Protein 3SZT (pdb70)

Solvent-accessible surface area: 21683 Å² total; per-residue (Å²): 128,169,38,36,115,47,85,13,99,180,24,82,81,90,75,34,0,60,52,13,1,73,106,2,1,45,108,51,42,16,86,26,0,21,1,13,4,14,1,2,16,57,13,35,61,33,127,55,64,72,23,4,42,28,42,54,110,4,84,61,99,24,116,77,95,85,11,13,56,70,14,26,9,16,68,48,4,7,85,67,42,28,25,48,56,19,34,0,92,94,62,148,130,58,68,120,6,4,96,33,2,19,150,33,13,7,55,14,0,1,1,2,5,18,32,3,96,57,21,3,26,3,34,1,5,2,0,25,35,63,134,70,15,58,86,95,29,40,107,120,25,18,32,11,0,10,27,1,0,34,43,1,15,51,19,4,9,119,37,32,6,94,230,9,1,89,7,9,128,19,148,32,70,85,92,7,24,47,0,0,44,56,7,1,25,30,68,72,49,30,80,0,4,151,75,37,101,36,91,102,191,42,0,108,122,34,0,66,24,0,35,149,79,0,123,12,106,41,60,33,32,0,3,6,25,0,24,11,11,32,42,1,43,135,39,62,104,50,80,26,95,174,28,106,80,108,67,33,3,73,49,24,0,70,117,15,0,41,114,76,49,31,111,18,0,19,0,16,3,5,3,1,36,59,4,48,61,28,131,58,60,81,32,11,46,30,42,54,103,13,91,58,139,23,104,64,108,84,39,23,81,128,14,56,16,25,51,36,3,28,113,55,66,87,56,58,73,48,116,188,28,80,41,44,4,86,160,57,16,7,34,50,7,7,0,6,7,17,37,1,41,42,22,2,20,3,20,1,8,1,0,36,66,111,81,124,35,69,93,70,26,138,77,25,61,24,38,20,27,10,6,0,16,31,18,9,36,24,6,4,96,43,15,4,83,200,26,1,88,18,19,142,26,200,35,65,84,81,7,20,52,0,0,54,60,8,2,23,21,63,75,50,36,80,0,7,161,77,37,104,38,89,97,183,39,0,111,118,32,0,71,52,0,41,180,67,0,117,16,94,45,63,29,32,0,2,4,18,0,34,8,8,11,39,12,40

Radius of gyration: 23.08 Å; Cα contacts (8 Å, |Δi|>4): 688; chains: 2; bounding box: 66×60×49 Å

Nearest PDB structures (foldseek):
  6cbq-assembly1_A  TM=9.972E-01  e=1.526E-43  Pseudomonas aeruginosa
  4y13-assembly1_A  TM=8.119E-01  e=4.671E-17  Escherichia coli O157:H7
  5l10-assembly1_B  TM=8.716E-01  e=7.405E-14  Burkholderia cenocepacia J2315
  5l10-assembly2_D  TM=8.459E-01  e=1.313E-12  Burkholderia cenocepacia J2315
  2avx-assembly1_A  TM=7.688E-01  e=2.558E-10  Escherichia coli

Secondary structure (DSSP, 8-state):
--SHHHHHHH--SHHHHHHHHHHHHHHTT-SEEEEEEE---STTS--EEEEE---HHHHHHHHHTTGGGT-HHHHHHHHS-S-EEEETTT-SS-HHHHHHHHHTT--EEEEEEEE-GGG-EEEEEEEESSS---HHHHHHHHHHHHHHHHHHHHHHHHHHHHHHSGGGG----HHHHHHHHHHHTT--HHHHHHHHTS-HHHHHHHHHHHHHHTT-SSHHHHHHHHHHTT---/--SHHHHTT--SHHHHHHHHHHHHHTTT-SB--EEEE---STTSPPEEEE--S-HHHHHHHHHTTGGGT-HHHHHHHH--S-EE--HHHHHHHTTT-SEEEEEEEE-GGG-EEEEEEEE-----HHHHHHHHHHHHHHHHHHHHHHHHHHHHHH-GGGG----HHHHHHHHHHHTT--HHHHHHHHT--HHHHHHHHHHHHHHTT-SSHHHHHHHHHHHTTT-

B-factor: mea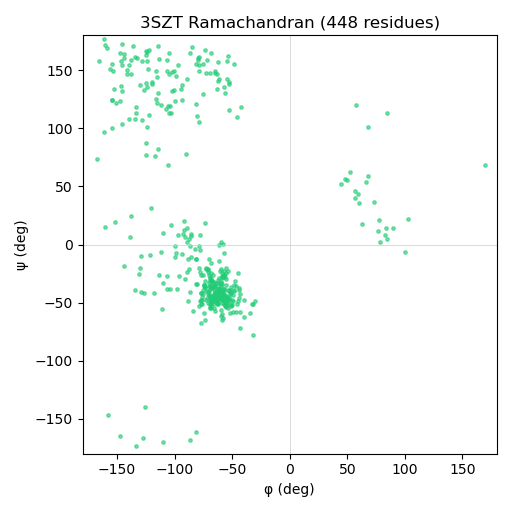n 78.55, std 34.71, range [2.0, 168.83]

CATH classification: 3.30.450.80 (+1 more: 1.10.10.10)

InterPro domains:
  IPR000792 Transcription regulator LuxR, C-terminal [PF00196] (176-230)
  IPR000792 Transcription regulator LuxR, C-terminal [PR00038] (176-190)
  IPR000792 Transcription regulator LuxR, C-terminal [PR00038] (190-206)
  IPR000792 Transcription regulator LuxR, C-terminal [PR00038] (206-218)
  IPR000792 Transcription regulator LuxR, C-terminal [PS00622] (190-217)
  IPR000792 Transcription regulator LuxR, C-terminal [PS50043] (169-234)
  IPR000792 Transcription regulator LuxR, C-terminal [SM00421] (173-230)
  IPR000792 Transcription regulator LuxR, C-terminal [cd06170] (176-230)
  IPR005143 Transcription factor LuxR-like, autoinducer-binding domain [PF03472] (17-157)
  IPR016032 Signal transduction response regulator, C-terminal effector [SSF46894] (163-236)
  IPR036388 Winged helix-like DNA-binding domain superfamily [G3DSA:1.10.10.10] (168-237)
  IPR036693 Transcription factor LuxR-like, autoinducer-binding domain superfamily [G3DSA:3.30.450.80] (1-167)
  IPR036693 Transcription factor LuxR-like, autoinducer-binding domain superfamily [SSF75516] (4-166)

Sequence (456 aa):
REGYLEILSRITTEEEFFSLVLEICGNYGFEFFSFGARAPFPLTAPKYHFLSNYPGEWKSRYISEDYTSIDPIVRHGLLEYTPLIWNGEDFQENRFFWEEALHHGIRHGWSIPVRGKYGLISMLSLVRSSESIAATEILEKESFLLWITSMLQATFGDLLAPRIVPESNVRLTARETEMLKWTAVGKTYGEIGLILSIDQRTVKFHIVNAMRKLNSSNKAEATMKAYAIGLLNEGYLEILSRITTEEEFFSLVLEICGNYGFEFFSFGARAPFPLTAPKYHFLSNYPGEWKSRYISEDYTSIDPIVRHGLLEYTPLIWRFFWEEALHHGIRHGWSIPVRRGKYGLISMLSLVRSSSIAATEILEKESFLLWITSMLQATFGDLLAPRIVPESNVRRLTARETEMLKWTAVGKTYGEIGLILSIDQRTVKFHIVNAMRKLNSSNKAEATMKAYAIGLLN

Structure (mmCIF, N/CA/C/O backbone):
data_3SZT
#
_entry.id   3SZT
#
_cell.length_a   94.862
_cell.length_b   94.862
_cell.length_c   104.953
_cell.angle_alpha   90.00
_cell.angle_beta   90.00
_cell.angle_gamma   120.00
#
_symmetry.space_group_name_H-M   'P 31 2 1'
#
loop_
_entity.id
_entity.type
_entity.pdbx_description
1 polymer 'Quorum-sensing control repressor'
2 non-polymer 'N-3-OXO-DODECANOYL-L-HOMOSERINE LACTONE'
3 non-polymer 'SODIUM ION'
4 water water
#
loop_
_atom_site.group_PDB
_atom_site.id
_atom_site.type_symbol
_atom_site.label_atom_id
_atom_site.label_alt_id
_atom_site.label_comp_id
_atom_site.label_asym_id
_atom_site.label_entity_id
_atom_site.label_seq_id
_atom_site.pdbx_PDB_ins_code
_atom_site.Cartn_x
_atom_site.Cartn_y
_atom_site.Cartn_z
_atom_site.occupancy
_atom_site.B_iso_or_equiv
_atom_site.auth_seq_id
_atom_site.auth_comp_id
_atom_site.auth_asym_id
_atom_site.auth_atom_id
_atom_site.pdbx_PDB_model_num
ATOM 1 N N . ARG A 1 5 ? 14.547 8.244 -2.694 1.00 140.82 5 ARG A N 1
ATOM 2 C CA . ARG A 1 5 ? 15.888 8.306 -3.346 1.00 137.56 5 ARG A CA 1
ATOM 3 C C . ARG A 1 5 ? 15.755 8.492 -4.851 1.00 137.97 5 ARG A C 1
ATOM 4 O O . ARG A 1 5 ? 16.588 9.145 -5.480 1.00 138.61 5 ARG A O 1
ATOM 12 N N . GLU A 1 6 ? 14.696 7.920 -5.417 1.00 138.22 6 GLU A N 1
ATOM 13 C CA . GLU A 1 6 ? 14.464 7.946 -6.861 1.00 138.56 6 GLU A CA 1
ATOM 14 C C . GLU A 1 6 ? 15.527 7.135 -7.601 1.00 133.69 6 GLU A C 1
ATOM 15 O O . GLU A 1 6 ? 16.200 7.639 -8.506 1.00 134.44 6 GLU A O 1
ATOM 21 N N . GLY A 1 7 ? 15.678 5.881 -7.184 1.00 128.59 7 GLY A N 1
ATOM 22 C CA . GLY A 1 7 ? 16.572 4.935 -7.836 1.00 123.50 7 GLY A CA 1
ATOM 23 C C . GLY A 1 7 ? 18.036 5.312 -7.962 1.00 122.40 7 GLY A C 1
ATOM 24 O O . GLY A 1 7 ? 18.651 5.051 -8.997 1.00 122.10 7 GLY A O 1
ATOM 25 N N . TYR A 1 8 ? 18.609 5.926 -6.930 1.00 121.38 8 TYR A N 1
ATOM 26 C CA . TYR A 1 8 ? 20.050 6.150 -6.939 1.00 119.46 8 TYR A CA 1
ATOM 27 C C . TYR A 1 8 ? 20.730 4.785 -6.895 1.00 116.60 8 TYR A C 1
ATOM 28 O O . TYR A 1 8 ? 21.695 4.544 -7.624 1.00 116.70 8 TYR A O 1
ATOM 37 N N . LEU A 1 9 ? 20.200 3.896 -6.051 1.00 115.75 9 LEU A N 1
ATOM 38 C CA . LEU A 1 9 ? 20.706 2.522 -5.890 1.00 113.45 9 LEU A CA 1
ATOM 39 C C . LEU A 1 9 ? 20.857 1.841 -7.245 1.00 113.39 9 LEU A C 1
ATOM 40 O O . LEU A 1 9 ? 21.890 1.230 -7.536 1.00 112.85 9 LEU A O 1
ATOM 45 N N . GLU A 1 10 ? 19.817 1.955 -8.070 1.00 115.01 10 GLU A N 1
ATOM 46 C CA . GLU A 1 10 ? 19.826 1.384 -9.413 1.00 114.55 10 GLU A CA 1
ATOM 47 C C . GLU A 1 10 ? 20.908 2.051 -10.256 1.00 115.18 10 GLU A C 1
ATOM 48 O O . GLU A 1 10 ? 21.745 1.373 -10.858 1.00 114.05 10 GLU A O 1
ATOM 50 N N . ILE A 1 11 ? 20.896 3.382 -10.276 1.00 116.84 11 ILE A N 1
ATOM 51 C CA . ILE A 1 11 ? 21.872 4.148 -11.039 1.00 118.93 11 ILE A CA 1
ATOM 52 C C . ILE A 1 11 ? 23.285 3.796 -10.602 1.00 117.84 11 ILE A C 1
ATOM 53 O O . ILE A 1 11 ? 24.236 3.914 -11.380 1.00 119.44 11 ILE A O 1
ATOM 58 N N . LEU A 1 12 ? 23.410 3.341 -9.358 1.00 115.51 12 LEU A N 1
ATOM 59 C CA . LEU A 1 12 ? 24.718 3.073 -8.774 1.00 115.39 12 LEU A CA 1
ATOM 60 C C . LEU A 1 12 ? 25.204 1.636 -8.986 1.00 114.27 12 LEU A C 1
ATOM 61 O O . LEU A 1 12 ? 26.413 1.392 -9.070 1.00 114.57 12 LEU A O 1
ATOM 66 N N . SER A 1 13 ? 24.271 0.689 -9.076 1.00 113.06 13 SER A N 1
ATOM 67 C CA . SER A 1 13 ? 24.642 -0.697 -9.373 1.00 113.04 13 SER A CA 1
ATOM 68 C C . SER A 1 13 ? 25.112 -0.828 -10.829 1.00 115.33 13 SER A C 1
ATOM 69 O O . SER A 1 13 ? 25.836 -1.762 -11.175 1.00 115.91 13 SER A O 1
ATOM 72 N N . ARG A 1 14 ? 24.699 0.124 -11.665 1.00 117.04 14 ARG A N 1
ATOM 73 C CA . ARG A 1 14 ? 25.114 0.192 -13.064 1.00 119.58 14 ARG A CA 1
ATOM 74 C C . ARG A 1 14 ? 26.565 0.632 -13.188 1.00 121.11 14 ARG A C 1
ATOM 75 O O . ARG A 1 14 ? 27.343 0.033 -13.927 1.00 122.93 14 ARG A O 1
ATOM 83 N N . ILE A 1 15 ? 26.917 1.689 -12.465 1.00 120.56 15 ILE A N 1
ATOM 84 C CA . ILE A 1 15 ? 28.239 2.298 -12.571 1.00 122.92 15 ILE A CA 1
ATOM 85 C C . ILE A 1 15 ? 29.374 1.277 -12.651 1.00 123.61 15 ILE A C 1
ATOM 86 O O . ILE A 1 15 ? 29.574 0.483 -11.733 1.00 120.83 15 ILE A O 1
ATOM 91 N N . THR A 1 16 ? 30.106 1.307 -13.762 1.00 127.94 16 THR A N 1
ATOM 92 C CA . THR A 1 16 ? 31.199 0.372 -13.982 1.00 130.55 16 THR A CA 1
ATOM 93 C C . THR A 1 16 ? 32.468 1.097 -14.389 1.00 135.83 16 THR A C 1
ATOM 94 O O . THR A 1 16 ? 33.539 0.494 -14.444 1.00 137.83 16 THR A O 1
ATOM 96 N N . THR A 1 17 ? 32.344 2.390 -14.680 1.00 139.45 17 THR A N 1
ATOM 97 C CA . THR A 1 17 ? 33.496 3.202 -15.083 1.00 145.97 17 THR A CA 1
ATOM 98 C C . THR A 1 17 ? 33.680 4.449 -14.200 1.00 147.43 17 THR A C 1
ATOM 99 O O . THR A 1 17 ? 32.766 4.852 -13.480 1.00 143.14 17 THR A O 1
ATOM 103 N N . GLU A 1 18 ? 34.875 5.038 -14.259 1.00 79.95 18 GLU A N 1
ATOM 104 C CA . GLU A 1 18 ? 35.211 6.252 -13.516 1.00 79.85 18 GLU A CA 1
ATOM 105 C C . GLU A 1 18 ? 34.420 7.458 -13.975 1.00 78.21 18 GLU A C 1
ATOM 106 O O . GLU A 1 18 ? 33.957 8.248 -13.151 1.00 74.48 18 GLU A O 1
ATOM 112 N N . GLU A 1 19 ? 34.292 7.611 -15.291 1.00 81.81 19 GLU A N 1
ATOM 113 C CA . GLU A 1 19 ? 33.547 8.729 -15.866 1.00 81.31 19 GLU A CA 1
ATOM 114 C C . GLU A 1 19 ? 32.077 8.595 -15.483 1.00 79.67 19 GLU A C 1
ATOM 115 O O . GLU A 1 19 ? 31.384 9.583 -15.264 1.00 75.71 19 GLU A O 1
ATOM 117 N N . GLU A 1 20 ? 31.609 7.353 -15.402 1.00 84.22 20 GLU A N 1
ATOM 118 C CA . GLU A 1 20 ? 30.248 7.082 -14.954 1.00 85.14 20 GLU A CA 1
ATOM 119 C C . GLU A 1 20 ? 30.147 7.579 -13.534 1.00 82.27 20 GLU A C 1
ATOM 120 O O . GLU A 1 20 ? 29.249 8.358 -13.203 1.00 83.31 20 GLU A O 1
ATOM 122 N N . PHE A 1 21 ? 31.095 7.144 -12.702 1.00 81.98 21 PHE A N 1
ATOM 123 C CA . PHE A 1 21 ? 31.185 7.598 -11.316 1.00 78.59 21 PHE A CA 1
ATOM 124 C C . PHE A 1 21 ? 31.265 9.132 -11.272 1.00 75.02 21 PHE A C 1
ATOM 125 O O . PHE A 1 21 ? 30.557 9.775 -10.504 1.00 73.49 21 PHE A O 1
ATOM 133 N N . PHE A 1 22 ? 32.123 9.703 -12.112 1.00 74.05 22 PHE A N 1
ATOM 134 C CA . PHE A 1 22 ? 32.240 11.151 -12.239 1.00 71.99 22 PHE A CA 1
ATOM 135 C C . PHE A 1 22 ? 30.879 11.827 -12.457 1.00 70.80 22 PHE A C 1
ATOM 136 O O . PHE A 1 22 ? 30.513 12.740 -11.717 1.00 69.54 22 PHE A O 1
ATOM 144 N N . SER A 1 23 ? 30.112 11.375 -13.444 1.00 72.17 23 SER A N 1
ATOM 145 C CA . SER A 1 23 ? 28.846 12.051 -13.732 1.00 72.99 23 SER A CA 1
ATOM 146 C C . SER A 1 23 ? 27.779 11.911 -12.623 1.00 71.78 23 SER A C 1
ATOM 147 O O . SER A 1 23 ? 27.056 12.880 -12.349 1.00 72.22 23 SER A O 1
ATOM 150 N N . LEU A 1 24 ? 27.684 10.744 -11.973 1.00 67.94 24 LEU A N 1
ATOM 151 C CA . LEU A 1 24 ? 26.774 10.628 -10.821 1.00 67.02 24 LEU A CA 1
ATOM 152 C C . LEU A 1 24 ? 27.121 11.704 -9.749 1.00 66.95 24 LEU A C 1
ATOM 153 O O . LEU A 1 24 ? 26.244 12.465 -9.309 1.00 66.08 24 LEU A O 1
ATOM 155 N N . VAL A 1 25 ? 28.389 11.764 -9.328 1.00 64.28 25 VAL A N 1
ATOM 156 C CA . VAL A 1 25 ? 28.800 12.763 -8.331 1.00 64.63 25 VAL A CA 1
ATOM 157 C C . VAL A 1 25 ? 28.459 14.173 -8.831 1.00 65.28 25 VAL A C 1
ATOM 158 O O . VAL A 1 25 ? 27.864 14.960 -8.101 1.00 65.53 25 VAL A O 1
ATOM 162 N N . LEU A 1 26 ? 28.804 14.471 -10.085 1.00 67.02 26 LEU A N 1
ATOM 163 C CA . LEU A 1 26 ? 28.528 15.789 -10.660 1.00 68.65 26 LEU A CA 1
ATOM 164 C C . LEU A 1 26 ? 27.036 16.154 -10.684 1.00 70.21 26 LEU A C 1
ATOM 165 O O . LEU A 1 26 ? 26.683 17.291 -10.385 1.00 73.66 26 LEU A O 1
ATOM 170 N N . GLU A 1 27 ? 26.172 15.202 -11.037 1.00 68.92 27 GLU A N 1
ATOM 171 C CA . GLU A 1 27 ? 24.725 15.428 -10.995 1.00 73.31 27 GLU A CA 1
ATOM 172 C C . GLU A 1 27 ? 24.255 15.693 -9.569 1.00 72.16 27 GLU A C 1
ATOM 173 O O . GLU A 1 27 ? 23.411 16.557 -9.335 1.00 74.53 27 GLU A O 1
ATOM 179 N N . ILE A 1 28 ? 24.796 14.938 -8.617 1.00 71.16 28 ILE A N 1
ATOM 180 C CA . ILE A 1 28 ? 24.459 15.117 -7.206 1.00 70.86 28 ILE A CA 1
ATOM 181 C C . ILE A 1 28 ? 24.913 16.506 -6.757 1.00 68.72 28 ILE A C 1
ATOM 182 O O . ILE A 1 28 ? 24.162 17.255 -6.117 1.00 71.19 28 ILE A O 1
ATOM 187 N N . CYS A 1 29 ? 26.134 16.861 -7.130 1.00 64.89 29 CYS A N 1
ATOM 188 C CA . CYS A 1 29 ? 26.661 18.171 -6.793 1.00 64.54 29 CYS A CA 1
ATOM 189 C C . CYS A 1 29 ? 25.711 19.257 -7.283 1.00 67.23 29 CYS A C 1
ATOM 190 O O . CYS A 1 29 ? 25.344 20.156 -6.524 1.00 68.62 29 CYS A O 1
ATOM 193 N N . GLY A 1 30 ? 25.310 19.157 -8.551 1.00 68.63 30 GLY A N 1
ATOM 194 C CA . GLY A 1 30 ? 24.374 20.101 -9.144 1.00 71.38 30 GLY A CA 1
ATOM 195 C C . GLY A 1 30 ? 22.990 20.020 -8.521 1.00 74.57 30 GLY A C 1
ATOM 196 O O . GLY A 1 30 ? 22.454 21.027 -8.056 1.00 79.86 30 GLY A O 1
ATOM 197 N N . ASN A 1 31 ? 22.406 18.824 -8.507 1.00 73.95 31 ASN A N 1
ATOM 198 C CA . ASN A 1 31 ? 21.094 18.614 -7.898 1.00 75.05 31 ASN A CA 1
ATOM 199 C C . ASN A 1 31 ? 21.000 19.131 -6.485 1.00 74.30 31 ASN A C 1
ATOM 200 O O . ASN A 1 31 ? 19.978 19.703 -6.102 1.00 77.43 31 ASN A O 1
ATOM 205 N N . TYR A 1 32 ? 22.062 18.924 -5.704 1.00 69.58 32 TYR A N 1
ATOM 206 C CA . TYR A 1 32 ? 22.043 19.330 -4.298 1.00 69.62 32 TYR A CA 1
ATOM 207 C C . TYR A 1 32 ? 22.512 20.751 -3.967 1.00 69.53 32 TYR A C 1
ATOM 208 O O . TYR A 1 32 ? 22.738 21.094 -2.809 1.00 67.78 32 TYR A O 1
ATOM 217 N N . GLY A 1 33 ? 22.614 21.594 -4.993 1.00 50.62 33 GLY A N 1
ATOM 218 C CA . GLY A 1 33 ? 22.784 23.038 -4.790 1.00 48.57 33 GLY A CA 1
ATOM 219 C C . GLY A 1 33 ? 24.193 23.570 -4.674 1.00 46.09 33 GLY A C 1
ATOM 220 O O . GLY A 1 33 ? 24.389 24.699 -4.266 1.00 47.09 33 GLY A O 1
ATOM 221 N N . PHE A 1 34 ? 25.173 22.769 -5.051 1.00 45.06 34 PHE A N 1
ATOM 222 C CA . PHE A 1 34 ? 26.548 23.214 -5.013 1.00 45.50 34 PHE A CA 1
ATOM 223 C C . PHE A 1 34 ? 27.111 23.397 -6.397 1.00 45.50 34 PHE A C 1
ATOM 224 O O . PHE A 1 34 ? 26.406 23.320 -7.362 1.00 48.59 34 PHE A O 1
ATOM 232 N N . GLU A 1 35 ? 28.410 23.595 -6.477 1.00 46.54 35 GLU A N 1
ATOM 233 C CA . GLU A 1 35 ? 29.005 24.075 -7.687 1.00 47.06 35 GLU A CA 1
ATOM 234 C C . GLU A 1 35 ? 30.236 23.252 -7.997 1.00 47.50 35 GLU A C 1
ATOM 235 O O . GLU A 1 35 ? 30.485 22.926 -9.156 1.00 49.91 35 GLU A O 1
ATOM 241 N N . PHE A 1 36 ? 31.000 22.905 -6.961 1.00 43.90 36 PHE A N 1
ATOM 242 C CA . PHE A 1 36 ? 32.169 22.054 -7.133 1.00 40.99 36 PHE A CA 1
ATOM 243 C C . PHE A 1 36 ? 32.016 20.856 -6.238 1.00 42.80 36 PHE A C 1
ATOM 244 O O . PHE A 1 36 ? 31.290 20.894 -5.244 1.00 41.29 36 PHE A O 1
ATOM 252 N N . PHE A 1 37 ? 32.725 19.789 -6.582 1.00 44.93 37 PHE A N 1
ATOM 253 C CA . PHE A 1 37 ? 32.754 18.603 -5.748 1.00 43.22 37 PHE A CA 1
ATOM 254 C C . PHE A 1 37 ? 34.119 17.936 -5.849 1.00 43.95 37 PHE A C 1
ATOM 255 O O . PHE A 1 37 ? 34.847 18.142 -6.815 1.00 43.12 37 PHE A O 1
ATOM 263 N N . SER A 1 38 ? 34.476 17.132 -4.850 1.00 43.32 38 SER A N 1
ATOM 264 C CA . SER A 1 38 ? 35.591 16.216 -5.038 1.00 42.15 38 SER A CA 1
ATOM 265 C C . SER A 1 38 ? 35.248 14.900 -4.398 1.00 43.70 38 SER A C 1
ATOM 266 O O . SER A 1 38 ? 34.423 14.827 -3.505 1.00 45.21 38 SER A O 1
ATOM 269 N N . PHE A 1 39 ? 35.861 13.849 -4.903 1.00 45.30 39 PHE A N 1
ATOM 270 C CA . PHE A 1 39 ? 35.714 12.560 -4.312 1.00 46.25 39 PHE A CA 1
ATOM 271 C C . PHE A 1 39 ? 37.029 11.874 -4.527 1.00 49.15 39 PHE A C 1
ATOM 272 O O . PHE A 1 39 ? 37.609 11.935 -5.620 1.00 53.03 39 PHE A O 1
ATOM 280 N N . GLY A 1 40 ? 37.494 11.214 -3.481 1.00 48.05 40 GLY A N 1
ATOM 281 C CA . GLY A 1 40 ? 38.749 10.496 -3.537 1.00 47.17 40 GLY A CA 1
ATOM 282 C C . GLY A 1 40 ? 38.806 9.479 -2.425 1.00 46.35 40 GLY A C 1
ATOM 283 O O . GLY A 1 40 ? 37.965 9.444 -1.518 1.00 44.41 40 GLY A O 1
ATOM 284 N N . ALA A 1 41 ? 39.822 8.648 -2.488 1.00 46.64 41 ALA A N 1
ATOM 285 C CA . ALA A 1 41 ? 39.955 7.596 -1.536 1.00 44.70 41 ALA A CA 1
ATOM 286 C C . ALA A 1 41 ? 41.412 7.515 -1.237 1.00 43.58 41 ALA A C 1
ATOM 287 O O . ALA A 1 41 ? 42.232 7.767 -2.099 1.00 45.94 41 ALA A O 1
ATOM 289 N N . ARG A 1 42 ? 41.749 7.161 -0.013 1.00 44.26 42 ARG A N 1
ATOM 290 C CA . ARG A 1 42 ? 43.135 6.933 0.313 1.00 45.92 42 ARG A CA 1
ATOM 291 C C . ARG A 1 42 ? 43.420 5.420 0.454 1.00 49.95 42 ARG A C 1
ATOM 292 O O . ARG A 1 42 ? 42.820 4.750 1.287 1.00 46.24 42 ARG A O 1
ATOM 300 N N . ALA A 1 43 ? 44.310 4.882 -0.377 1.00 52.47 43 ALA A N 1
ATOM 301 C CA . ALA A 1 43 ? 44.702 3.478 -0.227 1.00 57.75 43 ALA A CA 1
ATOM 302 C C . ALA A 1 43 ? 45.679 3.455 0.909 1.00 56.56 43 ALA A C 1
ATOM 303 O O . ALA A 1 43 ? 46.387 4.441 1.119 1.00 55.94 43 ALA A O 1
ATOM 305 N N . PRO A 1 44 ? 45.709 2.345 1.660 1.00 57.64 44 PRO A N 1
ATOM 306 C CA . PRO A 1 44 ? 46.636 2.213 2.784 1.00 57.80 44 PRO A CA 1
ATOM 307 C C . PRO A 1 44 ? 48.079 1.864 2.397 1.00 60.66 44 PRO A C 1
ATOM 308 O O . PRO A 1 44 ? 48.974 2.097 3.185 1.00 63.27 44 PRO A O 1
ATOM 312 N N . PHE A 1 45 ? 48.326 1.320 1.214 1.00 65.11 45 PHE A N 1
ATOM 313 C CA . PHE A 1 45 ? 49.703 0.964 0.861 1.00 71.25 45 PHE A CA 1
ATOM 314 C C . PHE A 1 45 ? 50.342 1.915 -0.133 1.00 72.50 45 PHE A C 1
ATOM 315 O O . PHE A 1 45 ? 49.650 2.502 -0.964 1.00 71.96 45 PHE A O 1
ATOM 323 N N . PRO A 1 46 ? 51.665 2.111 -0.008 1.00 75.31 46 PRO A N 1
ATOM 324 C CA . PRO A 1 46 ? 52.425 1.515 1.084 1.00 77.53 46 PRO A CA 1
ATOM 325 C C . PRO A 1 46 ? 52.271 2.352 2.341 1.00 76.93 46 PRO A C 1
ATOM 326 O O . PRO A 1 46 ? 51.995 3.562 2.264 1.00 73.34 46 PRO A O 1
ATOM 330 N N . LEU A 1 47 ? 52.454 1.717 3.491 1.00 79.31 47 LEU A N 1
ATOM 331 C CA . LEU A 1 47 ? 52.260 2.401 4.764 1.00 78.81 47 LEU A CA 1
ATOM 332 C C . LEU A 1 47 ? 53.173 3.610 4.900 1.00 78.10 47 LEU A C 1
ATOM 333 O O . LEU A 1 47 ? 52.858 4.553 5.628 1.00 76.51 47 LEU A O 1
ATOM 338 N N . THR A 1 48 ? 54.285 3.593 4.171 1.00 80.52 48 THR A N 1
ATOM 339 C CA . THR A 1 48 ? 55.262 4.681 4.230 1.00 82.03 48 THR A CA 1
ATOM 340 C C . THR A 1 48 ? 54.737 6.002 3.662 1.00 79.34 48 THR A C 1
ATOM 341 O O . THR A 1 48 ? 55.111 7.074 4.131 1.00 78.66 48 THR A O 1
ATOM 345 N N . ALA A 1 49 ? 53.895 5.913 2.639 1.00 77.23 49 ALA A N 1
ATOM 346 C CA . ALA A 1 49 ? 53.211 7.073 2.089 1.00 74.02 49 ALA A CA 1
ATOM 347 C C . ALA A 1 49 ? 52.027 6.551 1.283 1.00 72.89 49 ALA A C 1
ATOM 348 O O . ALA A 1 49 ? 52.181 6.131 0.135 1.00 77.60 49 ALA A O 1
ATOM 350 N N . PRO A 1 50 ? 50.840 6.541 1.895 1.00 69.03 50 PRO A N 1
ATOM 351 C CA . PRO A 1 50 ? 49.666 6.037 1.191 1.00 67.54 50 PRO A CA 1
ATOM 352 C C . PRO A 1 50 ? 49.340 6.934 -0.002 1.00 65.50 50 PRO A C 1
ATOM 353 O O . PRO A 1 50 ? 49.584 8.133 0.039 1.00 64.42 50 PRO A O 1
ATOM 357 N N . LYS A 1 51 ? 48.803 6.341 -1.057 1.00 64.99 51 LYS A N 1
ATOM 358 C CA . LYS A 1 51 ? 48.495 7.064 -2.266 1.00 61.84 51 LYS A CA 1
ATOM 359 C C . LYS A 1 51 ? 47.028 7.422 -2.278 1.00 57.37 51 LYS A C 1
ATOM 360 O O . LYS A 1 51 ? 46.186 6.661 -1.779 1.00 53.82 51 LYS A O 1
ATOM 366 N N . TYR A 1 52 ? 46.733 8.591 -2.844 1.00 53.97 52 TYR A N 1
ATOM 367 C CA . TYR A 1 52 ? 45.367 9.072 -2.936 1.00 50.93 52 TYR A CA 1
ATOM 368 C C . TYR A 1 52 ? 44.884 8.950 -4.374 1.00 53.41 52 TYR A C 1
ATOM 369 O O . TYR A 1 52 ? 45.669 9.021 -5.315 1.00 52.22 52 TYR A O 1
ATOM 378 N N . HIS A 1 53 ? 43.584 8.736 -4.525 1.00 54.79 53 HIS A N 1
ATOM 379 C CA . HIS A 1 53 ? 42.951 8.636 -5.823 1.00 57.14 53 HIS A CA 1
ATOM 380 C C . HIS A 1 53 ? 41.692 9.494 -5.789 1.00 53.29 53 HIS A C 1
ATOM 381 O O . HIS A 1 53 ? 40.737 9.186 -5.077 1.00 51.73 53 HIS A O 1
ATOM 388 N N . PHE A 1 54 ? 41.695 10.573 -6.565 1.00 49.68 54 PHE A N 1
ATOM 389 C CA . PHE A 1 54 ? 40.612 11.529 -6.486 1.00 47.94 54 PHE A CA 1
ATOM 390 C C . PHE A 1 54 ? 40.390 12.329 -7.755 1.00 51.28 54 PHE A C 1
ATOM 391 O O . PHE A 1 54 ? 41.304 12.544 -8.570 1.00 53.06 54 PHE A O 1
ATOM 399 N N . LEU A 1 55 ? 39.153 12.793 -7.880 1.00 52.45 55 LEU A N 1
ATOM 400 C CA . LEU A 1 55 ? 38.742 13.660 -8.956 1.00 54.68 55 LEU A CA 1
ATOM 401 C C . LEU A 1 55 ? 37.905 14.814 -8.390 1.00 52.67 55 LEU A C 1
ATOM 402 O O . LEU A 1 55 ? 37.403 14.747 -7.257 1.00 52.60 55 LEU A O 1
ATOM 407 N N . SER A 1 56 ? 37.780 15.872 -9.179 1.00 49.30 56 SER A N 1
ATOM 408 C CA . SER A 1 56 ? 36.973 17.019 -8.816 1.00 47.98 56 SER A CA 1
ATOM 409 C C . SER A 1 56 ? 36.671 17.814 -10.083 1.00 47.86 56 SER A C 1
ATOM 410 O O . SER A 1 56 ? 37.162 17.486 -11.151 1.00 48.75 56 SER A O 1
ATOM 413 N N . ASN A 1 57 ? 35.881 18.866 -9.956 1.00 44.91 57 ASN A N 1
ATOM 414 C CA . ASN A 1 57 ? 35.666 19.776 -11.070 1.00 49.00 57 ASN A CA 1
ATOM 415 C C . ASN A 1 57 ? 36.122 21.151 -10.619 1.00 48.02 57 ASN A C 1
ATOM 416 O O . ASN A 1 57 ? 35.565 22.158 -11.024 1.00 52.19 57 ASN A O 1
ATOM 421 N N . TYR A 1 58 ? 37.111 21.185 -9.744 1.00 46.07 58 TYR A N 1
ATOM 422 C CA . TYR A 1 58 ? 37.655 22.445 -9.266 1.00 45.59 58 TYR A CA 1
ATOM 423 C C . TYR A 1 58 ? 38.256 23.190 -10.447 1.00 45.76 58 TYR A C 1
ATOM 424 O O . TYR A 1 58 ? 38.588 22.570 -11.448 1.00 49.73 58 TYR A O 1
ATOM 433 N N . PRO A 1 59 ? 38.391 24.523 -10.347 1.00 44.65 59 PRO A N 1
ATOM 434 C CA . PRO A 1 59 ? 39.043 25.196 -11.472 1.00 44.95 59 PRO A CA 1
ATOM 435 C C . PRO A 1 59 ? 40.393 24.536 -11.765 1.00 46.34 59 PRO A C 1
ATOM 436 O O . PRO A 1 59 ? 41.127 24.143 -10.832 1.00 46.20 59 PRO A O 1
ATOM 440 N N . GLY A 1 60 ? 40.692 24.389 -13.049 1.00 45.26 60 GLY A N 1
ATOM 441 C CA . GLY A 1 60 ? 41.877 23.698 -13.514 1.00 49.58 60 GLY A CA 1
ATOM 442 C C . GLY A 1 60 ? 43.152 24.177 -12.860 1.00 53.25 60 GLY A C 1
ATOM 443 O O . GLY A 1 60 ? 44.055 23.381 -12.569 1.00 56.49 60 GLY A O 1
ATOM 444 N N . GLU A 1 61 ? 43.237 25.471 -12.600 1.00 52.97 61 GLU A N 1
ATOM 445 C CA . GLU A 1 61 ? 44.441 26.002 -11.986 1.00 54.53 61 GLU A CA 1
ATOM 446 C C . GLU A 1 61 ? 44.602 25.573 -10.508 1.00 52.27 61 GLU A C 1
ATOM 447 O O . GLU A 1 61 ? 45.682 25.711 -9.930 1.00 53.85 61 GLU A O 1
ATOM 453 N N . TRP A 1 62 ? 43.555 25.016 -9.909 1.00 46.51 62 TRP A N 1
ATOM 454 C CA . TRP A 1 62 ? 43.645 24.602 -8.515 1.00 43.28 62 TRP A CA 1
ATOM 455 C C . TRP A 1 62 ? 43.930 23.123 -8.498 1.00 45.31 62 TRP A C 1
ATOM 456 O O . TRP A 1 62 ? 44.712 22.648 -7.669 1.00 43.23 62 TRP A O 1
ATOM 467 N N . LYS A 1 63 ? 43.301 22.399 -9.425 1.00 47.06 63 LYS A N 1
ATOM 468 C CA . LYS A 1 63 ? 43.595 20.990 -9.610 1.00 47.88 63 LYS A CA 1
ATOM 469 C C . LYS A 1 63 ? 45.080 20.838 -9.742 1.00 48.69 63 LYS A C 1
ATOM 470 O O . LYS A 1 63 ? 45.716 20.042 -9.060 1.00 53.51 63 LYS A O 1
ATOM 476 N N . SER A 1 64 ? 45.636 21.616 -10.643 1.00 50.47 64 SER A N 1
ATOM 477 C CA . SER A 1 64 ? 47.067 21.587 -10.882 1.00 52.58 64 SER A CA 1
ATOM 478 C C . SER A 1 64 ? 47.912 21.891 -9.629 1.00 50.71 64 SER A C 1
ATOM 479 O O . SER A 1 64 ? 48.898 21.198 -9.372 1.00 51.60 64 SER A O 1
ATOM 482 N N . ARG A 1 65 ? 47.550 22.913 -8.851 1.00 50.03 65 ARG A N 1
ATOM 483 C CA . ARG A 1 65 ? 48.323 23.179 -7.618 1.00 51.46 65 ARG A CA 1
ATOM 484 C C . ARG A 1 65 ? 48.089 22.083 -6.581 1.00 46.66 65 ARG A C 1
ATOM 485 O O . ARG A 1 65 ? 49.022 21.632 -5.937 1.00 47.81 65 ARG A O 1
ATOM 493 N N . TYR A 1 66 ? 46.863 21.591 -6.492 1.00 43.90 66 TYR A N 1
ATOM 494 C CA . TYR A 1 66 ? 46.528 20.582 -5.504 1.00 42.71 66 TYR A CA 1
ATOM 495 C C . TYR A 1 66 ? 47.363 19.317 -5.679 1.00 46.77 66 TYR A C 1
ATOM 496 O O . TYR A 1 66 ? 47.885 18.791 -4.706 1.00 46.83 66 TYR A O 1
ATOM 505 N N . ILE A 1 67 ? 47.464 18.839 -6.920 1.00 51.98 67 ILE A N 1
ATOM 506 C CA . ILE A 1 67 ? 48.344 17.744 -7.304 1.00 57.46 67 ILE A CA 1
ATOM 507 C C . ILE A 1 67 ? 49.831 18.140 -7.188 1.00 61.85 67 ILE A C 1
ATOM 508 O O . ILE A 1 67 ? 50.623 17.391 -6.642 1.00 64.32 67 ILE A O 1
ATOM 513 N N . SER A 1 68 ? 50.211 19.298 -7.732 1.00 62.19 68 SER A N 1
ATOM 514 C CA . SER A 1 68 ? 51.610 19.731 -7.727 1.00 65.88 68 SER A CA 1
ATOM 515 C C . SER A 1 68 ? 52.220 19.739 -6.343 1.00 65.27 68 SER A C 1
ATOM 516 O O . SER A 1 68 ? 53.240 19.123 -6.107 1.00 68.63 68 SER A O 1
ATOM 519 N N . GLU A 1 69 ? 51.581 20.444 -5.425 1.00 63.38 69 GLU A N 1
ATOM 520 C CA . GLU A 1 69 ? 52.121 20.622 -4.094 1.00 62.86 69 GLU A CA 1
ATOM 521 C C . GLU A 1 69 ? 51.764 19.486 -3.130 1.00 58.42 69 GLU A C 1
ATOM 522 O O . GLU A 1 69 ? 52.021 19.593 -1.943 1.00 56.68 69 GLU A O 1
ATOM 528 N N . ASP A 1 70 ? 51.155 18.417 -3.625 1.00 58.35 70 ASP A N 1
ATOM 529 C CA . ASP A 1 70 ? 50.825 17.267 -2.767 1.00 58.51 70 ASP A CA 1
ATOM 530 C C . ASP A 1 70 ? 49.897 17.688 -1.622 1.00 52.63 70 ASP A C 1
ATOM 531 O O . ASP A 1 70 ? 50.072 17.288 -0.478 1.00 53.56 70 ASP A O 1
ATOM 536 N N . TYR A 1 71 ? 48.900 18.502 -1.927 1.00 48.51 71 TYR A N 1
ATOM 537 C CA . TYR A 1 71 ? 47.997 18.988 -0.893 1.00 42.27 71 TYR A CA 1
ATOM 538 C C . TYR A 1 71 ? 47.178 17.929 -0.142 1.00 42.08 71 TYR A C 1
ATOM 539 O O . TYR A 1 71 ? 46.643 18.213 0.912 1.00 42.59 71 TYR A O 1
ATOM 548 N N . THR A 1 72 ? 47.094 16.701 -0.633 1.00 44.01 72 THR A N 1
ATOM 549 C CA . THR A 1 72 ? 46.375 15.701 0.144 1.00 46.43 72 THR A CA 1
ATOM 550 C C . THR A 1 72 ? 46.994 15.570 1.546 1.00 47.88 72 THR A C 1
ATOM 551 O O . THR A 1 72 ? 46.321 15.205 2.504 1.00 46.96 72 THR A O 1
ATOM 555 N N . SER A 1 73 ? 48.270 15.883 1.673 1.00 47.40 73 SER A N 1
ATOM 556 C CA . SER A 1 73 ? 48.905 15.675 2.959 1.00 52.15 73 SER A CA 1
ATOM 557 C C . SER A 1 73 ? 48.962 16.928 3.830 1.00 52.24 73 SER A C 1
ATOM 558 O O . SER A 1 73 ? 49.571 16.914 4.881 1.00 57.14 73 SER A O 1
ATOM 561 N N . ILE A 1 74 ? 48.292 17.989 3.393 1.00 49.24 74 ILE A N 1
ATOM 562 C CA . ILE A 1 74 ? 48.300 19.287 4.043 1.00 46.29 74 ILE A CA 1
ATOM 563 C C . ILE A 1 74 ? 46.851 19.741 4.307 1.00 44.75 74 ILE A C 1
ATOM 564 O O . ILE A 1 74 ? 46.537 20.298 5.353 1.00 42.92 74 ILE A O 1
ATOM 569 N N . ASP A 1 75 ? 45.983 19.517 3.321 1.00 39.92 75 ASP A N 1
ATOM 570 C CA . ASP A 1 75 ? 44.598 19.917 3.362 1.00 34.09 75 ASP A CA 1
ATOM 571 C C . ASP A 1 75 ? 43.943 19.566 4.709 1.00 36.44 75 ASP A C 1
ATOM 572 O O . ASP A 1 75 ? 43.674 18.400 5.023 1.00 37.31 75 ASP A O 1
ATOM 577 N N . PRO A 1 76 ? 43.637 20.592 5.506 1.00 34.51 76 PRO A N 1
ATOM 578 C CA . PRO A 1 76 ? 43.048 20.280 6.791 1.00 35.13 76 PRO A CA 1
ATOM 579 C C . PRO A 1 76 ? 41.772 19.488 6.684 1.00 34.16 76 PRO A C 1
ATOM 580 O O . PRO A 1 76 ? 41.452 18.772 7.611 1.00 36.37 76 PRO A O 1
ATOM 584 N N . ILE A 1 77 ? 41.020 19.622 5.599 1.00 31.59 77 ILE A N 1
ATOM 585 C CA . ILE A 1 77 ? 39.758 18.915 5.571 1.00 31.52 77 ILE A CA 1
ATOM 586 C C . ILE A 1 77 ? 40.043 17.425 5.470 1.00 34.09 77 ILE A C 1
ATOM 587 O O . ILE A 1 77 ? 39.356 16.611 6.083 1.00 37.86 77 ILE A O 1
ATOM 592 N N . VAL A 1 78 ? 41.083 17.072 4.719 1.00 34.03 78 VAL A N 1
ATOM 593 C CA . VAL A 1 78 ? 41.502 15.687 4.614 1.00 34.97 78 VAL A CA 1
ATOM 594 C C . VAL A 1 78 ? 42.023 15.166 5.976 1.00 38.37 78 VAL A C 1
ATOM 595 O O . VAL A 1 78 ? 41.661 14.064 6.388 1.00 40.99 78 VAL A O 1
ATOM 599 N N . ARG A 1 79 ? 42.860 15.945 6.670 1.00 37.66 79 ARG A N 1
ATOM 600 C CA . ARG A 1 79 ? 43.336 15.557 8.009 1.00 41.45 79 ARG A CA 1
ATOM 601 C C . ARG A 1 79 ? 42.175 15.281 8.948 1.00 39.64 79 ARG A C 1
ATOM 602 O O . ARG A 1 79 ? 42.184 14.281 9.667 1.00 38.69 79 ARG A O 1
ATOM 610 N N . HIS A 1 80 ? 41.167 16.141 8.929 1.00 37.88 80 HIS A N 1
ATOM 611 C CA . HIS A 1 80 ? 39.996 15.924 9.765 1.00 44.09 80 HIS A CA 1
ATOM 612 C C . HIS A 1 80 ? 39.379 14.571 9.441 1.00 46.97 80 HIS A C 1
ATOM 613 O O . HIS A 1 80 ? 39.150 13.768 10.340 1.00 50.09 80 HIS A O 1
ATOM 620 N N . GLY A 1 81 ? 39.136 14.323 8.149 1.00 46.37 81 GLY A N 1
ATOM 621 C CA . GLY A 1 81 ? 38.553 13.077 7.677 1.00 43.87 81 GLY A CA 1
ATOM 622 C C . GLY A 1 81 ? 39.316 11.843 8.100 1.00 49.22 81 GLY A C 1
ATOM 623 O O . GLY A 1 81 ? 38.713 10.850 8.527 1.00 56.37 81 GLY A O 1
ATOM 624 N N . LEU A 1 82 ? 40.637 11.860 7.987 1.00 46.03 82 LEU A N 1
ATOM 625 C CA . LEU A 1 82 ? 41.382 10.729 8.523 1.00 48.91 82 LEU A CA 1
ATOM 626 C C . LEU A 1 82 ? 41.285 10.665 10.060 1.00 48.98 82 LEU A C 1
ATOM 627 O O . LEU A 1 82 ? 40.932 9.654 10.600 1.00 51.86 82 LEU A O 1
ATOM 632 N N . LEU A 1 83 ? 41.570 11.763 10.753 1.00 54.54 83 LEU A N 1
ATOM 633 C CA . LEU A 1 83 ? 41.756 11.762 12.216 1.00 58.70 83 LEU A CA 1
ATOM 634 C C . LEU A 1 83 ? 40.482 11.741 13.060 1.00 61.51 83 LEU A C 1
ATOM 635 O O . LEU A 1 83 ? 40.367 10.930 13.971 1.00 65.76 83 LEU A O 1
ATOM 640 N N . GLU A 1 84 ? 39.555 12.661 12.809 1.00 61.34 84 GLU A N 1
ATOM 641 C CA . GLU A 1 84 ? 38.207 12.529 13.377 1.00 63.52 84 GLU A CA 1
ATOM 642 C C . GLU A 1 84 ? 37.547 11.569 12.417 1.00 62.31 84 GLU A C 1
ATOM 643 O O . GLU A 1 84 ? 38.256 10.893 11.691 1.00 66.42 84 GLU A O 1
ATOM 649 N N . TYR A 1 85 ? 36.229 11.483 12.366 1.00 62.41 85 TYR A N 1
ATOM 650 C CA . TYR A 1 85 ? 35.614 10.532 11.424 1.00 61.61 85 TYR A CA 1
ATOM 651 C C . TYR A 1 85 ? 34.231 10.977 10.972 1.00 60.03 85 TYR A C 1
ATOM 652 O O . TYR A 1 85 ? 33.437 10.171 10.495 1.00 61.47 85 TYR A O 1
ATOM 661 N N . THR A 1 86 ? 33.926 12.256 11.130 1.00 58.01 86 THR A N 1
ATOM 662 C CA . THR A 1 86 ? 32.574 12.719 10.859 1.00 57.11 86 THR A CA 1
ATOM 663 C C . THR A 1 86 ? 32.501 13.807 9.814 1.00 52.49 86 THR A C 1
ATOM 664 O O . THR A 1 86 ? 33.515 14.378 9.427 1.00 53.40 86 THR A O 1
ATOM 668 N N . PRO A 1 87 ? 31.285 14.082 9.346 1.00 51.26 87 PRO A N 1
ATOM 669 C CA . PRO A 1 87 ? 30.990 15.108 8.371 1.00 46.70 87 PRO A CA 1
ATOM 670 C C . PRO A 1 87 ? 31.294 16.482 8.940 1.00 46.17 87 PRO A C 1
ATOM 671 O O . PRO A 1 87 ? 31.155 16.716 10.139 1.00 45.81 87 PRO A O 1
ATOM 675 N N . LEU A 1 88 ? 31.672 17.397 8.066 1.00 41.87 88 LEU A N 1
ATOM 676 C CA . LEU A 1 88 ? 32.125 18.676 8.513 1.00 41.54 88 LEU A CA 1
ATOM 677 C C . LEU A 1 88 ? 31.704 19.751 7.517 1.00 38.42 88 LEU A C 1
ATOM 678 O O . LEU A 1 88 ? 31.837 19.573 6.304 1.00 38.19 88 LEU A O 1
ATOM 683 N N . ILE A 1 89 ? 31.141 20.829 8.040 1.00 36.31 89 ILE A N 1
ATOM 684 C CA . ILE A 1 89 ? 30.764 21.954 7.240 1.00 38.26 89 ILE A CA 1
ATOM 685 C C . ILE A 1 89 ? 31.887 22.920 7.472 1.00 39.40 89 ILE A C 1
ATOM 686 O O . ILE A 1 89 ? 32.309 23.110 8.613 1.00 39.30 89 ILE A O 1
ATOM 691 N N . TRP A 1 90 ? 32.415 23.514 6.408 1.00 37.88 90 TRP A N 1
ATOM 692 C CA . TRP A 1 90 ? 33.507 24.437 6.599 1.00 32.71 90 TRP A CA 1
ATOM 693 C C . TRP A 1 90 ? 33.401 25.684 5.744 1.00 32.55 90 TRP A C 1
ATOM 694 O O . TRP A 1 90 ? 32.730 25.707 4.711 1.00 35.46 90 TRP A O 1
ATOM 705 N N . ASN A 1 91 ? 34.101 26.720 6.180 1.00 33.42 91 ASN A N 1
ATOM 706 C CA . ASN A 1 91 ? 34.166 27.976 5.477 1.00 30.70 91 ASN A CA 1
ATOM 707 C C . ASN A 1 91 ? 35.619 28.439 5.436 1.00 29.32 91 ASN A C 1
ATOM 708 O O . ASN A 1 91 ? 36.161 28.877 6.437 1.00 28.66 91 ASN A O 1
ATOM 713 N N . GLY A 1 92 ? 36.236 28.361 4.253 1.00 31.45 92 GLY A N 1
ATOM 714 C CA . GLY A 1 92 ? 37.616 28.810 4.038 1.00 28.28 92 GLY A CA 1
ATOM 715 C C . GLY A 1 92 ? 37.990 30.160 4.632 1.00 32.48 92 GLY A C 1
ATOM 716 O O . GLY A 1 92 ? 39.166 30.425 4.890 1.00 34.59 92 GLY A O 1
ATOM 717 N N . GLU A 1 93 ? 37.005 31.029 4.840 1.00 33.78 93 GLU A N 1
ATOM 718 C CA . GLU A 1 93 ? 37.277 32.336 5.443 1.00 38.48 93 GLU A CA 1
ATOM 719 C C . GLU A 1 93 ? 37.635 32.208 6.911 1.00 34.67 93 GLU A C 1
ATOM 720 O O . GLU A 1 93 ? 38.235 33.087 7.467 1.00 34.30 93 GLU A O 1
ATOM 726 N N . ASP A 1 94 ? 37.216 31.133 7.560 1.00 36.57 94 ASP A N 1
ATOM 727 C CA . ASP A 1 94 ? 37.290 31.080 9.015 1.00 36.77 94 ASP A CA 1
ATOM 728 C C . ASP A 1 94 ? 38.677 30.723 9.527 1.00 38.19 94 ASP A C 1
ATOM 729 O O . ASP A 1 94 ? 39.073 31.208 10.570 1.00 40.64 94 ASP A O 1
ATOM 734 N N . PHE A 1 95 ? 39.414 29.880 8.792 1.00 34.35 95 PHE A N 1
ATOM 735 C CA . PHE A 1 95 ? 40.672 29.303 9.282 1.00 34.58 95 PHE A CA 1
ATOM 736 C C . PHE A 1 95 ? 41.796 30.287 9.564 1.00 38.42 95 PHE A C 1
ATOM 737 O O . PHE A 1 95 ? 42.076 31.155 8.747 1.00 43.37 95 PHE A O 1
ATOM 745 N N . GLN A 1 96 ? 42.447 30.136 10.714 1.00 39.08 96 GLN A N 1
ATOM 746 C CA . GLN A 1 96 ? 43.542 31.029 11.099 1.00 44.07 96 GLN A CA 1
ATOM 747 C C . GLN A 1 96 ? 44.961 30.607 10.638 1.00 46.13 96 GLN A C 1
ATOM 748 O O . GLN A 1 96 ? 45.838 31.459 10.516 1.00 51.80 96 GLN A O 1
ATOM 754 N N . GLU A 1 97 ? 45.186 29.320 10.384 1.00 42.12 97 GLU A N 1
ATOM 755 C CA . GLU A 1 97 ? 46.491 28.803 9.975 1.00 41.32 97 GLU A CA 1
ATOM 756 C C . GLU A 1 97 ? 46.383 28.265 8.546 1.00 36.07 97 GLU A C 1
ATOM 757 O O . GLU A 1 97 ? 45.293 28.113 8.051 1.00 32.86 97 GLU A O 1
ATOM 763 N N . ASN A 1 98 ? 47.501 27.925 7.914 1.00 32.01 98 ASN A N 1
ATOM 764 C CA . ASN A 1 98 ? 47.486 27.432 6.564 1.00 31.59 98 ASN A CA 1
ATOM 765 C C . ASN A 1 98 ? 46.876 28.454 5.573 1.00 31.60 98 ASN A C 1
ATOM 766 O O . ASN A 1 98 ? 46.173 28.073 4.633 1.00 32.80 98 ASN A O 1
ATOM 771 N N . ARG A 1 99 ? 47.113 29.738 5.804 1.00 29.23 99 ARG A N 1
ATOM 772 C CA . ARG A 1 99 ? 46.645 30.794 4.909 1.00 31.54 99 ARG A CA 1
ATOM 773 C C . ARG A 1 99 ? 47.192 30.631 3.462 1.00 32.56 99 ARG A C 1
ATOM 774 O O . ARG A 1 99 ? 46.451 30.774 2.474 1.00 34.84 99 ARG A O 1
ATOM 782 N N . PHE A 1 100 ? 48.454 30.270 3.325 1.00 34.67 100 PHE A N 1
ATOM 783 C CA . PHE A 1 100 ? 49.020 30.034 2.011 1.00 38.73 100 PHE A CA 1
ATOM 784 C C . PHE A 1 100 ? 48.066 29.057 1.293 1.00 38.56 100 PHE A C 1
ATOM 785 O O . PHE A 1 100 ? 47.758 29.232 0.121 1.00 43.18 100 PHE A O 1
ATOM 793 N N . PHE A 1 101 ? 47.588 28.046 2.009 1.00 35.90 101 PHE A N 1
ATOM 794 C CA . PHE A 1 101 ? 46.612 27.095 1.472 1.00 31.71 101 PHE A CA 1
ATOM 795 C C . PHE A 1 101 ? 45.251 27.690 1.250 1.00 33.48 101 PHE A C 1
ATOM 796 O O . PHE A 1 101 ? 44.693 27.584 0.149 1.00 35.97 101 PHE A O 1
ATOM 804 N N . TRP A 1 102 ? 44.682 28.280 2.305 1.00 31.52 102 TRP A N 1
ATOM 805 C CA . TRP A 1 102 ? 43.324 28.822 2.220 1.00 31.39 102 TRP A CA 1
ATOM 806 C C . TRP A 1 102 ? 43.111 30.049 1.317 1.00 32.06 102 TRP A C 1
ATOM 807 O O . TRP A 1 102 ? 42.083 30.155 0.648 1.00 33.17 102 TRP A O 1
ATOM 818 N N . GLU A 1 103 ? 44.071 30.957 1.271 1.00 36.29 103 GLU A N 1
ATOM 819 C CA . GLU A 1 103 ? 43.927 32.132 0.410 1.00 39.10 103 GLU A CA 1
ATOM 820 C C . GLU A 1 103 ? 43.819 31.669 -1.030 1.00 38.52 103 GLU A C 1
ATOM 821 O O . GLU A 1 103 ? 42.998 32.146 -1.793 1.00 40.25 103 GLU A O 1
ATOM 827 N N . GLU A 1 104 ? 44.648 30.716 -1.412 1.00 38.16 104 GLU A N 1
ATOM 828 C CA . GLU A 1 104 ? 44.647 30.330 -2.787 1.00 35.79 104 GLU A CA 1
ATOM 829 C C . GLU A 1 104 ? 43.350 29.625 -3.123 1.00 36.74 104 GLU A C 1
ATOM 830 O O . GLU A 1 104 ? 42.824 29.787 -4.222 1.00 38.33 104 GLU A O 1
ATOM 836 N N . ALA A 1 105 ? 42.810 28.848 -2.184 1.00 34.43 105 ALA A N 1
ATOM 837 C CA . ALA A 1 105 ? 41.551 28.183 -2.478 1.00 31.92 105 ALA A CA 1
ATOM 838 C C . ALA A 1 105 ? 40.429 29.218 -2.509 1.00 33.83 105 ALA A C 1
ATOM 839 O O . ALA A 1 105 ? 39.566 29.164 -3.407 1.00 36.58 105 ALA A O 1
ATOM 841 N N . LEU A 1 106 ? 40.433 30.158 -1.553 1.00 29.77 106 LEU A N 1
ATOM 842 C CA . LEU A 1 106 ? 39.433 31.247 -1.582 1.00 32.62 106 LEU A CA 1
ATOM 843 C C . LEU A 1 106 ? 39.454 31.966 -2.946 1.00 34.16 106 LEU A C 1
ATOM 844 O O . LEU A 1 106 ? 38.406 32.134 -3.575 1.00 37.74 106 LEU A O 1
ATOM 849 N N . HIS A 1 107 ? 40.650 32.312 -3.427 1.00 32.24 107 HIS A N 1
ATOM 850 C CA . HIS A 1 107 ? 40.836 32.890 -4.755 1.00 33.98 107 HIS A CA 1
ATOM 851 C C . HIS A 1 107 ? 40.118 32.170 -5.896 1.00 37.62 107 HIS A C 1
ATOM 852 O O . HIS A 1 107 ? 39.719 32.804 -6.877 1.00 40.34 107 HIS A O 1
ATOM 859 N N . HIS A 1 108 ? 39.948 30.856 -5.783 1.00 36.72 108 HIS A N 1
ATOM 860 C CA . HIS A 1 108 ? 39.347 30.090 -6.871 1.00 34.67 108 HIS A CA 1
ATOM 861 C C . HIS A 1 108 ? 37.921 29.726 -6.586 1.00 34.85 108 HIS A C 1
ATOM 862 O O . HIS A 1 108 ? 37.393 28.832 -7.223 1.00 36.96 108 HIS A O 1
ATOM 869 N N . GLY A 1 109 ? 37.304 30.390 -5.617 1.00 35.02 109 GLY A N 1
ATOM 870 C CA . GLY A 1 109 ? 35.896 30.106 -5.288 1.00 36.81 109 GLY A CA 1
ATOM 871 C C . GLY A 1 109 ? 35.616 28.923 -4.364 1.00 37.42 109 GLY A C 1
ATOM 872 O O . GLY A 1 109 ? 34.472 28.554 -4.183 1.00 40.88 109 GLY A O 1
ATOM 873 N N . ILE A 1 110 ? 36.644 28.319 -3.782 1.00 34.60 110 ILE A N 1
ATOM 874 C CA . ILE A 1 110 ? 36.441 27.157 -2.915 1.00 35.35 110 ILE A CA 1
ATOM 875 C C . ILE A 1 110 ? 36.241 27.589 -1.461 1.00 32.59 110 ILE A C 1
ATOM 876 O O . ILE A 1 110 ? 37.150 27.482 -0.649 1.00 31.42 110 ILE A O 1
ATOM 881 N N . ARG A 1 111 ? 35.036 28.062 -1.140 1.00 32.56 111 ARG A N 1
ATOM 882 C CA . ARG A 1 111 ? 34.777 28.758 0.131 1.00 31.15 111 ARG A CA 1
ATOM 883 C C . ARG A 1 111 ? 33.892 27.996 1.136 1.00 31.85 111 ARG A C 1
ATOM 884 O O . ARG A 1 111 ? 34.288 27.796 2.287 1.00 33.46 111 ARG A O 1
ATOM 892 N N . HIS A 1 112 ? 32.694 27.600 0.725 1.00 32.62 112 HIS A N 1
ATOM 893 C CA . HIS A 1 112 ? 31.788 26.897 1.613 1.00 33.91 112 HIS A CA 1
ATOM 894 C C . HIS A 1 112 ? 31.696 25.443 1.227 1.00 35.00 112 HIS A C 1
ATOM 895 O O . HIS A 1 112 ? 31.265 25.118 0.143 1.00 39.11 112 HIS A O 1
ATOM 902 N N . GLY A 1 113 ? 32.124 24.558 2.114 1.00 36.16 113 GLY A N 1
ATOM 903 C CA . GLY A 1 113 ? 32.195 23.159 1.766 1.00 35.30 113 GLY A CA 1
ATOM 904 C C . GLY A 1 113 ? 31.506 22.282 2.776 1.00 37.33 113 GLY A C 1
ATOM 905 O O . GLY A 1 113 ? 31.330 22.662 3.939 1.00 38.12 113 GLY A O 1
ATOM 906 N N . TRP A 1 114 ? 31.142 21.092 2.316 1.00 37.13 114 TRP A N 1
ATOM 907 C CA . TRP A 1 114 ? 30.517 20.083 3.137 1.00 38.73 114 TRP A CA 1
ATOM 908 C C . TRP A 1 114 ? 31.269 18.820 2.812 1.00 39.49 114 TRP A C 1
ATOM 909 O O . TRP A 1 114 ? 31.291 18.388 1.648 1.00 37.05 114 TRP A O 1
ATOM 920 N N . SER A 1 115 ? 31.915 18.235 3.816 1.00 38.72 115 SER A N 1
ATOM 921 C CA . SER A 1 115 ? 32.690 17.021 3.576 1.00 35.52 115 SER A CA 1
ATOM 922 C C . SER A 1 115 ? 32.265 15.876 4.472 1.00 35.52 115 SER A C 1
ATOM 923 O O . SER A 1 115 ? 32.073 16.058 5.664 1.00 38.22 115 SER A O 1
ATOM 926 N N . ILE A 1 116 ? 32.137 14.702 3.876 1.00 34.89 116 ILE A N 1
ATOM 927 C CA . ILE A 1 116 ? 31.703 13.514 4.569 1.00 39.27 116 ILE A CA 1
ATOM 928 C C . ILE A 1 116 ? 32.715 12.401 4.418 1.00 41.37 116 ILE A C 1
ATOM 929 O O . ILE A 1 116 ? 32.757 11.750 3.376 1.00 42.61 116 ILE A O 1
ATOM 934 N N . PRO A 1 117 ? 33.543 12.182 5.449 1.00 42.18 117 PRO A N 1
ATOM 935 C CA . PRO A 1 117 ? 34.493 11.069 5.400 1.00 43.67 117 PRO A CA 1
ATOM 936 C C . PRO A 1 117 ? 33.772 9.790 5.717 1.00 46.26 117 PRO A C 1
ATOM 937 O O . PRO A 1 117 ? 32.742 9.823 6.389 1.00 47.93 117 PRO A O 1
ATOM 941 N N . VAL A 1 118 ? 34.301 8.675 5.231 1.00 48.26 118 VAL A N 1
ATOM 942 C CA . VAL A 1 118 ? 33.748 7.362 5.540 1.00 53.44 118 VAL A CA 1
ATOM 943 C C . VAL A 1 118 ? 34.781 6.262 5.384 1.00 54.61 118 VAL A C 1
ATOM 944 O O . VAL A 1 118 ? 35.708 6.379 4.577 1.00 54.37 118 VAL A O 1
ATOM 948 N N . ARG A 1 119 ? 34.613 5.200 6.171 1.00 57.06 119 ARG A N 1
ATOM 949 C CA . ARG A 1 119 ? 35.475 4.029 6.092 1.00 59.57 119 ARG A CA 1
ATOM 950 C C . ARG A 1 119 ? 34.758 2.951 5.307 1.00 61.87 119 ARG A C 1
ATOM 951 O O . ARG A 1 119 ? 33.536 2.860 5.353 1.00 65.15 119 ARG A O 1
ATOM 959 N N . GLY A 1 120 ? 35.516 2.119 4.599 1.00 64.32 120 GLY A N 1
ATOM 960 C CA . GLY A 1 120 ? 34.950 1.038 3.797 1.00 61.67 120 GLY A CA 1
ATOM 961 C C . GLY A 1 120 ? 35.902 -0.136 3.782 1.00 65.66 120 GLY A C 1
ATOM 962 O O . GLY A 1 120 ? 36.822 -0.196 4.592 1.00 65.77 120 GLY A O 1
ATOM 963 N N . LYS A 1 121 ? 35.697 -1.065 2.854 1.00 68.75 121 LYS A N 1
ATOM 964 C CA . LYS A 1 121 ? 36.486 -2.288 2.816 1.00 72.88 121 LYS A CA 1
ATOM 965 C C . LYS A 1 121 ? 37.910 -2.082 2.332 1.00 72.47 121 LYS A C 1
ATOM 966 O O . LYS A 1 121 ? 38.170 -1.204 1.509 1.00 70.25 121 LYS A O 1
ATOM 972 N N . TYR A 1 122 ? 38.821 -2.897 2.867 1.00 74.88 122 TYR A N 1
ATOM 973 C CA . TYR A 1 122 ? 40.222 -2.954 2.437 1.00 75.57 122 TYR A CA 1
ATOM 974 C C . TYR A 1 122 ? 41.099 -1.830 2.951 1.00 72.74 122 TYR A C 1
ATOM 975 O O . TYR A 1 122 ? 42.161 -1.559 2.395 1.00 73.75 122 TYR A O 1
ATOM 984 N N . GLY A 1 123 ? 40.668 -1.188 4.022 1.00 69.43 123 GLY A N 1
ATOM 985 C CA . GLY A 1 123 ? 41.426 -0.082 4.564 1.00 67.74 123 GLY A CA 1
ATOM 986 C C . GLY A 1 123 ? 41.254 1.183 3.748 1.00 64.34 123 GLY A C 1
ATOM 987 O O . GLY A 1 123 ? 42.001 2.146 3.934 1.00 63.77 123 GLY A O 1
ATOM 988 N N . LEU A 1 124 ? 40.283 1.186 2.833 1.00 64.76 124 LEU A N 1
ATOM 989 C CA . LEU A 1 124 ? 39.992 2.387 2.030 1.00 60.76 124 LEU A CA 1
ATOM 990 C C . LEU A 1 124 ? 39.253 3.397 2.870 1.00 57.26 124 LEU A C 1
ATOM 991 O O . LEU A 1 124 ? 38.249 3.057 3.513 1.00 56.42 124 LEU A O 1
ATOM 996 N N . ILE A 1 125 ? 39.765 4.631 2.859 1.00 51.33 125 ILE A N 1
ATOM 997 C CA . ILE A 1 125 ? 39.126 5.755 3.516 1.00 45.32 125 ILE A CA 1
ATOM 998 C C . ILE A 1 125 ? 38.726 6.767 2.467 1.00 43.20 125 ILE A C 1
ATOM 999 O O . ILE A 1 125 ? 39.576 7.228 1.705 1.00 43.69 125 ILE A O 1
ATOM 1004 N N . SER A 1 126 ? 37.447 7.144 2.434 1.00 41.79 126 SER A N 1
ATOM 1005 C CA . SER A 1 126 ? 36.955 8.040 1.360 1.00 42.55 126 SER A CA 1
ATOM 1006 C C . SER A 1 126 ? 36.282 9.306 1.831 1.00 42.98 126 SER A C 1
ATOM 1007 O O . SER A 1 126 ? 35.925 9.443 3.017 1.00 42.71 126 SER A O 1
ATOM 1010 N N . MET A 1 127 ? 36.115 10.246 0.900 1.00 40.20 127 MET A N 1
ATOM 1011 C CA . MET A 1 127 ? 35.517 11.525 1.269 1.00 40.07 127 MET A CA 1
ATOM 1012 C C . MET A 1 127 ? 34.837 12.241 0.110 1.00 39.70 127 MET A C 1
ATOM 1013 O O . MET A 1 127 ? 35.462 12.495 -0.919 1.00 39.48 127 MET A O 1
ATOM 1018 N N . LEU A 1 128 ? 33.563 12.567 0.295 1.00 37.36 128 LEU A N 1
ATOM 1019 C CA . LEU A 1 128 ? 32.865 13.428 -0.629 1.00 40.02 128 LEU A CA 1
ATOM 1020 C C . LEU A 1 128 ? 32.915 14.875 -0.132 1.00 40.31 128 LEU A C 1
ATOM 1021 O O . LEU A 1 128 ? 32.684 15.135 1.058 1.00 39.89 128 LEU A O 1
ATOM 1026 N N . SER A 1 129 ? 33.226 15.813 -1.025 1.00 36.47 129 SER A N 1
ATOM 1027 C CA . SER A 1 129 ? 33.082 17.221 -0.681 1.00 35.25 129 SER A CA 1
ATOM 1028 C C . SER A 1 129 ? 32.231 17.947 -1.719 1.00 36.82 129 SER A C 1
ATOM 1029 O O . SER A 1 129 ? 32.438 17.799 -2.926 1.00 34.95 129 SER A O 1
ATOM 1032 N N . LEU A 1 130 ? 31.275 18.725 -1.218 1.00 37.04 130 LEU A N 1
ATOM 1033 C CA . LEU A 1 130 ? 30.440 19.586 -2.022 1.00 36.69 130 LEU A CA 1
ATOM 1034 C C . LEU A 1 130 ? 30.773 20.997 -1.631 1.00 38.11 130 LEU A C 1
ATOM 1035 O O . LEU A 1 130 ? 30.836 21.329 -0.449 1.00 39.16 130 LEU A O 1
ATOM 1040 N N . VAL A 1 131 ? 31.029 21.838 -2.621 1.00 39.31 131 VAL A N 1
ATOM 1041 C CA . VAL A 1 131 ? 31.544 23.146 -2.314 1.00 38.14 131 VAL A CA 1
ATOM 1042 C C . VAL A 1 131 ? 30.938 24.173 -3.209 1.00 40.90 131 VAL A C 1
ATOM 1043 O O . VAL A 1 131 ? 30.559 23.893 -4.361 1.00 45.10 131 VAL A O 1
ATOM 1047 N N . ARG A 1 132 ? 30.834 25.384 -2.675 1.00 40.32 132 ARG A N 1
ATOM 1048 C CA . ARG A 1 132 ? 30.370 26.489 -3.479 1.00 38.83 132 ARG A CA 1
ATOM 1049 C C . ARG A 1 132 ? 31.012 27.794 -3.062 1.00 38.85 132 ARG A C 1
ATOM 1050 O O . ARG A 1 132 ? 31.639 27.916 -2.003 1.00 38.47 132 ARG A O 1
ATOM 1058 N N . SER A 1 133 ? 30.867 28.756 -3.948 1.00 39.44 133 SER A N 1
ATOM 1059 C CA . SER A 1 133 ? 31.551 30.025 -3.901 1.00 38.45 133 SER A CA 1
ATOM 1060 C C . SER A 1 133 ? 30.921 31.047 -2.963 1.00 38.96 133 SER A C 1
ATOM 1061 O O . SER A 1 133 ? 31.631 31.863 -2.365 1.00 36.26 133 SER A O 1
ATOM 1064 N N . SER A 1 134 ? 29.594 31.021 -2.849 1.00 38.75 134 SER A N 1
ATOM 1065 C CA . SER A 1 134 ? 28.870 31.939 -1.961 1.00 43.30 134 SER A CA 1
ATOM 1066 C C . SER A 1 134 ? 27.634 31.259 -1.365 1.00 42.88 134 SER A C 1
ATOM 1067 O O . SER A 1 134 ? 27.293 30.168 -1.775 1.00 45.99 134 SER A O 1
ATOM 1070 N N . GLU A 1 135 ? 26.962 31.914 -0.421 1.00 66.21 135 GLU A N 1
ATOM 1071 C CA . GLU A 1 135 ? 25.838 31.308 0.306 1.00 65.46 135 GLU A CA 1
ATOM 1072 C C . GLU A 1 135 ? 26.336 30.182 1.210 1.00 62.79 135 GLU A C 1
ATOM 1073 O O . GLU A 1 135 ? 26.590 29.064 0.743 1.00 62.38 135 GLU A O 1
ATOM 1079 N N . SER A 1 136 ? 26.472 30.471 2.502 1.00 61.04 136 SER A N 1
ATOM 1080 C CA . SER A 1 136 ? 27.034 29.486 3.428 1.00 60.77 136 SER A CA 1
ATOM 1081 C C . SER A 1 136 ? 26.057 28.374 3.782 1.00 59.48 136 SER A C 1
ATOM 1082 O O . SER A 1 136 ? 24.859 28.559 3.686 1.00 59.07 136 SER A O 1
ATOM 1085 N N . ILE A 1 137 ? 26.593 27.216 4.181 1.00 57.83 137 ILE A N 1
ATOM 1086 C CA . ILE A 1 137 ? 25.775 26.065 4.542 1.00 56.48 137 ILE A CA 1
ATOM 1087 C C . ILE A 1 137 ? 25.247 26.230 5.966 1.00 58.93 137 ILE A C 1
ATOM 1088 O O . ILE A 1 137 ? 26.014 26.183 6.934 1.00 58.80 137 ILE A O 1
ATOM 1093 N N . ALA A 1 138 ? 23.937 26.451 6.080 1.00 62.19 138 ALA A N 1
ATOM 1094 C CA . ALA A 1 138 ? 23.310 26.784 7.362 1.00 66.37 138 ALA A CA 1
ATOM 1095 C C . ALA A 1 138 ? 22.525 25.637 7.993 1.00 70.07 138 ALA A C 1
ATOM 1096 O O . ALA A 1 138 ? 22.207 24.641 7.326 1.00 71.02 138 ALA A O 1
ATOM 1098 N N . ALA A 1 139 ? 22.204 25.794 9.279 1.00 71.71 139 ALA A N 1
ATOM 1099 C CA . ALA A 1 139 ? 21.542 24.747 10.045 1.00 74.54 139 ALA A CA 1
ATOM 1100 C C . ALA A 1 139 ? 20.406 24.084 9.273 1.00 76.76 139 ALA A C 1
ATOM 1101 O O . ALA A 1 139 ? 20.314 22.856 9.246 1.00 77.94 139 ALA A O 1
ATOM 1103 N N . THR A 1 140 ? 19.565 24.897 8.632 1.00 77.60 140 THR A N 1
ATOM 1104 C CA . THR A 1 140 ? 18.430 24.400 7.842 1.00 79.61 140 THR A CA 1
ATOM 1105 C C . THR A 1 140 ? 18.809 23.469 6.676 1.00 75.85 140 THR A C 1
ATOM 1106 O O . THR A 1 140 ? 18.318 22.347 6.590 1.00 76.45 140 THR A O 1
ATOM 1110 N N . GLU A 1 141 ? 19.670 23.945 5.785 1.00 72.61 141 GLU A N 1
ATOM 1111 C CA . GLU A 1 141 ? 20.103 23.168 4.626 1.00 72.12 141 GLU A CA 1
ATOM 1112 C C . GLU A 1 141 ? 20.708 21.845 5.074 1.00 73.22 141 GLU A C 1
ATOM 1113 O O . GLU A 1 141 ? 20.665 20.844 4.357 1.00 73.11 141 GLU A O 1
ATOM 1119 N N . ILE A 1 142 ? 21.268 21.851 6.278 1.00 74.45 142 ILE A N 1
ATOM 1120 C CA . ILE A 1 142 ? 21.847 20.654 6.866 1.00 74.66 142 ILE A CA 1
ATOM 1121 C C . ILE A 1 142 ? 20.734 19.768 7.409 1.00 79.73 142 ILE A C 1
ATOM 1122 O O . ILE A 1 142 ? 20.701 18.569 7.139 1.00 81.00 142 ILE A O 1
ATOM 1127 N N . LEU A 1 143 ? 19.826 20.370 8.174 1.00 82.63 143 LEU A N 1
ATOM 1128 C CA . LEU A 1 143 ? 18.642 19.677 8.675 1.00 88.05 143 LEU A CA 1
ATOM 1129 C C . LEU A 1 143 ? 18.042 18.856 7.546 1.00 88.33 143 LEU A C 1
ATOM 1130 O O . LEU A 1 143 ? 17.610 17.725 7.744 1.00 91.30 143 LEU A O 1
ATOM 1135 N N . GLU A 1 144 ? 18.058 19.433 6.351 1.00 85.67 144 GLU A N 1
ATOM 1136 C CA . GLU A 1 144 ? 17.471 18.811 5.178 1.00 86.40 144 GLU A CA 1
ATOM 1137 C C . GLU A 1 144 ? 18.303 17.697 4.564 1.00 83.01 144 GLU A C 1
ATOM 1138 O O . GLU A 1 144 ? 17.910 16.541 4.618 1.00 85.77 144 GLU A O 1
ATOM 1144 N N . LYS A 1 145 ? 19.461 18.051 4.004 1.00 78.35 145 LYS A N 1
ATOM 1145 C CA . LYS A 1 145 ? 20.238 17.135 3.164 1.00 76.42 145 LYS A CA 1
ATOM 1146 C C . LYS A 1 145 ? 21.242 16.229 3.895 1.00 74.64 145 LYS A C 1
ATOM 1147 O O . LYS A 1 145 ? 21.771 15.275 3.294 1.00 71.59 145 LYS A O 1
ATOM 1153 N N . GLU A 1 146 ? 21.503 16.533 5.169 1.00 74.63 146 GLU A N 1
ATOM 1154 C CA . GLU A 1 146 ? 22.495 15.810 5.986 1.00 75.46 146 GLU A CA 1
ATOM 1155 C C . GLU A 1 146 ? 22.423 14.292 5.905 1.00 77.00 146 GLU A C 1
ATOM 1156 O O . GLU A 1 146 ? 23.408 13.636 5.564 1.00 75.43 146 GLU A O 1
ATOM 1162 N N . SER A 1 147 ? 21.269 13.728 6.238 1.00 81.44 147 SER A N 1
ATOM 1163 C CA . SER A 1 147 ? 21.160 12.280 6.271 1.00 83.68 147 SER A CA 1
ATOM 1164 C C . SER A 1 147 ? 21.384 11.724 4.875 1.00 81.70 147 SER A C 1
ATOM 1165 O O . SER A 1 147 ? 22.210 10.826 4.695 1.00 80.56 147 SER A O 1
ATOM 1168 N N . PHE A 1 148 ? 20.680 12.272 3.884 1.00 80.46 148 PHE A N 1
ATOM 1169 C CA . PHE A 1 148 ? 20.838 11.781 2.525 1.00 79.31 148 PHE A CA 1
ATOM 1170 C C . PHE A 1 148 ? 22.297 11.781 2.111 1.00 75.91 148 PHE A C 1
ATOM 1171 O O . PHE A 1 148 ? 22.792 10.792 1.558 1.00 78.08 148 PHE A O 1
ATOM 1179 N N . LEU A 1 149 ? 22.988 12.889 2.362 1.00 70.36 149 LEU A N 1
ATOM 1180 C CA . LEU A 1 149 ? 24.364 12.990 1.924 1.00 66.11 149 LEU A CA 1
ATOM 1181 C C . LEU A 1 149 ? 25.213 11.926 2.585 1.00 65.63 149 LEU A C 1
ATOM 1182 O O . LEU A 1 149 ? 26.096 11.347 1.943 1.00 63.98 149 LEU A O 1
ATOM 1187 N N . LEU A 1 150 ? 24.938 11.646 3.855 1.00 67.10 150 LEU A N 1
ATOM 1188 C CA . LEU A 1 150 ? 25.745 10.676 4.589 1.00 68.43 150 LEU A CA 1
ATOM 1189 C C . LEU A 1 150 ? 25.528 9.277 4.018 1.00 70.93 150 LEU A C 1
ATOM 1190 O O . LEU A 1 150 ? 26.435 8.441 4.012 1.00 68.65 150 LEU A O 1
ATOM 1195 N N . TRP A 1 151 ? 24.320 9.041 3.517 1.00 76.38 151 TRP A N 1
ATOM 1196 C CA . TRP A 1 151 ? 23.955 7.750 2.943 1.00 80.70 151 TRP A CA 1
ATOM 1197 C C . TRP A 1 151 ? 24.568 7.588 1.567 1.00 77.14 151 TRP A C 1
ATOM 1198 O O . TRP A 1 151 ? 25.206 6.578 1.277 1.00 78.65 151 TRP A O 1
ATOM 1209 N N . ILE A 1 152 ? 24.366 8.589 0.723 1.00 73.19 152 ILE A N 1
ATOM 1210 C CA . ILE A 1 152 ? 24.905 8.559 -0.629 1.00 71.16 152 ILE A CA 1
ATOM 1211 C C . ILE A 1 152 ? 26.425 8.434 -0.630 1.00 66.92 152 ILE A C 1
ATOM 1212 O O . ILE A 1 152 ? 27.004 7.890 -1.570 1.00 67.48 152 ILE A O 1
ATOM 1217 N N . THR A 1 153 ? 27.070 8.933 0.421 1.00 62.23 153 THR A N 1
ATOM 1218 C CA . THR A 1 153 ? 28.519 8.838 0.496 1.00 58.83 153 THR A CA 1
ATOM 1219 C C . THR A 1 153 ? 28.926 7.405 0.843 1.00 61.04 153 THR A C 1
ATOM 1220 O O . THR A 1 153 ? 29.907 6.890 0.296 1.00 57.94 153 THR A O 1
ATOM 1224 N N . SER A 1 154 ? 28.169 6.763 1.731 1.00 63.53 154 SER A N 1
ATOM 1225 C CA . SER A 1 154 ? 28.357 5.329 1.961 1.00 69.39 154 SER A CA 1
ATOM 1226 C C . SER A 1 154 ? 28.261 4.559 0.650 1.00 69.15 154 SER A C 1
ATOM 1227 O O . SER A 1 154 ? 29.095 3.706 0.370 1.00 68.70 154 SER A O 1
ATOM 1230 N N . MET A 1 155 ? 27.243 4.879 -0.146 1.00 71.87 155 MET A N 1
ATOM 1231 C CA . MET A 1 155 ? 26.994 4.199 -1.422 1.00 76.26 155 MET A CA 1
ATOM 1232 C C . MET A 1 155 ? 28.114 4.462 -2.409 1.00 72.77 155 MET A C 1
ATOM 1233 O O . MET A 1 155 ? 28.746 3.543 -2.921 1.00 72.49 155 MET A O 1
ATOM 1238 N N . LEU A 1 156 ? 28.344 5.738 -2.673 1.00 70.24 156 LEU A N 1
ATOM 1239 C CA . LEU A 1 156 ? 29.384 6.150 -3.592 1.00 68.55 156 LEU A CA 1
ATOM 1240 C C . LEU A 1 156 ? 30.700 5.452 -3.299 1.00 69.23 156 LEU A C 1
ATOM 1241 O O . LEU A 1 156 ? 31.426 5.062 -4.221 1.00 71.10 156 LEU A O 1
ATOM 1246 N N . GLN A 1 157 ? 30.992 5.299 -2.008 1.00 67.84 157 GLN A N 1
ATOM 1247 C CA . GLN A 1 157 ? 32.247 4.705 -1.539 1.00 67.39 157 GLN A CA 1
ATOM 1248 C C . GLN A 1 157 ? 32.380 3.207 -1.830 1.00 71.15 157 GLN A C 1
ATOM 1249 O O . GLN A 1 157 ? 33.427 2.751 -2.294 1.00 71.00 157 GLN A O 1
ATOM 1255 N N . ALA A 1 158 ? 31.332 2.439 -1.549 1.00 73.45 158 ALA A N 1
ATOM 1256 C CA . ALA A 1 158 ? 31.373 1.016 -1.869 1.00 77.89 158 ALA A CA 1
ATOM 1257 C C . ALA A 1 158 ? 31.668 0.850 -3.368 1.00 76.97 158 ALA A C 1
ATOM 1258 O O . ALA A 1 158 ? 32.493 0.023 -3.751 1.00 77.89 158 ALA A O 1
ATOM 1260 N N . THR A 1 159 ? 31.017 1.659 -4.201 1.00 73.86 159 THR A N 1
ATOM 1261 C CA . THR A 1 159 ? 31.293 1.652 -5.630 1.00 73.96 159 THR A CA 1
ATOM 1262 C C . THR A 1 159 ? 32.757 1.972 -5.921 1.00 72.29 159 THR A C 1
ATOM 1263 O O . THR A 1 159 ? 33.487 1.111 -6.410 1.00 73.31 159 THR A O 1
ATOM 1267 N N . PHE A 1 160 ? 33.179 3.197 -5.598 1.00 70.99 160 PHE A N 1
ATOM 1268 C CA . PHE A 1 160 ? 34.553 3.661 -5.848 1.00 69.41 160 PHE A CA 1
ATOM 1269 C C . PHE A 1 160 ? 35.532 2.590 -5.381 1.00 71.33 160 PHE A C 1
ATOM 1270 O O . PHE A 1 160 ? 36.560 2.344 -6.029 1.00 74.79 160 PHE A O 1
ATOM 1278 N N . GLY A 1 161 ? 35.170 1.923 -4.283 1.00 98.01 161 GLY A N 1
ATOM 1279 C CA . GLY A 1 161 ? 35.953 0.821 -3.714 1.00 95.08 161 GLY A CA 1
ATOM 1280 C C . GLY A 1 161 ? 35.996 -0.460 -4.537 1.00 94.97 161 GLY A C 1
ATOM 1281 O O . GLY A 1 161 ? 37.075 -1.005 -4.779 1.00 94.44 161 GLY A O 1
ATOM 1282 N N . ASP A 1 162 ? 34.826 -0.954 -4.946 1.00 95.06 162 ASP A N 1
ATOM 1283 C CA . ASP A 1 162 ? 34.730 -2.146 -5.810 1.00 94.88 162 ASP A CA 1
ATOM 1284 C C . ASP A 1 162 ? 35.255 -1.827 -7.196 1.00 95.74 162 ASP A C 1
ATOM 1285 O O . ASP A 1 162 ? 35.799 -2.681 -7.873 1.00 95.84 162 ASP A O 1
ATOM 1290 N N . LEU A 1 163 ? 35.083 -0.575 -7.597 1.00 95.52 163 LEU A N 1
ATOM 1291 C CA . LEU A 1 163 ? 35.526 -0.091 -8.885 1.00 96.78 163 LEU A CA 1
ATOM 1292 C C . LEU A 1 163 ? 37.047 -0.052 -8.971 1.00 96.58 163 LEU A C 1
ATOM 1293 O O . LEU A 1 163 ? 37.612 -0.209 -10.046 1.00 99.28 163 LEU A O 1
ATOM 1298 N N . LEU A 1 164 ? 37.725 0.150 -7.849 1.00 95.05 164 LEU A N 1
ATOM 1299 C CA . LEU A 1 164 ? 39.166 0.387 -7.926 1.00 95.63 164 LEU A CA 1
ATOM 1300 C C . LEU A 1 164 ? 40.111 -0.431 -7.033 1.00 94.60 164 LEU A C 1
ATOM 1301 O O . LEU A 1 164 ? 41.304 -0.534 -7.339 1.00 94.20 164 LEU A O 1
ATOM 1306 N N . ALA A 1 165 ? 39.600 -1.016 -5.951 1.00 93.59 165 ALA A N 1
ATOM 1307 C CA . ALA A 1 165 ? 40.445 -1.849 -5.087 1.00 93.64 165 ALA A CA 1
ATOM 1308 C C . ALA A 1 165 ? 41.578 -2.537 -5.868 1.00 96.34 165 ALA A C 1
ATOM 1309 O O . ALA A 1 165 ? 42.733 -2.478 -5.440 1.00 95.87 165 ALA A O 1
ATOM 1311 N N . PRO A 1 166 ? 41.250 -3.188 -7.014 1.00 99.00 166 PRO A N 1
ATOM 1312 C CA . PRO A 1 166 ? 42.213 -3.788 -7.940 1.00 100.47 166 PRO A CA 1
ATOM 1313 C C . PRO A 1 166 ? 43.561 -3.069 -8.024 1.00 100.69 166 PRO A C 1
ATOM 1314 O O . PRO A 1 166 ? 44.535 -3.541 -7.447 1.00 100.56 166 PRO A O 1
ATOM 1318 N N . ARG A 1 167 ? 43.629 -1.947 -8.735 1.00 101.52 167 ARG A N 1
ATOM 1319 C CA . ARG A 1 167 ? 44.901 -1.228 -8.844 1.00 100.95 167 ARG A CA 1
ATOM 1320 C C . ARG A 1 167 ? 45.234 -0.413 -7.594 1.00 97.96 167 ARG A C 1
ATOM 1321 O O . ARG A 1 167 ? 46.401 -0.141 -7.318 1.00 97.26 167 ARG A O 1
ATOM 1329 N N . ILE A 1 168 ? 44.203 -0.052 -6.833 1.00 95.83 168 ILE A N 1
ATOM 1330 C CA . ILE A 1 168 ? 44.365 0.777 -5.637 1.00 93.02 168 ILE A CA 1
ATOM 1331 C C . ILE A 1 168 ? 44.921 -0.009 -4.450 1.00 89.99 168 ILE A C 1
ATOM 1332 O O . ILE A 1 168 ? 45.841 0.441 -3.766 1.00 87.50 168 ILE A O 1
ATOM 1337 N N . VAL A 1 169 ? 44.338 -1.176 -4.197 1.00 87.75 169 VAL A N 1
ATOM 1338 C CA . VAL A 1 169 ? 44.733 -1.984 -3.057 1.00 85.83 169 VAL A CA 1
ATOM 1339 C C . VAL A 1 169 ? 45.120 -3.379 -3.550 1.00 86.10 169 VAL A C 1
ATOM 1340 O O . VAL A 1 169 ? 44.352 -4.326 -3.395 1.00 83.34 169 VAL A O 1
ATOM 1344 N N . PRO A 1 170 ? 46.325 -3.507 -4.138 1.00 88.35 170 PRO A N 1
ATOM 1345 C CA . PRO A 1 170 ? 46.746 -4.743 -4.812 1.00 89.89 170 PRO A CA 1
ATOM 1346 C C . PRO A 1 170 ? 46.529 -6.011 -3.977 1.00 90.02 170 PRO A C 1
ATOM 1347 O O . PRO A 1 170 ? 45.957 -6.985 -4.479 1.00 91.34 170 PRO A O 1
ATOM 1351 N N . GLU A 1 171 ? 46.957 -5.993 -2.715 1.00 87.79 171 GLU A N 1
ATOM 1352 C CA . GLU A 1 171 ? 46.850 -7.179 -1.856 1.00 84.64 171 GLU A CA 1
ATOM 1353 C C . GLU A 1 171 ? 45.436 -7.401 -1.311 1.00 81.38 171 GLU A C 1
ATOM 1354 O O . GLU A 1 171 ? 45.205 -8.273 -0.481 1.00 80.78 171 GLU A O 1
ATOM 1356 N N . SER A 1 172 ? 44.487 -6.616 -1.800 1.00 79.77 172 SER A N 1
ATOM 1357 C CA . SER A 1 172 ? 43.094 -6.718 -1.367 1.00 78.15 172 SER A CA 1
ATOM 1358 C C . SER A 1 172 ? 42.385 -8.013 -1.805 1.00 78.43 172 SER A C 1
ATOM 1359 O O . SER A 1 172 ? 41.324 -8.359 -1.278 1.00 77.76 172 SER A O 1
ATOM 1362 N N . ASN A 1 173 ? 42.962 -8.723 -2.768 1.00 78.55 173 ASN A N 1
ATOM 1363 C CA . ASN A 1 173 ? 42.364 -9.956 -3.259 1.00 80.00 173 ASN A CA 1
ATOM 1364 C C . ASN A 1 173 ? 42.787 -11.148 -2.393 1.00 77.72 173 ASN A C 1
ATOM 1365 O O . ASN A 1 173 ? 42.229 -12.247 -2.490 1.00 75.68 173 ASN A O 1
ATOM 1370 N N . VAL A 1 174 ? 43.770 -10.896 -1.532 1.00 74.46 174 VAL A N 1
ATOM 1371 C CA . VAL A 1 174 ? 44.388 -11.916 -0.697 1.00 71.06 174 VAL A CA 1
ATOM 1372 C C . VAL A 1 174 ? 43.464 -12.608 0.312 1.00 69.19 174 VAL A C 1
ATOM 1373 O O . VAL A 1 174 ? 42.592 -11.989 0.922 1.00 67.44 174 VAL A O 1
ATOM 1377 N N . ARG A 1 175 ? 43.665 -13.911 0.466 1.00 70.19 175 ARG A N 1
ATOM 1378 C CA . ARG A 1 175 ? 42.926 -14.697 1.436 1.00 70.37 175 ARG A CA 1
ATOM 1379 C C . ARG A 1 175 ? 43.907 -15.404 2.334 1.00 68.26 175 ARG A C 1
ATOM 1380 O O . ARG A 1 175 ? 44.935 -15.895 1.865 1.00 67.14 175 ARG A O 1
ATOM 1388 N N . LEU A 1 176 ? 43.596 -15.436 3.626 1.00 67.42 176 LEU A N 1
ATOM 1389 C CA . LEU A 1 176 ? 44.453 -16.096 4.606 1.00 66.44 176 LEU A CA 1
ATOM 1390 C C . LEU A 1 176 ? 43.708 -17.207 5.300 1.00 70.13 176 LEU A C 1
ATOM 1391 O O . LEU A 1 176 ? 42.533 -17.087 5.633 1.00 65.90 176 LEU A O 1
ATOM 1396 N N . THR A 1 177 ? 44.428 -18.296 5.515 1.00 35.46 177 THR A N 1
ATOM 1397 C CA . THR A 1 177 ? 43.905 -19.466 6.176 1.00 41.99 177 THR A CA 1
ATOM 1398 C C . THR A 1 177 ? 43.923 -19.143 7.651 1.00 42.84 177 THR A C 1
ATOM 1399 O O . THR A 1 177 ? 44.639 -18.240 8.089 1.00 45.47 177 THR A O 1
ATOM 1403 N N . ALA A 1 178 ? 43.149 -19.883 8.426 1.00 47.36 178 ALA A N 1
ATOM 1404 C CA . ALA A 1 178 ? 43.158 -19.715 9.876 1.00 48.11 178 ALA A CA 1
ATOM 1405 C C . ALA A 1 178 ? 44.569 -19.700 10.481 1.00 45.49 178 ALA A C 1
ATOM 1406 O O . ALA A 1 178 ? 44.863 -18.865 11.324 1.00 49.55 178 ALA A O 1
ATOM 1408 N N . ARG A 1 179 ? 45.452 -20.591 10.056 1.00 45.11 179 ARG A N 1
ATOM 1409 C CA . ARG A 1 179 ? 46.799 -20.624 10.651 1.00 43.94 179 ARG A CA 1
ATOM 1410 C C . ARG A 1 179 ? 47.605 -19.395 10.253 1.00 45.33 179 ARG A C 1
ATOM 1411 O O . ARG A 1 179 ? 48.191 -18.727 11.111 1.00 49.00 179 ARG A O 1
ATOM 1419 N N . GLU A 1 180 ? 47.674 -19.090 8.962 1.00 43.84 180 GLU A N 1
ATOM 1420 C CA . GLU A 1 180 ? 48.456 -17.922 8.554 1.00 43.13 180 GLU A CA 1
ATOM 1421 C C . GLU A 1 180 ? 47.970 -16.730 9.358 1.00 42.17 180 GLU A C 1
ATOM 1422 O O . GLU A 1 180 ? 48.768 -15.900 9.823 1.00 41.05 180 GLU A O 1
ATOM 1428 N N . THR A 1 181 ? 46.655 -16.664 9.539 1.00 41.66 181 THR A N 1
ATOM 1429 C CA . THR A 1 181 ? 46.037 -15.513 10.194 1.00 41.38 181 THR A CA 1
ATOM 1430 C C . THR A 1 181 ? 46.458 -15.446 11.645 1.00 43.08 181 THR A C 1
ATOM 1431 O O . THR A 1 181 ? 46.805 -14.367 12.138 1.00 44.06 181 THR A O 1
ATOM 1435 N N . GLU A 1 182 ? 46.462 -16.585 12.338 1.00 42.71 182 GLU A N 1
ATOM 1436 C CA . GLU A 1 182 ? 46.957 -16.545 13.715 1.00 45.91 182 GLU A CA 1
ATOM 1437 C C . GLU A 1 182 ? 48.460 -16.303 13.845 1.00 41.24 182 GLU A C 1
ATOM 1438 O O . GLU A 1 182 ? 48.875 -15.602 14.761 1.00 44.95 182 GLU A O 1
ATOM 1444 N N . MET A 1 183 ? 49.280 -16.820 12.946 1.00 37.02 183 MET A N 1
ATOM 1445 C CA . MET A 1 183 ? 50.707 -16.535 13.073 1.00 37.26 183 MET A CA 1
ATOM 1446 C C . MET A 1 183 ? 50.990 -15.047 12.978 1.00 37.89 183 MET A C 1
ATOM 1447 O O . MET A 1 183 ? 51.922 -14.540 13.614 1.00 36.19 183 MET A O 1
ATOM 1452 N N . LEU A 1 184 ? 50.200 -14.347 12.168 1.00 37.02 184 LEU A N 1
ATOM 1453 C CA . LEU A 1 184 ? 50.400 -12.918 11.979 1.00 37.04 184 LEU A CA 1
ATOM 1454 C C . LEU A 1 184 ? 49.941 -12.107 13.193 1.00 38.84 184 LEU A C 1
ATOM 1455 O O . LEU A 1 184 ? 50.562 -11.106 13.560 1.00 39.13 184 LEU A O 1
ATOM 1460 N N . LYS A 1 185 ? 48.862 -12.548 13.824 1.00 37.95 185 LYS A N 1
ATOM 1461 C CA . LYS A 1 185 ? 48.391 -11.879 15.005 1.00 37.97 185 LYS A CA 1
ATOM 1462 C C . LYS A 1 185 ? 49.470 -11.884 16.055 1.00 40.24 185 LYS A C 1
ATOM 1463 O O . LYS A 1 185 ? 49.759 -10.832 16.633 1.00 43.47 185 LYS A O 1
ATOM 1469 N N . TRP A 1 186 ? 50.077 -13.048 16.293 1.00 37.59 186 TRP A N 1
ATOM 1470 C CA . TRP A 1 186 ? 51.170 -13.165 17.273 1.00 35.47 186 TRP A CA 1
ATOM 1471 C C . TRP A 1 186 ? 52.460 -12.486 16.818 1.00 38.95 186 TRP A C 1
ATOM 1472 O O . TRP A 1 186 ? 53.266 -12.047 17.640 1.00 43.14 186 TRP A O 1
ATOM 1483 N N . THR A 1 187 ? 52.656 -12.367 15.514 1.00 38.98 187 THR A N 1
ATOM 1484 C CA . THR A 1 187 ? 53.830 -11.681 15.008 1.00 40.81 187 THR A CA 1
ATOM 1485 C C . THR A 1 187 ? 53.643 -10.165 15.198 1.00 44.28 187 THR A C 1
ATOM 1486 O O . THR A 1 187 ? 54.599 -9.437 15.481 1.00 42.95 187 THR A O 1
ATOM 1490 N N . ALA A 1 188 ? 52.408 -9.689 15.066 1.00 43.61 188 ALA A N 1
ATOM 1491 C CA . ALA A 1 188 ? 52.165 -8.240 15.165 1.00 46.16 188 ALA A CA 1
ATOM 1492 C C . ALA A 1 188 ? 52.658 -7.727 16.499 1.00 46.36 188 ALA A C 1
ATOM 1493 O O . ALA A 1 188 ? 53.235 -6.658 16.599 1.00 52.80 188 ALA A O 1
ATOM 1495 N N . VAL A 1 189 ? 52.438 -8.543 17.515 1.00 45.02 189 VAL A N 1
ATOM 1496 C CA . VAL A 1 189 ? 52.778 -8.263 18.901 1.00 42.58 189 VAL A CA 1
ATOM 1497 C C . VAL A 1 189 ? 54.236 -8.644 19.236 1.00 42.67 189 VAL A C 1
ATOM 1498 O O . VAL A 1 189 ? 54.658 -8.647 20.392 1.00 43.49 189 VAL A O 1
ATOM 1502 N N . GLY A 1 190 ? 55.009 -8.980 18.210 1.00 42.25 190 GLY A N 1
ATOM 1503 C CA . GLY A 1 190 ? 56.433 -9.229 18.389 1.00 44.11 190 GLY A CA 1
ATOM 1504 C C . GLY A 1 190 ? 56.908 -10.598 18.854 1.00 41.37 190 GLY A C 1
ATOM 1505 O O . GLY A 1 190 ? 58.060 -10.745 19.237 1.00 40.99 190 GLY A O 1
ATOM 1506 N N . LYS A 1 191 ? 56.057 -11.614 18.819 1.00 41.19 191 LYS A N 1
ATOM 1507 C CA . LYS A 1 191 ? 56.516 -12.955 19.180 1.00 39.69 191 LYS A CA 1
ATOM 1508 C C . LYS A 1 191 ? 57.473 -13.502 18.128 1.00 39.49 191 LYS A C 1
ATOM 1509 O O . LYS A 1 191 ? 57.348 -13.203 16.959 1.00 39.68 191 LYS A O 1
ATOM 1515 N N . THR A 1 192 ? 58.439 -14.303 18.539 1.00 41.60 192 THR A N 1
ATOM 1516 C CA . THR A 1 192 ? 59.278 -15.010 17.573 1.00 42.74 192 THR A CA 1
ATOM 1517 C C . THR A 1 192 ? 58.602 -16.316 17.124 1.00 43.44 192 THR A C 1
ATOM 1518 O O . THR A 1 192 ? 57.594 -16.761 17.709 1.00 42.53 192 THR A O 1
ATOM 1522 N N . TYR A 1 193 ? 59.165 -16.941 16.092 1.00 42.77 193 TYR A N 1
ATOM 1523 C CA . TYR A 1 193 ? 58.671 -18.221 15.623 1.00 38.55 193 TYR A CA 1
ATOM 1524 C C . TYR A 1 193 ? 58.685 -19.259 16.735 1.00 39.76 193 TYR A C 1
ATOM 1525 O O . TYR A 1 193 ? 57.794 -20.094 16.822 1.00 39.22 193 TYR A O 1
ATOM 1534 N N . GLY A 1 194 ? 59.735 -19.255 17.552 1.00 38.91 194 GLY A N 1
ATOM 1535 C CA . GLY A 1 194 ? 59.822 -20.217 18.628 1.00 37.10 194 GLY A CA 1
ATOM 1536 C C . GLY A 1 194 ? 58.691 -19.996 19.608 1.00 38.37 194 GLY A C 1
ATOM 1537 O O . GLY A 1 194 ? 57.982 -20.930 19.986 1.00 39.87 194 GLY A O 1
ATOM 1538 N N . GLU A 1 195 ? 58.510 -18.745 20.020 1.00 41.40 195 GLU A N 1
ATOM 1539 C CA . GLU A 1 195 ? 57.457 -18.405 20.981 1.00 40.42 195 GLU A CA 1
ATOM 1540 C C . GLU A 1 195 ? 56.085 -18.791 20.418 1.00 39.70 195 GLU A C 1
ATOM 1541 O O . GLU A 1 195 ? 55.270 -19.405 21.120 1.00 40.06 195 GLU A O 1
ATOM 1547 N N . ILE A 1 196 ? 55.843 -18.497 19.141 1.00 37.32 196 ILE A N 1
ATOM 1548 C CA . ILE A 1 196 ? 54.551 -18.876 18.533 1.00 37.09 196 ILE A CA 1
ATOM 1549 C C . ILE A 1 196 ? 54.284 -20.396 18.510 1.00 36.31 196 ILE A C 1
ATOM 1550 O O . ILE A 1 196 ? 53.161 -20.847 18.799 1.00 37.12 196 ILE A O 1
ATOM 1555 N N . GLY A 1 197 ? 55.300 -21.195 18.202 1.00 32.58 197 GLY A N 1
ATOM 1556 C CA . GLY A 1 197 ? 55.110 -22.647 18.219 1.00 33.55 197 GLY A CA 1
ATOM 1557 C C . GLY A 1 197 ? 54.780 -23.158 19.624 1.00 34.39 197 GLY A C 1
ATOM 1558 O O . GLY A 1 197 ? 53.938 -24.032 19.802 1.00 35.29 197 GLY A O 1
ATOM 1559 N N . LEU A 1 198 ? 55.471 -22.641 20.627 1.00 34.72 198 LEU A N 1
ATOM 1560 C CA . LEU A 1 198 ? 55.137 -22.964 22.011 1.00 38.35 198 LEU A CA 1
ATOM 1561 C C . LEU A 1 198 ? 53.736 -22.527 22.362 1.00 35.35 198 LEU A C 1
ATOM 1562 O O . LEU A 1 198 ? 52.985 -23.250 22.993 1.00 36.06 198 LEU A O 1
ATOM 1567 N N . ILE A 1 199 ? 53.403 -21.314 21.979 1.00 32.45 199 ILE A N 1
ATOM 1568 C CA . ILE A 1 199 ? 52.092 -20.799 22.295 1.00 32.06 199 ILE A CA 1
ATOM 1569 C C . ILE A 1 199 ? 50.971 -21.635 21.663 1.00 33.27 199 ILE A C 1
ATOM 1570 O O . ILE A 1 199 ? 49.930 -21.856 22.274 1.00 37.42 199 ILE A O 1
ATOM 1575 N N . LEU A 1 200 ? 51.177 -22.103 20.441 1.00 33.43 200 LEU A N 1
ATOM 1576 C CA . LEU A 1 200 ? 50.127 -22.830 19.760 1.00 32.20 200 LEU A CA 1
ATOM 1577 C C . LEU A 1 200 ? 50.352 -24.330 19.860 1.00 33.80 200 LEU A C 1
ATOM 1578 O O . LEU A 1 200 ? 49.523 -25.095 19.391 1.00 34.42 200 LEU A O 1
ATOM 1583 N N . SER A 1 201 ? 51.438 -24.757 20.500 1.00 31.88 201 SER A N 1
ATOM 1584 C CA . SER A 1 201 ? 51.755 -26.182 20.503 1.00 37.06 201 SER A CA 1
ATOM 1585 C C . SER A 1 201 ? 51.888 -26.766 19.075 1.00 39.43 201 SER A C 1
ATOM 1586 O O . SER A 1 201 ? 51.324 -27.822 18.768 1.00 41.72 201 SER A O 1
ATOM 1589 N N . ILE A 1 202 ? 52.601 -26.069 18.209 1.00 36.17 202 ILE A N 1
ATOM 1590 C CA . ILE A 1 202 ? 52.980 -26.641 16.933 1.00 39.52 202 ILE A CA 1
ATOM 1591 C C . ILE A 1 202 ? 54.470 -26.356 16.739 1.00 40.35 202 ILE A C 1
ATOM 1592 O O . ILE A 1 202 ? 55.035 -25.455 17.382 1.00 40.51 202 ILE A O 1
ATOM 1597 N N . ASP A 1 203 ? 55.099 -27.122 15.856 1.00 40.53 203 ASP A N 1
ATOM 1598 C CA . ASP A 1 203 ? 56.522 -26.990 15.591 1.00 38.04 203 ASP A CA 1
ATOM 1599 C C . ASP A 1 203 ? 56.867 -25.624 15.044 1.00 36.14 203 ASP A C 1
ATOM 1600 O O . ASP A 1 203 ? 56.136 -25.037 14.246 1.00 33.14 203 ASP A O 1
ATOM 1605 N N . GLN A 1 204 ? 58.006 -25.128 15.474 1.00 35.97 204 GLN A N 1
ATOM 1606 C CA . GLN A 1 204 ? 58.557 -23.952 14.876 1.00 39.21 204 GLN A CA 1
ATOM 1607 C C . GLN A 1 204 ? 58.577 -24.016 13.309 1.00 37.37 204 GLN A C 1
ATOM 1608 O O . GLN A 1 204 ? 58.307 -23.003 12.642 1.00 36.95 204 GLN A O 1
ATOM 1614 N N . ARG A 1 205 ? 58.901 -25.177 12.723 1.00 34.45 205 ARG A N 1
ATOM 1615 C CA . ARG A 1 205 ? 59.080 -25.250 11.261 1.00 31.52 205 ARG A CA 1
ATOM 1616 C C . ARG A 1 205 ? 57.732 -24.945 10.569 1.00 32.87 205 ARG A C 1
ATOM 1617 O O . ARG A 1 205 ? 57.690 -24.312 9.528 1.00 34.44 205 ARG A O 1
ATOM 1625 N N . THR A 1 206 ? 56.640 -25.341 11.200 1.00 32.24 206 THR A N 1
ATOM 1626 C CA . THR A 1 206 ? 55.295 -25.120 10.684 1.00 33.39 206 THR A CA 1
ATOM 1627 C C . THR A 1 206 ? 54.840 -23.677 10.849 1.00 35.37 206 THR A C 1
ATOM 1628 O O . THR A 1 206 ? 54.227 -23.089 9.932 1.00 37.19 206 THR A O 1
ATOM 1632 N N . VAL A 1 207 ? 55.125 -23.094 12.006 1.00 34.15 207 VAL A N 1
ATOM 1633 C CA . VAL A 1 207 ? 54.936 -21.651 12.157 1.00 35.32 207 VAL A CA 1
ATOM 1634 C C . VAL A 1 207 ? 55.616 -20.913 10.995 1.00 33.75 207 VAL A C 1
ATOM 1635 O O . VAL A 1 207 ? 55.008 -20.080 10.339 1.00 33.05 207 VAL A O 1
ATOM 1639 N N . LYS A 1 208 ? 56.888 -21.220 10.755 1.00 35.49 208 LYS A N 1
ATOM 1640 C CA . LYS A 1 208 ? 57.634 -20.643 9.612 1.00 40.45 208 LYS A CA 1
ATOM 1641 C C . LYS A 1 208 ? 56.951 -20.883 8.236 1.00 38.84 208 LYS A C 1
ATOM 1642 O O . LYS A 1 208 ? 56.727 -19.948 7.448 1.00 41.27 208 LYS A O 1
ATOM 1648 N N . PHE A 1 209 ? 56.617 -22.136 7.966 1.00 30.08 209 PHE A N 1
ATOM 1649 C CA . PHE A 1 209 ? 55.917 -22.497 6.768 1.00 30.25 209 PHE A CA 1
ATOM 1650 C C . PHE A 1 209 ? 54.763 -21.554 6.481 1.00 31.11 209 PHE A C 1
ATOM 1651 O O . PHE A 1 209 ? 54.630 -21.069 5.366 1.00 31.11 209 PHE A O 1
ATOM 1659 N N . HIS A 1 210 ? 53.925 -21.286 7.481 1.00 31.86 210 HIS A N 1
ATOM 1660 C CA . HIS A 1 210 ? 52.727 -20.468 7.244 1.00 33.54 210 HIS A CA 1
ATOM 1661 C C . HIS A 1 210 ? 52.981 -18.994 7.078 1.00 36.82 210 HIS A C 1
ATOM 1662 O O . HIS A 1 210 ? 52.285 -18.337 6.312 1.00 39.64 210 HIS A O 1
ATOM 1669 N N . ILE A 1 211 ? 53.964 -18.468 7.801 1.00 38.38 211 ILE A N 1
ATOM 1670 C CA . ILE A 1 211 ? 54.289 -17.065 7.691 1.00 36.55 211 ILE A CA 1
ATOM 1671 C C . ILE A 1 211 ? 54.927 -16.779 6.358 1.00 37.36 211 ILE A C 1
ATOM 1672 O O . ILE A 1 211 ? 54.583 -15.785 5.722 1.00 36.05 211 ILE A O 1
ATOM 1677 N N . VAL A 1 212 ? 55.851 -17.646 5.937 1.00 37.09 212 VAL A N 1
ATOM 1678 C CA . VAL A 1 212 ? 56.457 -17.541 4.608 1.00 38.05 212 VAL A CA 1
ATOM 1679 C C . VAL A 1 212 ? 55.388 -17.464 3.516 1.00 39.67 212 VAL A C 1
ATOM 1680 O O . VAL A 1 212 ? 55.443 -16.579 2.655 1.00 44.23 212 VAL A O 1
ATOM 1684 N N . ASN A 1 213 ? 54.396 -18.345 3.583 1.00 39.28 213 ASN A N 1
ATOM 1685 C CA . ASN A 1 213 ? 53.264 -18.295 2.640 1.00 42.94 213 ASN A CA 1
ATOM 1686 C C . ASN A 1 213 ? 52.443 -17.046 2.733 1.00 42.95 213 ASN A C 1
ATOM 1687 O O . ASN A 1 213 ? 51.945 -16.557 1.725 1.00 48.16 213 ASN A O 1
ATOM 1692 N N . ALA A 1 214 ? 52.262 -16.555 3.951 1.00 42.54 214 ALA A N 1
ATOM 1693 C CA . ALA A 1 214 ? 51.474 -15.350 4.158 1.00 44.07 214 ALA A CA 1
ATOM 1694 C C . ALA A 1 214 ? 52.244 -14.168 3.598 1.00 44.47 214 ALA A C 1
ATOM 1695 O O . ALA A 1 214 ? 51.664 -13.242 3.064 1.00 48.94 214 ALA A O 1
ATOM 1697 N N . MET A 1 215 ? 53.565 -14.234 3.685 1.00 45.61 215 MET A N 1
ATOM 1698 C CA . MET A 1 215 ? 54.412 -13.188 3.159 1.00 46.83 215 MET A CA 1
ATOM 1699 C C . MET A 1 215 ? 54.304 -13.140 1.646 1.00 51.27 215 MET A C 1
ATOM 1700 O O . MET A 1 215 ? 54.183 -12.051 1.060 1.00 50.96 215 MET A O 1
ATOM 1705 N N . ARG A 1 216 ? 54.366 -14.318 1.022 1.00 50.17 216 ARG A N 1
ATOM 1706 C CA . ARG A 1 216 ? 54.304 -14.419 -0.427 1.00 52.44 216 ARG A CA 1
ATOM 1707 C C . ARG A 1 216 ? 52.956 -13.931 -0.987 1.00 52.54 216 ARG A C 1
ATOM 1708 O O . ARG A 1 216 ? 52.921 -13.183 -1.964 1.00 55.88 216 ARG A O 1
ATOM 1716 N N . LYS A 1 217 ? 51.854 -14.327 -0.359 1.00 47.05 217 LYS A N 1
ATOM 1717 C CA . LYS A 1 217 ? 50.542 -13.863 -0.784 1.00 47.66 217 LYS A CA 1
ATOM 1718 C C . LYS A 1 217 ? 50.381 -12.354 -0.668 1.00 50.60 217 LYS A C 1
ATOM 1719 O O . LYS A 1 217 ? 49.758 -11.741 -1.536 1.00 56.76 217 LYS A O 1
ATOM 1725 N N . LEU A 1 218 ? 50.909 -11.755 0.405 1.00 49.12 218 LEU A N 1
ATOM 1726 C CA . LEU A 1 218 ? 50.757 -10.312 0.654 1.00 48.99 218 LEU A CA 1
ATOM 1727 C C . LEU A 1 218 ? 51.914 -9.544 0.062 1.00 54.50 218 LEU A C 1
ATOM 1728 O O . LEU A 1 218 ? 52.129 -8.364 0.363 1.00 57.10 218 LEU A O 1
ATOM 1733 N N . ASN A 1 219 ? 52.675 -10.245 -0.765 1.00 58.67 219 ASN A N 1
ATOM 1734 C CA . ASN A 1 219 ? 53.845 -9.703 -1.430 1.00 62.73 219 ASN A CA 1
ATOM 1735 C C . ASN A 1 219 ? 54.756 -8.866 -0.541 1.00 62.31 219 ASN A C 1
ATOM 1736 O O . ASN A 1 219 ? 55.095 -7.735 -0.876 1.00 66.35 219 ASN A O 1
ATOM 1741 N N . SER A 1 220 ? 55.152 -9.429 0.593 1.00 58.79 220 SER A N 1
ATOM 1742 C CA . SER A 1 220 ? 56.048 -8.736 1.498 1.00 59.89 220 SER A CA 1
ATOM 1743 C C . SER A 1 220 ? 57.360 -9.488 1.588 1.00 58.37 220 SER A C 1
ATOM 1744 O O . SER A 1 220 ? 57.370 -10.706 1.558 1.00 58.00 220 SER A O 1
ATOM 1747 N N . SER A 1 221 ? 58.462 -8.754 1.707 1.00 60.09 221 SER A N 1
ATOM 1748 C CA . SER A 1 221 ? 59.779 -9.355 1.906 1.00 61.35 221 SER A CA 1
ATOM 1749 C C . SER A 1 221 ? 60.138 -9.641 3.379 1.00 57.80 221 SER A C 1
ATOM 1750 O O . SER A 1 221 ? 61.207 -10.182 3.670 1.00 57.49 221 SER A O 1
ATOM 1753 N N . ASN A 1 222 ? 59.252 -9.291 4.307 1.00 52.32 222 ASN A N 1
ATOM 1754 C CA . ASN A 1 222 ? 59.503 -9.586 5.704 1.00 52.04 222 ASN A CA 1
ATOM 1755 C C . ASN A 1 222 ? 58.210 -9.729 6.495 1.00 49.39 222 ASN A C 1
ATOM 1756 O O . ASN A 1 222 ? 57.199 -9.094 6.174 1.00 50.89 222 ASN A O 1
ATOM 1761 N N . LYS A 1 223 ? 58.241 -10.565 7.524 1.00 46.53 223 LYS A N 1
ATOM 1762 C CA . LYS A 1 223 ? 57.020 -10.875 8.262 1.00 45.46 223 LYS A CA 1
ATOM 1763 C C . LYS A 1 223 ? 56.396 -9.649 8.925 1.00 46.84 223 LYS A C 1
ATOM 1764 O O . LYS A 1 223 ? 55.182 -9.598 9.108 1.00 45.97 223 LYS A O 1
ATOM 1770 N N . ALA A 1 224 ? 57.226 -8.667 9.276 1.00 48.57 224 ALA A N 1
ATOM 1771 C CA . ALA A 1 224 ? 56.739 -7.420 9.878 1.00 48.69 224 ALA A CA 1
ATOM 1772 C C . ALA A 1 224 ? 55.912 -6.612 8.873 1.00 50.82 224 ALA A C 1
ATOM 1773 O O . ALA A 1 224 ? 54.797 -6.160 9.174 1.00 50.97 224 ALA A O 1
ATOM 1775 N N . GLU A 1 225 ? 56.439 -6.454 7.664 1.00 52.66 225 GLU A N 1
ATOM 1776 C CA . GLU A 1 225 ? 55.671 -5.805 6.619 1.00 54.52 225 GLU A CA 1
ATOM 1777 C C . GLU A 1 225 ? 54.357 -6.540 6.424 1.00 52.69 225 GLU A C 1
ATOM 1778 O O . GLU A 1 225 ? 53.273 -5.929 6.468 1.00 54.41 225 GLU A O 1
ATOM 1784 N N . ALA A 1 226 ? 54.443 -7.857 6.238 1.00 48.43 226 ALA A N 1
ATOM 1785 C CA . ALA A 1 226 ? 53.242 -8.664 5.973 1.00 45.20 226 ALA A CA 1
ATOM 1786 C C . ALA A 1 226 ? 52.184 -8.471 7.035 1.00 41.95 226 ALA A C 1
ATOM 1787 O O . ALA A 1 226 ? 51.026 -8.222 6.733 1.00 44.51 226 ALA A O 1
ATOM 1789 N N . THR A 1 227 ? 52.601 -8.547 8.286 1.00 41.77 227 THR A N 1
ATOM 1790 C CA . THR A 1 227 ? 51.721 -8.380 9.423 1.00 41.29 227 THR A CA 1
ATOM 1791 C C . THR A 1 227 ? 50.973 -7.061 9.358 1.00 44.87 227 THR A C 1
ATOM 1792 O O . THR A 1 227 ? 49.750 -7.015 9.458 1.00 44.83 227 THR A O 1
ATOM 1796 N N . MET A 1 228 ? 51.713 -5.970 9.201 1.00 49.66 228 MET A N 1
ATOM 1797 C CA . MET A 1 228 ? 51.081 -4.664 9.119 1.00 52.19 228 MET A CA 1
ATOM 1798 C C . MET A 1 228 ? 50.178 -4.544 7.898 1.00 52.05 228 MET A C 1
ATOM 1799 O O . MET A 1 228 ? 49.057 -4.056 8.015 1.00 53.55 228 MET A O 1
ATOM 1804 N N . LYS A 1 229 ? 50.635 -5.013 6.738 1.00 50.48 229 LYS A N 1
ATOM 1805 C CA . LYS A 1 229 ? 49.769 -4.983 5.555 1.00 49.14 229 LYS A CA 1
ATOM 1806 C C . LYS A 1 229 ? 48.504 -5.763 5.819 1.00 48.29 229 LYS A C 1
ATOM 1807 O O . LYS A 1 229 ? 47.418 -5.350 5.420 1.00 52.15 229 LYS A O 1
ATOM 1813 N N . ALA A 1 230 ? 48.638 -6.902 6.486 1.00 45.74 230 ALA A N 1
ATOM 1814 C CA . ALA A 1 230 ? 47.475 -7.736 6.762 1.00 44.43 230 ALA A CA 1
ATOM 1815 C C . ALA A 1 230 ? 46.547 -6.977 7.684 1.00 47.38 230 ALA A C 1
ATOM 1816 O O . ALA A 1 230 ? 45.326 -6.982 7.503 1.00 51.46 230 ALA A O 1
ATOM 1818 N N . TYR A 1 231 ? 47.124 -6.296 8.669 1.00 47.94 231 TYR A N 1
ATOM 1819 C CA . TYR A 1 231 ? 46.308 -5.549 9.601 1.00 48.98 231 TYR A CA 1
ATOM 1820 C C . TYR A 1 231 ? 45.454 -4.486 8.905 1.00 50.55 231 TYR A C 1
ATOM 1821 O O . TYR A 1 231 ? 44.240 -4.378 9.145 1.00 51.54 231 TYR A O 1
ATOM 1830 N N . ALA A 1 232 ? 46.103 -3.683 8.071 1.00 48.67 232 ALA A N 1
ATOM 1831 C CA . ALA A 1 232 ? 45.450 -2.540 7.424 1.00 51.73 232 ALA A CA 1
ATOM 1832 C C . ALA A 1 232 ? 44.256 -2.949 6.565 1.00 54.49 232 ALA A C 1
ATOM 1833 O O . ALA A 1 232 ? 43.297 -2.189 6.450 1.00 57.59 232 ALA A O 1
ATOM 1835 N N . ILE A 1 233 ? 44.323 -4.154 5.990 1.00 54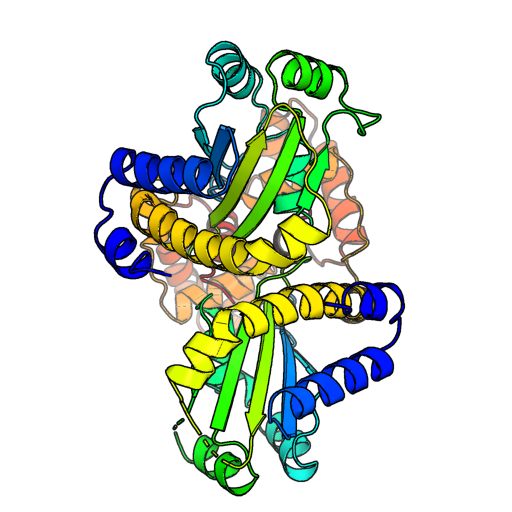.65 233 ILE A N 1
ATOM 1836 C CA . ILE A 1 233 ? 43.308 -4.690 5.079 1.00 58.11 233 ILE A CA 1
ATOM 1837 C C . ILE A 1 233 ? 42.120 -5.310 5.799 1.00 59.29 233 ILE A C 1
ATOM 1838 O O . ILE A 1 233 ? 41.154 -5.747 5.164 1.00 62.31 233 ILE A O 1
ATOM 1843 N N . GLY A 1 234 ? 42.190 -5.367 7.121 1.00 58.39 234 GLY A N 1
ATOM 1844 C CA . GLY A 1 234 ? 41.125 -5.993 7.902 1.00 59.65 234 GLY A CA 1
ATOM 1845 C C . GLY A 1 234 ? 41.272 -7.506 8.020 1.00 59.83 234 GLY A C 1
ATOM 1846 O O . GLY A 1 234 ? 40.390 -8.165 8.583 1.00 61.83 234 GLY A O 1
ATOM 1847 N N . LEU A 1 235 ? 42.379 -8.054 7.500 1.00 55.27 235 LEU A N 1
ATOM 1848 C CA . LEU A 1 235 ? 42.628 -9.512 7.514 1.00 55.17 235 LEU A CA 1
ATOM 1849 C C . LEU A 1 235 ? 42.810 -10.064 8.924 1.00 55.15 235 LEU A C 1
ATOM 1850 O O . LEU A 1 235 ? 42.420 -11.192 9.215 1.00 56.16 235 LEU A O 1
ATOM 1855 N N . LEU A 1 236 ? 43.412 -9.271 9.797 1.00 55.62 236 LEU A N 1
ATOM 1856 C CA . LEU A 1 236 ? 43.549 -9.682 11.179 1.00 56.45 236 LEU A CA 1
ATOM 1857 C C . LEU A 1 236 ? 42.264 -9.229 11.814 1.00 65.98 236 LEU A C 1
ATOM 1858 O O . LEU A 1 236 ? 41.339 -8.850 11.093 1.00 71.55 236 LEU A O 1
ATOM 1863 N N . ASN A 1 237 ? 42.180 -9.253 13.139 1.00 70.57 237 ASN A N 1
ATOM 1864 C CA . ASN A 1 237 ? 40.940 -8.856 13.806 1.00 76.83 237 ASN A CA 1
ATOM 1865 C C . ASN A 1 237 ? 39.680 -9.328 13.077 1.00 79.90 237 ASN A C 1
ATOM 1866 O O . ASN A 1 237 ? 39.157 -10.407 13.389 1.00 82.60 237 ASN A O 1
ATOM 1872 N N . GLU B 1 6 ? 15.784 18.941 14.295 1.00 155.56 6 GLU B N 1
ATOM 1873 C CA . GLU B 1 6 ? 16.547 18.011 15.175 1.00 151.42 6 GLU B CA 1
ATOM 1874 C C . GLU B 1 6 ? 16.928 18.660 16.500 1.00 152.31 6 GLU B C 1
ATOM 1875 O O . GLU B 1 6 ? 16.520 19.785 16.798 1.00 156.55 6 GLU B O 1
ATOM 1881 N N . GLY B 1 7 ? 17.713 17.936 17.289 1.00 148.25 7 GLY B N 1
ATOM 1882 C CA . GLY B 1 7 ? 18.158 18.410 18.589 1.00 148.96 7 GLY B CA 1
ATOM 1883 C C . GLY B 1 7 ? 18.820 17.280 19.347 1.00 145.02 7 GLY B C 1
ATOM 1884 O O . GLY B 1 7 ? 18.284 16.786 20.336 1.00 144.75 7 GLY B O 1
ATOM 1885 N N . TYR B 1 8 ? 19.984 16.859 18.863 1.00 142.15 8 TYR B N 1
ATOM 1886 C CA . TYR B 1 8 ? 20.744 15.781 19.492 1.00 138.93 8 TYR B CA 1
ATOM 1887 C C . TYR B 1 8 ? 22.191 16.190 19.724 1.00 137.57 8 TYR B C 1
ATOM 1888 O O . TYR B 1 8 ? 22.769 15.881 20.767 1.00 136.41 8 TYR B O 1
ATOM 1897 N N . LEU B 1 9 ? 22.774 16.884 18.751 1.00 137.90 9 LEU B N 1
ATOM 1898 C CA . LEU B 1 9 ? 24.125 17.407 18.903 1.00 137.35 9 LEU B CA 1
ATOM 1899 C C . LEU B 1 9 ? 24.177 18.338 20.113 1.00 140.60 9 LEU B C 1
ATOM 1900 O O . LEU B 1 9 ? 25.230 18.505 20.734 1.00 140.11 9 LEU B O 1
ATOM 1905 N N . GLU B 1 10 ? 23.029 18.935 20.438 1.00 143.85 10 GLU B N 1
ATOM 1906 C CA . GLU B 1 10 ? 22.890 19.802 21.607 1.00 146.97 10 GLU B CA 1
ATOM 1907 C C . GLU B 1 10 ? 22.871 18.983 22.902 1.00 145.34 10 GLU B C 1
ATOM 1908 O O . GLU B 1 10 ? 23.409 19.414 23.921 1.00 146.76 10 GLU B O 1
ATOM 1910 N N . ILE B 1 11 ? 22.254 17.803 22.856 1.00 142.76 11 ILE B N 1
ATOM 1911 C CA . ILE B 1 11 ? 22.211 16.908 24.012 1.00 141.60 11 ILE B CA 1
ATOM 1912 C C . ILE B 1 11 ? 23.579 16.275 24.245 1.00 138.59 11 ILE B C 1
ATOM 1913 O O . ILE B 1 11 ? 24.018 16.115 25.386 1.00 138.61 11 ILE B O 1
ATOM 1918 N N . LEU B 1 12 ? 24.241 15.911 23.149 1.00 135.84 12 LEU B N 1
ATOM 1919 C CA . LEU B 1 12 ? 25.543 15.261 23.200 1.00 132.73 12 LEU B CA 1
ATOM 1920 C C . LEU B 1 12 ? 26.630 16.208 23.697 1.00 134.39 12 LEU B C 1
ATOM 1921 O O . LEU B 1 12 ? 27.383 15.869 24.606 1.00 133.29 12 LEU B O 1
ATOM 1923 N N . SER B 1 13 ? 26.704 17.397 23.105 1.00 137.54 13 SER B N 1
ATOM 1924 C CA . SER B 1 13 ? 27.691 18.394 23.517 1.00 140.41 13 SER B CA 1
ATOM 1925 C C . SER B 1 13 ? 27.554 18.741 25.003 1.00 143.69 13 SER B C 1
ATOM 1926 O O . SER B 1 13 ? 28.392 19.454 25.560 1.00 145.54 13 SER B O 1
ATOM 1929 N N . ARG B 1 14 ? 26.495 18.227 25.631 1.00 145.00 14 ARG B N 1
ATOM 1930 C CA . ARG B 1 14 ? 26.234 18.420 27.064 1.00 147.97 14 ARG B CA 1
ATOM 1931 C C . ARG B 1 14 ? 26.505 17.146 27.864 1.00 145.81 14 ARG B C 1
ATOM 1932 O O . ARG B 1 14 ? 27.010 17.202 28.987 1.00 146.79 14 ARG B O 1
ATOM 1940 N N . ILE B 1 15 ? 26.148 16.005 27.276 1.00 143.63 15 ILE B N 1
ATOM 1941 C CA . ILE B 1 15 ? 26.386 14.691 27.875 1.00 141.74 15 ILE B CA 1
ATOM 1942 C C . ILE B 1 15 ? 27.870 14.496 28.186 1.00 140.53 15 ILE B C 1
ATOM 1943 O O . ILE B 1 15 ? 28.725 14.730 27.327 1.00 139.77 15 ILE B O 1
ATOM 1948 N N . THR B 1 16 ? 28.176 14.066 29.409 1.00 140.26 16 THR B N 1
ATOM 1949 C CA . THR B 1 16 ? 29.569 13.876 29.809 1.00 138.47 16 THR B CA 1
ATOM 1950 C C . THR B 1 16 ? 29.827 12.612 30.635 1.00 136.35 16 THR B C 1
ATOM 1951 O O . THR B 1 16 ? 30.942 12.408 31.117 1.00 135.96 16 THR B O 1
ATOM 1955 N N . THR B 1 17 ? 28.810 11.763 30.781 1.00 134.80 17 THR B N 1
ATOM 1956 C CA . THR B 1 17 ? 28.943 10.526 31.567 1.00 133.49 17 THR B CA 1
ATOM 1957 C C . THR B 1 17 ? 28.309 9.292 30.903 1.00 130.81 17 THR B C 1
ATOM 1958 O O . THR B 1 17 ? 27.604 9.411 29.901 1.00 130.71 17 THR B O 1
ATOM 1962 N N . GLU B 1 18 ? 28.570 8.113 31.475 1.00 129.42 18 GLU B N 1
ATOM 1963 C CA . GLU B 1 18 ? 28.037 6.839 30.972 1.00 126.53 18 GLU B CA 1
ATOM 1964 C C . GLU B 1 18 ? 26.523 6.761 31.031 1.00 127.12 18 GLU B C 1
ATOM 1965 O O . GLU B 1 18 ? 25.879 6.349 30.069 1.00 125.87 18 GLU B O 1
ATOM 1971 N N . GLU B 1 19 ? 25.965 7.131 32.179 1.00 129.12 19 GLU B N 1
ATOM 1972 C CA . GLU B 1 19 ? 24.526 7.055 32.383 1.00 130.12 19 GLU B CA 1
ATOM 1973 C C . GLU B 1 19 ? 23.803 8.013 31.446 1.00 130.14 19 GLU B C 1
ATOM 1974 O O . GLU B 1 19 ? 22.777 7.664 30.864 1.00 129.38 19 GLU B O 1
ATOM 1976 N N . GLU B 1 20 ? 24.350 9.216 31.296 1.00 131.52 20 GLU B N 1
ATOM 1977 C CA . GLU B 1 20 ? 23.770 10.213 30.397 1.00 133.58 20 GLU B CA 1
ATOM 1978 C C . GLU B 1 20 ? 23.713 9.663 28.971 1.00 131.42 20 GLU B C 1
ATOM 1979 O O . GLU B 1 20 ? 22.787 9.963 28.217 1.00 132.37 20 GLU B O 1
ATOM 1981 N N . PHE B 1 21 ? 24.709 8.857 28.614 1.00 128.76 21 PHE B N 1
ATOM 1982 C CA . PHE B 1 21 ? 24.724 8.150 27.340 1.00 125.96 21 PHE B CA 1
ATOM 1983 C C . PHE B 1 21 ? 23.751 6.968 27.426 1.00 125.98 21 PHE B C 1
ATOM 1984 O O . PHE B 1 21 ? 22.954 6.737 26.518 1.00 124.85 21 PHE B O 1
ATOM 1992 N N . PHE B 1 22 ? 23.817 6.235 28.535 1.00 127.27 22 PHE B N 1
ATOM 1993 C CA . PHE B 1 22 ? 22.925 5.105 28.780 1.00 128.83 22 PHE B CA 1
ATOM 1994 C C . PHE B 1 22 ? 21.456 5.495 28.613 1.00 130.51 22 PHE B C 1
ATOM 1995 O O . PHE B 1 22 ? 20.683 4.773 27.982 1.00 130.02 22 PHE B O 1
ATOM 2003 N N . SER B 1 23 ? 21.071 6.635 29.174 1.00 132.61 23 SER B N 1
ATOM 2004 C CA . SER B 1 23 ? 19.676 7.062 29.098 1.00 135.88 23 SER B CA 1
ATOM 2005 C C . SER B 1 23 ? 19.343 7.874 27.839 1.00 136.14 23 SER B C 1
ATOM 2006 O O . SER B 1 23 ? 18.181 7.948 27.441 1.00 138.40 23 SER B O 1
ATOM 2009 N N . LEU B 1 24 ? 20.355 8.465 27.206 1.00 134.64 24 LEU B N 1
ATOM 2010 C CA . LEU B 1 24 ? 20.143 9.196 25.954 1.00 134.86 24 LEU B CA 1
ATOM 2011 C C . LEU B 1 24 ? 19.837 8.237 24.808 1.00 133.46 24 LEU B C 1
ATOM 2012 O O . LEU B 1 24 ? 19.265 8.630 23.794 1.00 133.82 24 LEU B O 1
ATOM 2014 N N . VAL B 1 25 ? 20.230 6.978 24.975 1.00 132.64 25 VAL B N 1
ATOM 2015 C CA . VAL B 1 25 ? 19.966 5.946 23.978 1.00 132.33 25 VAL B CA 1
ATOM 2016 C C . VAL B 1 25 ? 18.709 5.177 24.355 1.00 134.27 25 VAL B C 1
ATOM 2017 O O . VAL B 1 25 ? 18.023 4.627 23.493 1.00 134.56 25 VAL B O 1
ATOM 2021 N N . LEU B 1 26 ? 18.419 5.141 25.653 1.00 136.05 26 LEU B N 1
ATOM 2022 C CA . LEU B 1 26 ? 17.236 4.457 26.153 1.00 138.53 26 LEU B CA 1
ATOM 2023 C C . LEU B 1 26 ? 15.982 5.207 25.726 1.00 141.01 26 LEU B C 1
ATOM 2024 O O . LEU B 1 26 ? 14.922 4.611 25.560 1.00 142.71 26 LEU B O 1
ATOM 2029 N N . GLU B 1 27 ? 16.115 6.518 25.541 1.00 142.45 27 GLU B N 1
ATOM 2030 C CA . GLU B 1 27 ? 15.011 7.338 25.049 1.00 145.43 27 GLU B CA 1
ATOM 2031 C C . GLU B 1 27 ? 14.837 7.154 23.543 1.00 145.18 27 GLU B C 1
ATOM 2032 O O . GLU B 1 27 ? 13.723 6.942 23.067 1.00 147.85 27 GLU B O 1
ATOM 2038 N N . ILE B 1 28 ? 15.941 7.238 22.800 1.00 142.98 28 ILE B N 1
ATOM 2039 C CA . ILE B 1 28 ? 15.931 7.027 21.348 1.00 141.95 28 ILE B CA 1
ATOM 2040 C C . ILE B 1 28 ? 15.424 5.625 21.034 1.00 141.20 28 ILE B C 1
ATOM 2041 O O . ILE B 1 28 ? 14.739 5.401 20.033 1.00 142.08 28 ILE B O 1
ATOM 2046 N N . CYS B 1 29 ? 15.779 4.687 21.905 1.00 139.44 29 CYS B N 1
ATOM 2047 C CA . CYS B 1 29 ? 15.311 3.324 21.803 1.00 138.85 29 CYS B CA 1
ATOM 2048 C C . CYS B 1 29 ? 13.795 3.361 21.680 1.00 142.26 29 CYS B C 1
ATOM 2049 O O . CYS B 1 29 ? 13.228 2.907 20.684 1.00 143.52 29 CYS B O 1
ATOM 2052 N N . GLY B 1 30 ? 13.154 3.947 22.689 1.00 144.63 30 GLY B N 1
ATOM 2053 C CA . GLY B 1 30 ? 11.698 4.046 22.758 1.00 147.29 30 GLY B CA 1
ATOM 2054 C C . GLY B 1 30 ? 11.053 4.963 21.733 1.00 149.62 30 GLY B C 1
ATOM 2055 O O . GLY B 1 30 ? 10.071 4.580 21.096 1.00 152.16 30 GLY B O 1
ATOM 2056 N N . ASN B 1 31 ? 11.596 6.171 21.571 1.00 149.06 31 ASN B N 1
ATOM 2057 C CA . ASN B 1 31 ? 11.041 7.171 20.639 1.00 150.93 31 ASN B CA 1
ATOM 2058 C C . ASN B 1 31 ? 10.998 6.723 19.174 1.00 150.33 31 ASN B C 1
ATOM 2059 O O . ASN B 1 31 ? 10.593 7.484 18.291 1.00 151.35 31 ASN B O 1
ATOM 2064 N N . TYR B 1 32 ? 11.423 5.489 18.926 1.00 148.60 32 TYR B N 1
ATOM 2065 C CA . TYR B 1 32 ? 11.409 4.922 17.587 1.00 148.90 32 TYR B CA 1
ATOM 2066 C C . TYR B 1 32 ? 10.918 3.484 17.631 1.00 148.80 32 TYR B C 1
ATOM 2067 O O . TYR B 1 32 ? 11.235 2.678 16.758 1.00 147.73 32 TYR B O 1
ATOM 2076 N N . GLY B 1 33 ? 10.142 3.176 18.663 1.00 150.05 33 GLY B N 1
ATOM 2077 C CA . GLY B 1 33 ? 9.556 1.855 18.827 1.00 150.64 33 GLY B CA 1
ATOM 2078 C C . GLY B 1 33 ? 10.560 0.755 19.110 1.00 147.61 33 GLY B C 1
ATOM 2079 O O . GLY B 1 33 ? 10.663 -0.205 18.348 1.00 147.97 33 GLY B O 1
ATOM 2080 N N . PHE B 1 34 ? 11.309 0.894 20.201 1.00 144.72 34 PHE B N 1
ATOM 2081 C CA . PHE B 1 34 ? 12.226 -0.161 20.635 1.00 141.44 34 PHE B CA 1
ATOM 2082 C C . PHE B 1 34 ? 12.337 -0.240 22.157 1.00 141.40 34 PHE B C 1
ATOM 2083 O O . PHE B 1 34 ? 12.103 0.740 22.865 1.00 142.16 34 PHE B O 1
ATOM 2091 N N . GLU B 1 35 ? 12.683 -1.421 22.652 1.00 141.20 35 GLU B N 1
ATOM 2092 C CA . GLU B 1 35 ? 12.760 -1.663 24.084 1.00 141.93 35 GLU B CA 1
ATOM 2093 C C . GLU B 1 35 ? 14.190 -2.037 24.460 1.00 140.09 35 GLU B C 1
ATOM 2094 O O . GLU B 1 35 ? 14.718 -1.577 25.472 1.00 138.93 35 GLU B O 1
ATOM 2100 N N . PHE B 1 36 ? 14.807 -2.873 23.628 1.00 140.24 36 PHE B N 1
ATOM 2101 C CA . PHE B 1 36 ? 16.193 -3.295 23.818 1.00 139.37 36 PHE B CA 1
ATOM 2102 C C . PHE B 1 36 ? 17.140 -2.401 23.026 1.00 137.44 36 PHE B C 1
ATOM 2103 O O . PHE B 1 36 ? 16.864 -2.061 21.874 1.00 137.49 36 PHE B O 1
ATOM 2111 N N . PHE B 1 37 ? 18.251 -2.015 23.645 1.00 102.00 37 PHE B N 1
ATOM 2112 C CA . PHE B 1 37 ? 19.326 -1.344 22.912 1.00 95.90 37 PHE B CA 1
ATOM 2113 C C . PHE B 1 37 ? 20.680 -1.889 23.352 1.00 93.55 37 PHE B C 1
ATOM 2114 O O . PHE B 1 37 ? 20.864 -2.275 24.507 1.00 95.20 37 PHE B O 1
ATOM 2122 N N . SER B 1 38 ? 21.616 -1.931 22.410 1.00 91.06 38 SER B N 1
ATOM 2123 C CA . SER B 1 38 ? 22.925 -2.510 22.643 1.00 87.83 38 SER B CA 1
ATOM 2124 C C . SER B 1 38 ? 23.968 -1.737 21.847 1.00 85.28 38 SER B C 1
ATOM 2125 O O . SER B 1 38 ? 24.079 -1.886 20.624 1.00 84.85 38 SER B O 1
ATOM 2128 N N . PHE B 1 39 ? 24.722 -0.894 22.543 1.00 84.38 39 PHE B N 1
ATOM 2129 C CA . PHE B 1 39 ? 25.808 -0.177 21.907 1.00 81.13 39 PHE B CA 1
ATOM 2130 C C . PHE B 1 39 ? 27.116 -0.821 22.326 1.00 78.52 39 PHE B C 1
ATOM 2131 O O . PHE B 1 39 ? 27.487 -0.781 23.498 1.00 78.70 39 PHE B O 1
ATOM 2139 N N . GLY B 1 40 ? 27.794 -1.434 21.359 1.00 76.92 40 GLY B N 1
ATOM 2140 C CA . GLY B 1 40 ? 29.054 -2.123 21.612 1.00 75.15 40 GLY B CA 1
ATOM 2141 C C . GLY B 1 40 ? 30.253 -1.478 20.939 1.00 71.96 40 GLY B C 1
ATOM 2142 O O . GLY B 1 40 ? 30.106 -0.716 19.981 1.00 73.83 40 GLY B O 1
ATOM 2143 N N . ALA B 1 41 ? 31.443 -1.787 21.446 1.00 69.03 41 ALA B N 1
ATOM 2144 C CA . ALA B 1 41 ? 32.681 -1.236 20.904 1.00 66.55 41 ALA B CA 1
ATOM 2145 C C . ALA B 1 41 ? 33.848 -2.195 21.120 1.00 64.84 41 ALA B C 1
ATOM 2146 O O . ALA B 1 41 ? 34.165 -2.561 22.246 1.00 64.60 41 ALA B O 1
ATOM 2148 N N . ARG B 1 42 ? 34.485 -2.600 20.031 1.00 63.69 42 ARG B N 1
ATOM 2149 C CA . ARG B 1 42 ? 35.620 -3.476 20.119 1.00 63.52 42 ARG B CA 1
ATOM 2150 C C . ARG B 1 42 ? 36.877 -2.651 20.001 1.00 64.39 42 ARG B C 1
ATOM 2151 O O . ARG B 1 42 ? 37.056 -1.913 19.033 1.00 65.51 42 ARG B O 1
ATOM 2159 N N . ALA B 1 43 ? 37.738 -2.761 21.006 1.00 65.99 43 ALA B N 1
ATOM 2160 C CA . ALA B 1 43 ? 39.029 -2.094 20.992 1.00 67.71 43 ALA B CA 1
ATOM 2161 C C . ALA B 1 43 ? 39.920 -2.792 19.982 1.00 67.61 43 ALA B C 1
ATOM 2162 O O . ALA B 1 43 ? 39.662 -3.933 19.612 1.00 66.77 43 ALA B O 1
ATOM 2164 N N . PRO B 1 44 ? 40.954 -2.101 19.499 1.00 70.02 44 PRO B N 1
ATOM 2165 C CA . PRO B 1 44 ? 41.899 -2.814 18.659 1.00 72.94 44 PRO B CA 1
ATOM 2166 C C . PRO B 1 44 ? 42.933 -3.622 19.463 1.00 75.01 44 PRO B C 1
ATOM 2167 O O . PRO B 1 44 ? 43.616 -4.449 18.882 1.00 77.33 44 PRO B O 1
ATOM 2171 N N . PHE B 1 45 ? 43.040 -3.407 20.778 1.00 76.32 45 PHE B N 1
ATOM 2172 C CA . PHE B 1 45 ? 44.082 -4.083 21.573 1.00 79.21 45 PHE B CA 1
ATOM 2173 C C . PHE B 1 45 ? 43.564 -4.971 22.697 1.00 79.40 45 PHE B C 1
ATOM 2174 O O . PHE B 1 45 ? 42.631 -4.593 23.420 1.00 81.07 45 PHE B O 1
ATOM 2182 N N . PRO B 1 46 ? 44.183 -6.149 22.867 1.00 78.87 46 PRO B N 1
ATOM 2183 C CA . PRO B 1 46 ? 45.281 -6.671 22.064 1.00 78.42 46 PRO B CA 1
ATOM 2184 C C . PRO B 1 46 ? 44.758 -7.414 20.842 1.00 76.55 46 PRO B C 1
ATOM 2185 O O . PRO B 1 46 ? 43.582 -7.764 20.787 1.00 75.68 46 PRO B O 1
ATOM 2189 N N . LEU B 1 47 ? 45.629 -7.672 19.878 1.00 75.55 47 LEU B N 1
ATOM 2190 C CA . LEU B 1 47 ? 45.201 -8.262 18.613 1.00 76.18 47 LEU B CA 1
ATOM 2191 C C . LEU B 1 47 ? 44.666 -9.682 18.750 1.00 80.05 47 LEU B C 1
ATOM 2192 O O . LEU B 1 47 ? 43.763 -10.089 18.017 1.00 80.88 47 LEU B O 1
ATOM 2197 N N . THR B 1 48 ? 45.212 -10.426 19.709 1.00 84.40 48 THR B N 1
ATOM 2198 C CA . THR B 1 48 ? 44.932 -11.850 19.836 1.00 88.33 48 THR B CA 1
ATOM 2199 C C . THR B 1 48 ? 43.633 -12.150 20.557 1.00 88.66 48 THR B C 1
ATOM 2200 O O . THR B 1 48 ? 43.160 -13.290 20.557 1.00 96.74 48 THR B O 1
ATOM 2204 N N . ALA B 1 49 ? 43.074 -11.134 21.194 1.00 94.64 49 ALA B N 1
ATOM 2205 C CA . ALA B 1 49 ? 41.807 -11.272 21.887 1.00 94.11 49 ALA B CA 1
ATOM 2206 C C . ALA B 1 49 ? 41.316 -9.880 22.230 1.00 92.08 49 ALA B C 1
ATOM 2207 O O . ALA B 1 49 ? 41.369 -9.471 23.388 1.00 91.02 49 ALA B O 1
ATOM 2209 N N . PRO B 1 50 ? 40.840 -9.138 21.214 1.00 91.53 50 PRO B N 1
ATOM 2210 C CA . PRO B 1 50 ? 40.465 -7.742 21.455 1.00 89.77 50 PRO B CA 1
ATOM 2211 C C . PRO B 1 50 ? 39.307 -7.684 22.442 1.00 89.07 50 PRO B C 1
ATOM 2212 O O . PRO B 1 50 ? 38.472 -8.587 22.461 1.00 88.87 50 PRO B O 1
ATOM 2216 N N . LYS B 1 51 ? 39.264 -6.647 23.268 1.00 88.78 51 LYS B N 1
ATOM 2217 C CA . LYS B 1 51 ? 38.264 -6.602 24.331 1.00 90.26 51 LYS B CA 1
ATOM 2218 C C . LYS B 1 51 ? 37.094 -5.667 24.055 1.00 89.62 51 LYS B C 1
ATOM 2219 O O . LYS B 1 51 ? 37.273 -4.464 23.874 1.00 90.12 51 LYS B O 1
ATOM 2225 N N . TYR B 1 52 ? 35.898 -6.247 24.011 1.00 88.59 52 TYR B N 1
ATOM 2226 C CA . TYR B 1 52 ? 34.677 -5.503 23.745 1.00 88.25 52 TYR B CA 1
ATOM 2227 C C . TYR B 1 52 ? 34.202 -4.784 25.003 1.00 88.81 52 TYR B C 1
ATOM 2228 O O . TYR B 1 52 ? 34.587 -5.143 26.110 1.00 89.36 52 TYR B O 1
ATOM 2237 N N . HIS B 1 53 ? 33.380 -3.756 24.817 1.00 90.13 53 HIS B N 1
ATOM 2238 C CA . HIS B 1 53 ? 32.790 -3.001 25.911 1.00 92.98 53 HIS B CA 1
ATOM 2239 C C . HIS B 1 53 ? 31.421 -2.554 25.441 1.00 96.11 53 HIS B C 1
ATOM 2240 O O . HIS B 1 53 ? 31.301 -1.902 24.407 1.00 95.55 53 HIS B O 1
ATOM 2247 N N . PHE B 1 54 ? 30.382 -2.911 26.189 1.00 101.08 54 PHE B N 1
ATOM 2248 C CA . PHE B 1 54 ? 29.011 -2.649 25.739 1.00 104.68 54 PHE B CA 1
ATOM 2249 C C . PHE B 1 54 ? 27.970 -2.528 26.853 1.00 107.92 54 PHE B C 1
ATOM 2250 O O . PHE B 1 54 ? 27.803 -3.430 27.676 1.00 108.95 54 PHE B O 1
ATOM 2258 N N . LEU B 1 55 ? 27.271 -1.400 26.869 1.00 110.06 55 LEU B N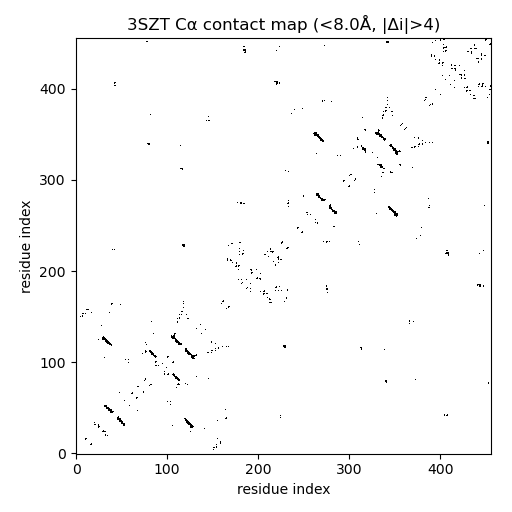 1
ATOM 2259 C CA . LEU B 1 55 ? 26.156 -1.220 27.782 1.00 114.32 55 LEU B CA 1
ATOM 2260 C C . LEU B 1 55 ? 24.854 -1.533 27.054 1.00 117.18 55 LEU B C 1
ATOM 2261 O O . LEU B 1 55 ? 24.785 -1.440 25.828 1.00 116.22 55 LEU B O 1
ATOM 2266 N N . SER B 1 56 ? 23.830 -1.925 27.804 1.00 121.98 56 SER B N 1
ATOM 2267 C CA . SER B 1 56 ? 22.547 -2.294 27.206 1.00 125.91 56 SER B CA 1
ATOM 2268 C C . SER B 1 56 ? 21.390 -2.183 28.198 1.00 130.55 56 SER B C 1
ATOM 2269 O O . SER B 1 56 ? 21.384 -1.310 29.065 1.00 131.45 56 SER B O 1
ATOM 2272 N N . ASN B 1 57 ? 20.410 -3.070 28.038 1.00 134.34 57 ASN B N 1
ATOM 2273 C CA . ASN B 1 57 ? 19.264 -3.176 28.940 1.00 140.11 57 ASN B CA 1
ATOM 2274 C C . ASN B 1 57 ? 18.608 -4.549 28.791 1.00 142.74 57 ASN B C 1
ATOM 2275 O O . ASN B 1 57 ? 17.473 -4.763 29.224 1.00 146.56 57 ASN B O 1
ATOM 2280 N N . TYR B 1 58 ? 19.336 -5.464 28.152 1.00 140.34 58 TYR B N 1
ATOM 2281 C CA . TYR B 1 58 ? 18.910 -6.852 27.977 1.00 142.58 58 TYR B CA 1
ATOM 2282 C C . TYR B 1 58 ? 18.543 -7.466 29.330 1.00 145.58 58 TYR B C 1
ATOM 2283 O O . TYR B 1 58 ? 18.928 -6.936 30.375 1.00 145.00 58 TYR B O 1
ATOM 2292 N N . PRO B 1 59 ? 17.793 -8.582 29.324 1.00 149.21 59 PRO B N 1
ATOM 2293 C CA . PRO B 1 59 ? 17.486 -9.207 30.606 1.00 152.06 59 PRO B CA 1
ATOM 2294 C C . PRO B 1 59 ? 18.764 -9.462 31.401 1.00 148.03 59 PRO B C 1
ATOM 2295 O O . PRO B 1 59 ? 19.775 -9.872 30.827 1.00 144.24 59 PRO B O 1
ATOM 2299 N N . GLY B 1 60 ? 18.721 -9.200 32.705 1.00 149.01 60 GLY B N 1
ATOM 2300 C CA . GLY B 1 60 ? 19.877 -9.411 33.571 1.00 145.51 60 GLY B CA 1
ATOM 2301 C C . GLY B 1 60 ? 20.445 -10.808 33.415 1.00 144.09 60 GLY B C 1
ATOM 2302 O O . GLY B 1 60 ? 21.662 -10.991 33.343 1.00 140.71 60 GLY B O 1
ATOM 2303 N N . GLU B 1 61 ? 19.552 -11.791 33.350 1.00 147.02 61 GLU B N 1
ATOM 2304 C CA . GLU B 1 61 ? 19.934 -13.185 33.176 1.00 146.71 61 GLU B CA 1
ATOM 2305 C C . GLU B 1 61 ? 20.651 -13.407 31.849 1.00 142.45 61 GLU B C 1
ATOM 2306 O O . GLU B 1 61 ? 21.536 -14.254 31.748 1.00 140.04 61 GLU B O 1
ATOM 2312 N N . TRP B 1 62 ? 20.267 -12.644 30.833 1.00 141.40 62 TRP B N 1
ATOM 2313 C CA . TRP B 1 62 ? 20.899 -12.766 29.524 1.00 138.75 62 TRP B CA 1
ATOM 2314 C C . TRP B 1 62 ? 22.266 -12.085 29.474 1.00 133.50 62 TRP B C 1
ATOM 2315 O O . TRP B 1 62 ? 23.209 -12.625 28.895 1.00 130.03 62 TRP B O 1
ATOM 2326 N N . LYS B 1 63 ? 22.367 -10.900 30.074 1.00 133.01 63 LYS B N 1
ATOM 2327 C CA . LYS B 1 63 ? 23.648 -10.201 30.163 1.00 129.38 63 LYS B CA 1
ATOM 2328 C C . LYS B 1 63 ? 24.714 -11.155 30.683 1.00 127.99 63 LYS B C 1
ATOM 2329 O O . LYS B 1 63 ? 25.727 -11.392 30.021 1.00 125.33 63 LYS B O 1
ATOM 2335 N N . SER B 1 64 ? 24.461 -11.704 31.870 1.00 129.98 64 SER B N 1
ATOM 2336 C CA . SER B 1 64 ? 25.426 -12.548 32.573 1.00 128.45 64 SER B CA 1
ATOM 2337 C C . SER B 1 64 ? 25.830 -13.819 31.823 1.00 128.34 64 SER B C 1
ATOM 2338 O O . SER B 1 64 ? 27.009 -14.174 31.793 1.00 125.68 64 SER B O 1
ATOM 2341 N N . ARG B 1 65 ? 24.863 -14.497 31.213 1.00 131.26 65 ARG B N 1
ATOM 2342 C CA . ARG B 1 65 ? 25.160 -15.741 30.504 1.00 132.37 65 ARG B CA 1
ATOM 2343 C C . ARG B 1 65 ? 25.882 -15.487 29.179 1.00 129.47 65 ARG B C 1
ATOM 2344 O O . ARG B 1 65 ? 26.693 -16.306 28.739 1.00 128.57 65 ARG B O 1
ATOM 2352 N N . TYR B 1 66 ? 25.590 -14.346 28.556 1.00 128.31 66 TYR B N 1
ATOM 2353 C CA . TYR B 1 66 ? 26.253 -13.952 27.316 1.00 125.25 66 TYR B CA 1
ATOM 2354 C C . TYR B 1 66 ? 27.755 -13.843 27.551 1.00 121.83 66 TYR B C 1
ATOM 2355 O O . TYR B 1 66 ? 28.566 -14.255 26.718 1.00 119.40 66 TYR B O 1
ATOM 2364 N N . ILE B 1 67 ? 28.106 -13.278 28.700 1.00 121.35 67 ILE B N 1
ATOM 2365 C CA . ILE B 1 67 ? 29.488 -13.156 29.121 1.00 119.09 67 ILE B CA 1
ATOM 2366 C C . ILE B 1 67 ? 30.027 -14.535 29.450 1.00 120.78 67 ILE B C 1
ATOM 2367 O O . ILE B 1 67 ? 31.056 -14.953 28.926 1.00 119.20 67 ILE B O 1
ATOM 2372 N N . SER B 1 68 ? 29.306 -15.233 30.321 1.00 124.37 68 SER B N 1
ATOM 2373 C CA . SER B 1 68 ? 29.690 -16.556 30.796 1.00 127.14 68 SER B CA 1
ATOM 2374 C C . SER B 1 68 ? 30.397 -17.376 29.732 1.00 127.75 68 SER B C 1
ATOM 2375 O O . SER B 1 68 ? 31.540 -17.792 29.915 1.00 127.04 68 SER B O 1
ATOM 2378 N N . GLU B 1 69 ? 29.711 -17.596 28.614 1.00 129.85 69 GLU B N 1
ATOM 2379 C CA . GLU B 1 69 ? 30.220 -18.466 27.561 1.00 130.62 69 GLU B CA 1
ATOM 2380 C C . GLU B 1 69 ? 31.043 -17.727 26.502 1.00 127.89 69 GLU B C 1
ATOM 2381 O O . GLU B 1 69 ? 31.432 -18.316 25.494 1.00 127.95 69 GLU B O 1
ATOM 2387 N N . ASP B 1 70 ? 31.309 -16.444 26.738 1.00 125.94 70 ASP B N 1
ATOM 2388 C CA . ASP B 1 70 ? 32.084 -15.634 25.805 1.00 123.45 70 ASP B CA 1
ATOM 2389 C C . ASP B 1 70 ? 31.487 -15.750 24.407 1.00 120.77 70 ASP B C 1
ATOM 2390 O O . ASP B 1 70 ? 32.140 -16.233 23.482 1.00 121.95 70 ASP B O 1
ATOM 2395 N N . TYR B 1 71 ? 30.239 -15.307 24.265 1.00 117.88 71 TYR B N 1
ATOM 2396 C CA . TYR B 1 71 ? 29.521 -15.397 22.991 1.00 115.51 71 TYR B CA 1
ATOM 2397 C C . TYR B 1 71 ? 30.013 -14.421 21.931 1.00 110.96 71 TYR B C 1
ATOM 2398 O O . TYR B 1 71 ? 29.774 -14.628 20.738 1.00 109.42 71 TYR B O 1
ATOM 2407 N N . THR B 1 72 ? 30.679 -13.352 22.364 1.00 107.95 72 THR B N 1
ATOM 2408 C CA . THR B 1 72 ? 31.205 -12.363 21.429 1.00 104.28 72 THR B CA 1
ATOM 2409 C C . THR B 1 72 ? 31.971 -13.055 20.310 1.00 105.06 72 THR B C 1
ATOM 2410 O O . THR B 1 72 ? 31.937 -12.612 19.163 1.00 103.21 72 THR B O 1
ATOM 2414 N N . SER B 1 73 ? 32.640 -14.159 20.648 1.00 108.52 73 SER B N 1
ATOM 2415 C CA . SER B 1 73 ? 33.467 -14.900 19.691 1.00 109.61 73 SER B CA 1
ATOM 2416 C C . SER B 1 73 ? 32.690 -15.812 18.732 1.00 109.99 73 SER B C 1
ATOM 2417 O O . SER B 1 73 ? 33.293 -16.465 17.876 1.00 111.58 73 SER B O 1
ATOM 2420 N N . ILE B 1 74 ? 31.364 -15.861 18.874 1.00 108.13 74 ILE B N 1
ATOM 2421 C CA . ILE B 1 74 ? 30.522 -16.660 17.969 1.00 109.01 74 ILE B CA 1
ATOM 2422 C C . ILE B 1 74 ? 29.307 -15.877 17.417 1.00 104.95 74 ILE B C 1
ATOM 2423 O O . ILE B 1 74 ? 28.808 -16.192 16.335 1.00 104.51 74 ILE B O 1
ATOM 2428 N N . ASP B 1 75 ? 28.851 -14.859 18.155 1.00 101.51 75 ASP B N 1
ATOM 2429 C CA . ASP B 1 75 ? 27.685 -14.017 17.775 1.00 98.43 75 ASP B CA 1
ATOM 2430 C C . ASP B 1 75 ? 27.754 -13.404 16.364 1.00 95.31 75 ASP B C 1
ATOM 2431 O O . ASP B 1 75 ? 28.600 -12.556 16.092 1.00 91.61 75 ASP B O 1
ATOM 2436 N N . PRO B 1 76 ? 26.825 -13.808 15.480 1.00 96.48 76 PRO B N 1
ATOM 2437 C CA . PRO B 1 76 ? 26.804 -13.393 14.078 1.00 95.03 76 PRO B CA 1
ATOM 2438 C C . PRO B 1 76 ? 26.495 -11.910 13.926 1.00 90.76 76 PRO B C 1
ATOM 2439 O O . PRO B 1 76 ? 26.956 -11.278 12.979 1.00 87.82 76 PRO B O 1
ATOM 2443 N N . ILE B 1 77 ? 25.696 -11.380 14.848 1.00 90.42 77 ILE B N 1
ATOM 2444 C CA . ILE B 1 77 ? 25.374 -9.965 14.874 1.00 87.05 77 ILE B CA 1
ATOM 2445 C C . ILE B 1 77 ? 26.675 -9.200 15.092 1.00 85.06 77 ILE B C 1
ATOM 2446 O O . ILE B 1 77 ? 26.841 -8.070 14.617 1.00 83.12 77 ILE B O 1
ATOM 2451 N N . VAL B 1 78 ? 27.602 -9.833 15.810 1.00 85.07 78 VAL B N 1
ATOM 2452 C CA . VAL B 1 78 ? 28.885 -9.214 16.123 1.00 83.57 78 VAL B CA 1
ATOM 2453 C C . VAL B 1 78 ? 29.926 -9.430 15.031 1.00 84.40 78 VAL B C 1
ATOM 2454 O O . VAL B 1 78 ? 30.666 -8.501 14.700 1.00 84.76 78 VAL B O 1
ATOM 2458 N N . ARG B 1 79 ? 29.984 -10.634 14.465 1.00 86.15 79 ARG B N 1
ATOM 2459 C CA . ARG B 1 79 ? 30.958 -10.919 13.409 1.00 87.70 79 ARG B CA 1
ATOM 2460 C C . ARG B 1 79 ? 30.744 -9.961 12.253 1.00 87.20 79 ARG B C 1
ATOM 2461 O O . ARG B 1 79 ? 31.699 -9.476 11.644 1.00 87.95 79 ARG B O 1
ATOM 2463 N N . HIS B 1 80 ? 29.481 -9.677 11.966 1.00 87.75 80 HIS B N 1
ATOM 2464 C CA . HIS B 1 80 ? 29.128 -8.756 10.900 1.00 88.41 80 HIS B CA 1
ATOM 2465 C C . HIS B 1 80 ? 29.748 -7.393 11.164 1.00 87.57 80 HIS B C 1
ATOM 2466 O O . HIS B 1 80 ? 30.334 -6.775 10.274 1.00 86.88 80 HIS B O 1
ATOM 2473 N N . GLY B 1 81 ? 29.621 -6.939 12.406 1.00 88.39 81 GLY B N 1
ATOM 2474 C CA . GLY B 1 81 ? 30.163 -5.656 12.815 1.00 87.00 81 GLY B CA 1
ATOM 2475 C C . GLY B 1 81 ? 31.669 -5.574 12.679 1.00 87.35 81 GLY B C 1
ATOM 2476 O O . GLY B 1 81 ? 32.256 -4.541 12.979 1.00 87.76 81 GLY B O 1
ATOM 2477 N N . LEU B 1 82 ? 32.306 -6.648 12.222 1.00 87.48 82 LEU B N 1
ATOM 2478 C CA . LEU B 1 82 ? 33.754 -6.614 12.052 1.00 88.57 82 LEU B CA 1
ATOM 2479 C C . LEU B 1 82 ? 34.199 -6.698 10.599 1.00 88.96 82 LEU B C 1
ATOM 2480 O O . LEU B 1 82 ? 35.274 -6.210 10.244 1.00 90.37 82 LEU B O 1
ATOM 2485 N N . LEU B 1 83 ? 33.376 -7.309 9.756 1.00 88.80 83 LEU B N 1
ATOM 2486 C CA . LEU B 1 83 ? 33.761 -7.523 8.366 1.00 88.96 83 LEU B CA 1
ATOM 2487 C C . LEU B 1 83 ? 33.029 -6.600 7.402 1.00 88.83 83 LEU B C 1
ATOM 2488 O O . LEU B 1 83 ? 33.541 -6.272 6.324 1.00 89.16 83 LEU B O 1
ATOM 2493 N N . GLU B 1 84 ? 31.833 -6.178 7.799 1.00 88.17 84 GLU B N 1
ATOM 2494 C CA . GLU B 1 84 ? 30.960 -5.419 6.919 1.00 87.19 84 GLU B CA 1
ATOM 2495 C C . GLU B 1 84 ? 30.713 -4.016 7.448 1.00 85.40 84 GLU B C 1
ATOM 2496 O O . GLU B 1 84 ? 30.703 -3.798 8.659 1.00 85.64 84 GLU B O 1
ATOM 2502 N N . TYR B 1 85 ? 30.502 -3.069 6.536 1.00 84.66 85 TYR B N 1
ATOM 2503 C CA . TYR B 1 85 ? 30.254 -1.676 6.918 1.00 84.35 85 TYR B CA 1
ATOM 2504 C C . TYR B 1 85 ? 28.814 -1.234 6.647 1.00 85.96 85 TYR B C 1
ATOM 2505 O O . TYR B 1 85 ? 28.491 -0.044 6.742 1.00 89.21 85 TYR B O 1
ATOM 2514 N N . THR B 1 86 ? 27.962 -2.202 6.311 1.00 85.18 86 THR B N 1
ATOM 2515 C CA . THR B 1 86 ? 26.540 -1.976 6.058 1.00 85.54 86 THR B CA 1
ATOM 2516 C C . THR B 1 86 ? 25.685 -2.407 7.262 1.00 86.04 86 THR B C 1
ATOM 2517 O O . THR B 1 86 ? 26.050 -3.329 7.991 1.00 82.12 86 THR B O 1
ATOM 2521 N N . PRO B 1 87 ? 24.552 -1.721 7.484 1.00 88.22 87 PRO B N 1
ATOM 2522 C CA . PRO B 1 87 ? 23.685 -2.065 8.605 1.00 89.53 87 PRO B CA 1
ATOM 2523 C C . PRO B 1 87 ? 23.024 -3.418 8.380 1.00 91.01 87 PRO B C 1
ATOM 2524 O O . PRO B 1 87 ? 23.026 -3.925 7.251 1.00 91.64 87 PRO B O 1
ATOM 2528 N N . LEU B 1 88 ? 22.460 -3.993 9.441 1.00 91.01 88 LEU B N 1
ATOM 2529 C CA . LEU B 1 88 ? 21.878 -5.335 9.360 1.00 93.02 88 LEU B CA 1
ATOM 2530 C C . LEU B 1 88 ? 20.567 -5.515 10.125 1.00 95.76 88 LEU B C 1
ATOM 2531 O O . LEU B 1 88 ? 20.548 -5.569 11.360 1.00 94.10 88 LEU B O 1
ATOM 2536 N N . ILE B 1 89 ? 19.474 -5.623 9.380 1.00 99.98 89 ILE B N 1
ATOM 2537 C CA . ILE B 1 89 ? 18.182 -5.941 9.972 1.00 104.15 89 ILE B CA 1
ATOM 2538 C C . ILE B 1 89 ? 18.104 -7.459 10.182 1.00 105.31 89 ILE B C 1
ATOM 2539 O O . ILE B 1 89 ? 18.228 -8.225 9.224 1.00 106.44 89 ILE B O 1
ATOM 2544 N N . TRP B 1 90 ? 17.913 -7.892 11.429 1.00 105.64 90 TRP B N 1
ATOM 2545 C CA . TRP B 1 90 ? 17.819 -9.328 11.748 1.00 108.23 90 TRP B CA 1
ATOM 2546 C C . TRP B 1 90 ? 16.569 -9.719 12.547 1.00 111.54 90 TRP B C 1
ATOM 2547 O O . TRP B 1 90 ? 15.701 -8.890 12.823 1.00 112.44 90 TRP B O 1
ATOM 2558 N N . ARG B 1 99 ? 22.468 -24.333 16.132 1.00 143.78 99 ARG B N 1
ATOM 2559 C CA . ARG B 1 99 ? 22.963 -23.462 17.195 1.00 140.76 99 ARG B CA 1
ATOM 2560 C C . ARG B 1 99 ? 21.947 -23.283 18.327 1.00 139.47 99 ARG B C 1
ATOM 2561 O O . ARG B 1 99 ? 20.886 -22.684 18.138 1.00 138.02 99 ARG B O 1
ATOM 2563 N N . PHE B 1 100 ? 22.277 -23.812 19.502 1.00 140.40 100 PHE B N 1
ATOM 2564 C CA . PHE B 1 100 ? 21.447 -23.611 20.684 1.00 139.60 100 PHE B CA 1
ATOM 2565 C C . PHE B 1 100 ? 21.601 -22.171 21.158 1.00 135.58 100 PHE B C 1
ATOM 2566 O O . PHE B 1 100 ? 20.754 -21.650 21.884 1.00 134.34 100 PHE B O 1
ATOM 2574 N N . PHE B 1 101 ? 22.691 -21.536 20.729 1.00 134.93 101 PHE B N 1
ATOM 2575 C CA . PHE B 1 101 ? 22.981 -20.148 21.082 1.00 131.90 101 PHE B CA 1
ATOM 2576 C C . PHE B 1 101 ? 21.843 -19.205 20.716 1.00 130.23 101 PHE B C 1
ATOM 2577 O O . PHE B 1 101 ? 21.428 -18.379 21.534 1.00 129.18 101 PHE B O 1
ATOM 2585 N N . TRP B 1 102 ? 21.351 -19.319 19.484 1.00 130.16 102 TRP B N 1
ATOM 2586 C CA . TRP B 1 102 ? 20.236 -18.490 19.044 1.00 128.68 102 TRP B CA 1
ATOM 2587 C C . TRP B 1 102 ? 18.982 -18.788 19.845 1.00 129.71 102 TRP B C 1
ATOM 2588 O O . TRP B 1 102 ? 18.250 -17.869 20.221 1.00 128.51 102 TRP B O 1
ATOM 2599 N N . GLU B 1 103 ? 18.753 -20.076 20.106 1.00 132.69 103 GLU B N 1
ATOM 2600 C CA . GLU B 1 103 ? 17.608 -20.533 20.877 1.00 133.26 103 GLU B CA 1
ATOM 2601 C C . GLU B 1 103 ? 17.643 -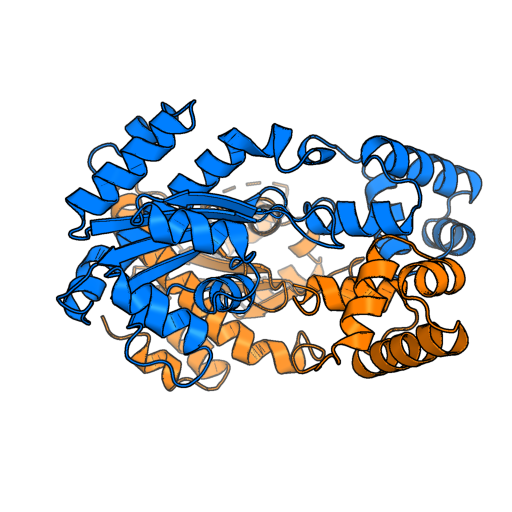19.951 22.284 1.00 131.81 103 GLU B C 1
ATOM 2602 O O . GLU B 1 103 ? 16.635 -19.454 22.785 1.00 131.82 103 GLU B O 1
ATOM 2604 N N . GLU B 1 104 ? 18.817 -20.011 22.907 1.00 130.82 104 GLU B N 1
ATOM 2605 C CA . GLU B 1 104 ? 19.026 -19.473 24.250 1.00 130.19 104 GLU B CA 1
ATOM 2606 C C . GLU B 1 104 ? 18.684 -17.982 24.332 1.00 129.68 104 GLU B C 1
ATOM 2607 O O . GLU B 1 104 ? 18.305 -17.488 25.393 1.00 129.96 104 GLU B O 1
ATOM 2609 N N . ALA B 1 105 ? 18.817 -17.277 23.208 1.00 129.53 105 ALA B N 1
ATOM 2610 C CA . ALA B 1 105 ? 18.529 -15.841 23.139 1.00 129.01 105 ALA B CA 1
ATOM 2611 C C . ALA B 1 105 ? 17.044 -15.554 22.923 1.00 131.47 105 ALA B C 1
ATOM 2612 O O . ALA B 1 105 ? 16.417 -14.858 23.721 1.00 132.33 105 ALA B O 1
ATOM 2614 N N . LEU B 1 106 ? 16.494 -16.094 21.837 1.00 133.43 106 LEU B N 1
ATOM 2615 C CA . LEU B 1 106 ? 15.075 -15.930 21.496 1.00 136.94 106 LEU B CA 1
ATOM 2616 C C . LEU B 1 106 ? 14.154 -15.837 22.711 1.00 139.46 106 LEU B C 1
ATOM 2617 O O . LEU B 1 106 ? 13.344 -14.917 22.824 1.00 140.27 106 LEU B O 1
ATOM 2622 N N . HIS B 1 107 ? 14.288 -16.797 23.618 1.00 141.60 107 HIS B N 1
ATOM 2623 C CA . HIS B 1 107 ? 13.398 -16.900 24.769 1.00 145.89 107 HIS B CA 1
ATOM 2624 C C . HIS B 1 107 ? 13.662 -15.831 25.837 1.00 144.87 107 HIS B C 1
ATOM 2625 O O . HIS B 1 107 ? 13.233 -15.963 26.987 1.00 146.06 107 HIS B O 1
ATOM 2632 N N . HIS B 1 108 ? 14.351 -14.764 25.433 1.00 142.31 108 HIS B N 1
ATOM 2633 C CA . HIS B 1 108 ? 14.664 -13.643 26.320 1.00 142.45 108 HIS B CA 1
ATOM 2634 C C . HIS B 1 108 ? 14.111 -12.313 25.811 1.00 143.83 108 HIS B C 1
ATOM 2635 O O . HIS B 1 108 ? 14.157 -11.304 26.518 1.00 144.76 108 HIS B O 1
ATOM 2642 N N . GLY B 1 109 ? 13.603 -12.311 24.583 1.00 144.41 109 GLY B N 1
ATOM 2643 C CA . GLY B 1 109 ? 13.054 -11.096 23.981 1.00 145.65 109 GLY B CA 1
ATOM 2644 C C . GLY B 1 109 ? 13.985 -10.440 22.974 1.00 142.14 109 GLY B C 1
ATOM 2645 O O . GLY B 1 109 ? 13.862 -9.249 22.684 1.00 142.46 109 GLY B O 1
ATOM 2646 N N . ILE B 1 110 ? 14.913 -11.224 22.434 1.00 139.19 110 ILE B N 1
ATOM 2647 C CA . ILE B 1 110 ? 15.890 -10.718 21.473 1.00 136.34 110 ILE B CA 1
ATOM 2648 C C . ILE B 1 110 ? 15.852 -11.544 20.182 1.00 135.35 110 ILE B C 1
ATOM 2649 O O . ILE B 1 110 ? 16.596 -12.517 20.023 1.00 133.75 110 ILE B O 1
ATOM 2654 N N . ARG B 1 111 ? 14.965 -11.141 19.271 1.00 136.27 111 ARG B N 1
ATOM 2655 C CA . ARG B 1 111 ? 14.739 -11.841 18.006 1.00 135.09 111 ARG B CA 1
ATOM 2656 C C . ARG B 1 111 ? 14.450 -10.865 16.860 1.00 134.42 111 ARG B C 1
ATOM 2657 O O . ARG B 1 111 ? 14.564 -11.223 15.685 1.00 132.52 111 ARG B O 1
ATOM 2659 N N . HIS B 1 112 ? 14.075 -9.636 17.213 1.00 135.37 112 HIS B N 1
ATOM 2660 C CA . HIS B 1 112 ? 13.738 -8.605 16.235 1.00 136.19 112 HIS B CA 1
ATOM 2661 C C . HIS B 1 112 ? 14.521 -7.319 16.533 1.00 136.04 112 HIS B C 1
ATOM 2662 O O . HIS B 1 112 ? 14.206 -6.619 17.494 1.00 137.91 112 HIS B O 1
ATOM 2669 N N . GLY B 1 113 ? 15.530 -7.001 15.717 1.00 115.92 113 GLY B N 1
ATOM 2670 C CA . GLY B 1 113 ? 16.359 -5.804 15.952 1.00 110.89 113 GLY B CA 1
ATOM 2671 C C . GLY B 1 113 ? 17.254 -5.342 14.807 1.00 106.57 113 GLY B C 1
ATOM 2672 O O . GLY B 1 113 ? 17.590 -6.123 13.922 1.00 107.09 113 GLY B O 1
ATOM 2673 N N . TRP B 1 114 ? 17.647 -4.067 14.827 1.00 103.48 114 TRP B N 1
ATOM 2674 C CA . TRP B 1 114 ? 18.512 -3.498 13.775 1.00 99.85 114 TRP B CA 1
ATOM 2675 C C . TRP B 1 114 ? 19.906 -3.143 14.295 1.00 92.83 114 TRP B C 1
ATOM 2676 O O . TRP B 1 114 ? 20.046 -2.327 15.205 1.00 92.39 114 TRP B O 1
ATOM 2678 N N . SER B 1 115 ? 20.935 -3.757 13.720 1.00 87.84 115 SER B N 1
ATOM 2679 C CA . SER B 1 115 ? 22.304 -3.461 14.119 1.00 82.44 115 SER B CA 1
ATOM 2680 C C . SER B 1 115 ? 23.010 -2.537 13.118 1.00 79.79 115 SER B C 1
ATOM 2681 O O . SER B 1 115 ? 22.959 -2.766 11.908 1.00 81.30 115 SER B O 1
ATOM 2684 N N . ILE B 1 116 ? 23.661 -1.495 13.630 1.00 76.05 116 ILE B N 1
ATOM 2685 C CA . ILE B 1 116 ? 24.359 -0.515 12.784 1.00 74.35 116 ILE B CA 1
ATOM 2686 C C . ILE B 1 116 ? 25.839 -0.413 13.150 1.00 70.49 116 ILE B C 1
ATOM 2687 O O . ILE B 1 116 ? 26.179 0.063 14.231 1.00 69.50 116 ILE B O 1
ATOM 2692 N N . PRO B 1 117 ? 26.723 -0.876 12.255 1.00 69.21 117 PRO B N 1
ATOM 2693 C CA . PRO B 1 117 ? 28.158 -0.847 12.485 1.00 66.13 117 PRO B CA 1
ATOM 2694 C C . PRO B 1 117 ? 28.850 0.396 11.920 1.00 65.43 117 PRO B C 1
ATOM 2695 O O . PRO B 1 117 ? 28.745 0.685 10.727 1.00 65.31 117 PRO B O 1
ATOM 2699 N N . VAL B 1 118 ? 29.568 1.113 12.780 1.00 64.74 118 VAL B N 1
ATOM 2700 C CA . VAL B 1 118 ? 30.314 2.286 12.356 1.00 65.46 118 VAL B CA 1
ATOM 2701 C C . VAL B 1 118 ? 31.735 2.216 12.861 1.00 65.13 118 VAL B C 1
ATOM 2702 O O . VAL B 1 118 ? 31.967 1.837 14.009 1.00 64.90 118 VAL B O 1
ATOM 2706 N N . ARG B 1 119 ? 32.688 2.569 12.004 1.00 65.39 119 ARG B N 1
ATOM 2707 C CA A ARG B 1 119 ? 34.084 2.649 12.424 0.70 64.45 119 ARG B CA 1
ATOM 2708 C CA B ARG B 1 119 ? 34.089 2.658 12.409 0.30 63.67 119 ARG B CA 1
ATOM 2709 C C . ARG B 1 119 ? 34.328 4.020 13.042 1.00 62.93 119 ARG B C 1
ATOM 2710 O O . ARG B 1 119 ? 33.792 5.016 12.583 1.00 63.79 119 ARG B O 1
ATOM 2725 N N . GLY B 1 120 ? 35.128 4.075 14.097 1.00 63.17 120 GLY B N 1
ATOM 2726 C CA . GLY B 1 120 ? 35.350 5.357 14.761 1.00 60.50 120 GLY B CA 1
ATOM 2727 C C . GLY B 1 120 ? 36.793 5.665 15.077 1.00 61.61 120 GLY B C 1
ATOM 2728 O O . GLY B 1 120 ? 37.705 4.930 14.689 1.00 63.60 120 GLY B O 1
ATOM 2729 N N . LYS B 1 121 ? 37.005 6.757 15.798 1.00 61.41 121 LYS B N 1
ATOM 2730 C CA . LYS B 1 121 ? 38.357 7.153 16.159 1.00 62.15 121 LYS B CA 1
ATOM 2731 C C . LYS B 1 121 ? 39.117 6.041 16.879 1.00 62.68 121 LYS B C 1
ATOM 2732 O O . LYS B 1 121 ? 38.526 5.110 17.437 1.00 65.20 121 LYS B O 1
ATOM 2738 N N . TYR B 1 122 ? 40.439 6.142 16.838 1.00 62.53 122 TYR B N 1
ATOM 2739 C CA . TYR B 1 122 ? 41.307 5.237 17.567 1.00 63.91 122 TYR B CA 1
ATOM 2740 C C . TYR B 1 122 ? 41.180 3.774 17.119 1.00 63.08 122 TYR B C 1
ATOM 2741 O O . TYR B 1 122 ? 41.583 2.861 17.832 1.00 65.75 122 TYR B O 1
ATOM 2750 N N . GLY B 1 123 ? 40.616 3.556 15.938 1.00 59.62 123 GLY B N 1
ATOM 2751 C CA . GLY B 1 123 ? 40.473 2.213 15.416 1.00 58.36 123 GLY B CA 1
ATOM 2752 C C . GLY B 1 123 ? 39.316 1.452 16.044 1.00 57.33 123 GLY B C 1
ATOM 2753 O O . GLY B 1 123 ? 39.118 0.279 15.746 1.00 54.24 123 GLY B O 1
ATOM 2754 N N . LEU B 1 124 ? 38.569 2.113 16.928 1.00 57.01 124 LEU B N 1
ATOM 2755 C CA . LEU B 1 124 ? 37.374 1.511 17.518 1.00 56.90 124 LEU B CA 1
ATOM 2756 C C . LEU B 1 124 ? 36.388 1.092 16.440 1.00 54.78 124 LEU B C 1
ATOM 2757 O O . LEU B 1 124 ? 36.137 1.822 15.472 1.00 53.65 124 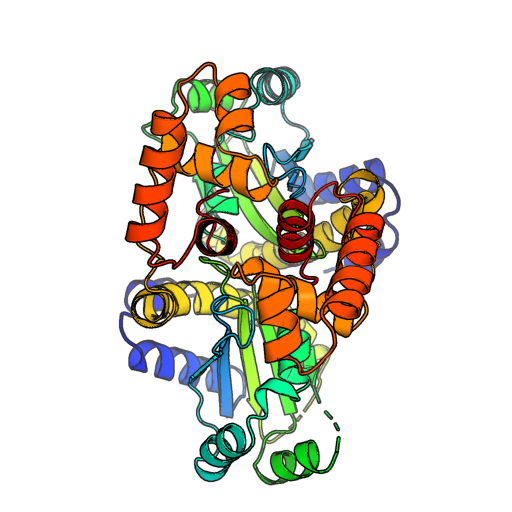LEU B O 1
ATOM 2762 N N . ILE B 1 125 ? 35.845 -0.100 16.606 1.00 53.25 125 ILE B N 1
ATOM 2763 C CA . ILE B 1 125 ? 34.794 -0.569 15.736 1.00 54.74 125 ILE B CA 1
ATOM 2764 C C . ILE B 1 125 ? 33.579 -0.720 16.628 1.00 56.42 125 ILE B C 1
ATOM 2765 O O . ILE B 1 125 ? 33.628 -1.441 17.625 1.00 58.82 125 ILE B O 1
ATOM 2770 N N . SER B 1 126 ? 32.502 -0.024 16.295 1.00 56.08 126 SER B N 1
ATOM 2771 C CA . SER B 1 126 ? 31.354 0.030 17.180 1.00 58.70 126 SER B CA 1
ATOM 2772 C C . SER B 1 126 ? 30.061 -0.395 16.517 1.00 61.35 126 SER B C 1
ATOM 2773 O O . SER B 1 126 ? 29.990 -0.515 15.291 1.00 61.04 126 SER B O 1
ATOM 2776 N N . MET B 1 127 ? 29.035 -0.632 17.329 1.00 64.46 127 MET B N 1
ATOM 2777 C CA . MET B 1 127 ? 27.745 -1.035 16.776 1.00 69.23 127 MET B CA 1
ATOM 2778 C C . MET B 1 127 ? 26.542 -0.643 17.636 1.00 72.13 127 MET B C 1
ATOM 2779 O O . MET B 1 127 ? 26.542 -0.822 18.851 1.00 71.20 127 MET B O 1
ATOM 2784 N N . LEU B 1 128 ? 25.525 -0.085 16.985 1.00 75.57 128 LEU B N 1
ATOM 2785 C CA . LEU B 1 128 ? 24.264 0.183 17.646 1.00 80.61 128 LEU B CA 1
ATOM 2786 C C . LEU B 1 128 ? 23.286 -0.891 17.196 1.00 84.02 128 LEU B C 1
ATOM 2787 O O . LEU B 1 128 ? 22.921 -0.955 16.021 1.00 84.68 128 LEU B O 1
ATOM 2792 N N . SER B 1 129 ? 22.885 -1.742 18.136 1.00 86.32 129 SER B N 1
ATOM 2793 C CA . SER B 1 129 ? 21.997 -2.861 17.843 1.00 89.68 129 SER B CA 1
ATOM 2794 C C . SER B 1 129 ? 20.661 -2.680 18.539 1.00 94.71 129 SER B C 1
ATOM 2795 O O . SER B 1 129 ? 20.449 -3.240 19.611 1.00 99.11 129 SER B O 1
ATOM 2798 N N . LEU B 1 130 ? 19.761 -1.904 17.940 1.00 96.47 130 LEU B N 1
ATOM 2799 C CA . LEU B 1 130 ? 18.436 -1.681 18.529 1.00 101.91 130 LEU B CA 1
ATOM 2800 C C . LEU B 1 130 ? 17.476 -2.852 18.299 1.00 106.12 130 LEU B C 1
ATOM 2801 O O . LEU B 1 130 ? 16.967 -3.038 17.196 1.00 107.81 130 LEU B O 1
ATOM 2806 N N . VAL B 1 131 ? 17.229 -3.626 19.352 1.00 126.40 131 VAL B N 1
ATOM 2807 C CA . VAL B 1 131 ? 16.343 -4.789 19.277 1.00 129.13 131 VAL B CA 1
ATOM 2808 C C . VAL B 1 131 ? 14.984 -4.554 19.959 1.00 132.77 131 VAL B C 1
ATOM 2809 O O . VAL B 1 131 ? 14.850 -3.661 20.794 1.00 133.63 131 VAL B O 1
ATOM 2813 N N . ARG B 1 132 ? 13.977 -5.343 19.579 1.00 134.83 132 ARG B N 1
ATOM 2814 C CA . ARG B 1 132 ? 12.634 -5.227 20.164 1.00 138.75 132 ARG B CA 1
ATOM 2815 C C . ARG B 1 132 ? 11.926 -6.573 20.330 1.00 141.97 132 ARG B C 1
ATOM 2816 O O . ARG B 1 132 ? 12.272 -7.565 19.685 1.00 140.26 132 ARG B O 1
ATOM 2824 N N . SER B 1 133 ? 10.923 -6.589 21.199 1.00 147.08 133 SER B N 1
ATOM 2825 C CA . SER B 1 133 ? 10.130 -7.785 21.440 1.00 152.24 133 SER B CA 1
ATOM 2826 C C . SER B 1 133 ? 8.756 -7.628 20.775 1.00 155.05 133 SER B C 1
ATOM 2827 O O . SER B 1 133 ? 7.730 -7.515 21.450 1.00 160.09 133 SER B O 1
ATOM 2830 N N . SER B 1 134 ? 8.764 -7.623 19.442 1.00 152.66 134 SER B N 1
ATOM 2831 C CA . SER B 1 134 ? 7.577 -7.374 18.617 1.00 154.88 134 SER B CA 1
ATOM 2832 C C . SER B 1 134 ? 6.913 -6.031 18.908 1.00 155.74 134 SER B C 1
ATOM 2833 O O . SER B 1 134 ? 6.937 -5.128 18.071 1.00 152.41 134 SER B O 1
ATOM 2836 N N . SER B 1 136 ? 9.011 -7.116 13.168 1.00 156.75 136 SER B N 1
ATOM 2837 C CA . SER B 1 136 ? 10.316 -7.393 12.569 1.00 152.97 136 SER B CA 1
ATOM 2838 C C . SER B 1 136 ? 10.649 -6.416 11.430 1.00 149.97 136 SER B C 1
ATOM 2839 O O . SER B 1 136 ? 10.372 -5.216 11.525 1.00 148.79 136 SER B O 1
ATOM 2842 N N . ILE B 1 137 ? 11.247 -6.947 10.363 1.00 148.80 137 ILE B N 1
ATOM 2843 C CA . ILE B 1 137 ? 11.624 -6.172 9.173 1.00 146.46 137 ILE B CA 1
ATOM 2844 C C . ILE B 1 137 ? 10.428 -5.415 8.590 1.00 148.48 137 ILE B C 1
ATOM 2845 O O . ILE B 1 137 ? 9.305 -5.927 8.577 1.00 152.23 137 ILE B O 1
ATOM 2850 N N . ALA B 1 138 ? 10.672 -4.201 8.104 1.00 146.22 138 ALA B N 1
ATOM 2851 C CA . ALA B 1 138 ? 9.636 -3.419 7.433 1.00 147.68 138 ALA B CA 1
ATOM 2852 C C . ALA B 1 138 ? 10.262 -2.427 6.454 1.00 145.15 138 ALA B C 1
ATOM 2853 O O . ALA B 1 138 ? 10.744 -1.373 6.862 1.00 143.65 138 ALA B O 1
ATOM 2855 N N . ALA B 1 139 ? 10.255 -2.771 5.167 1.00 144.95 139 ALA B N 1
ATOM 2856 C CA . ALA B 1 139 ? 10.838 -1.916 4.128 1.00 143.23 139 ALA B CA 1
ATOM 2857 C C . ALA B 1 139 ? 10.252 -0.502 4.142 1.00 144.10 139 ALA B C 1
ATOM 2858 O O . ALA B 1 139 ? 10.861 0.430 3.620 1.00 142.23 139 ALA B O 1
ATOM 2860 N N . THR B 1 140 ? 9.071 -0.358 4.745 1.00 146.99 140 THR B N 1
ATOM 2861 C CA . THR B 1 140 ? 8.392 0.937 4.881 1.00 147.87 140 THR B CA 1
ATOM 2862 C C . THR B 1 140 ? 8.725 1.601 6.220 1.00 146.61 140 THR B C 1
ATOM 2863 O O . THR B 1 140 ? 8.360 2.753 6.465 1.00 147.53 140 THR B O 1
ATOM 2865 N N . GLU B 1 141 ? 9.410 0.854 7.082 1.00 144.13 141 GLU B N 1
ATOM 2866 C CA . GLU B 1 141 ? 9.868 1.350 8.377 1.00 141.92 141 GLU B CA 1
ATOM 2867 C C . GLU B 1 141 ? 11.393 1.486 8.330 1.00 137.33 141 GLU B C 1
ATOM 2868 O O . GLU B 1 141 ? 11.974 2.373 8.962 1.00 135.53 141 GLU B O 1
ATOM 2874 N N . ILE B 1 142 ? 12.026 0.592 7.570 1.00 134.42 142 ILE B N 1
ATOM 2875 C CA . ILE B 1 142 ? 13.464 0.639 7.331 1.00 129.99 142 ILE B CA 1
ATOM 2876 C C . ILE B 1 142 ? 13.762 1.782 6.375 1.00 129.02 142 ILE B C 1
ATOM 2877 O O . ILE B 1 142 ? 14.409 2.755 6.749 1.00 127.50 142 ILE B O 1
ATOM 2879 N N . LEU B 1 143 ? 13.274 1.669 5.143 1.00 129.76 143 LEU B N 1
ATOM 2880 C CA . LEU B 1 143 ? 13.424 2.742 4.162 1.00 129.81 143 LEU B CA 1
ATOM 2881 C C . LEU B 1 143 ? 12.809 4.055 4.670 1.00 130.42 143 LEU B C 1
ATOM 2882 O O . LEU B 1 143 ? 12.837 5.067 3.976 1.00 131.08 143 LEU B O 1
ATOM 2887 N N . GLU B 1 144 ? 12.266 4.030 5.887 1.00 130.31 144 GLU B N 1
ATOM 2888 C CA . GLU B 1 144 ? 11.686 5.221 6.509 1.00 131.39 144 GLU B CA 1
ATOM 2889 C C . GLU B 1 144 ? 12.597 5.827 7.583 1.00 129.74 144 GLU B C 1
ATOM 2890 O O . GLU B 1 144 ? 12.692 7.048 7.708 1.00 129.89 144 GLU B O 1
ATOM 2892 N N . LYS B 1 145 ? 13.261 4.977 8.358 1.00 127.80 145 LYS B N 1
ATOM 2893 C CA . LYS B 1 145 ? 14.178 5.452 9.394 1.00 126.49 145 LYS B CA 1
ATOM 2894 C C . LYS B 1 145 ? 15.635 5.119 9.062 1.00 123.81 145 LYS B C 1
ATOM 2895 O O . LYS B 1 145 ? 16.554 5.550 9.758 1.00 122.52 145 LYS B O 1
ATOM 2897 N N . GLU B 1 146 ? 15.830 4.358 7.987 1.00 123.36 146 GLU B N 1
ATOM 2898 C CA . GLU B 1 146 ? 17.152 3.904 7.551 1.00 120.60 146 GLU B CA 1
ATOM 2899 C C . GLU B 1 146 ? 18.223 4.977 7.704 1.00 119.07 146 GLU B C 1
ATOM 2900 O O . GLU B 1 146 ? 19.174 4.807 8.463 1.00 117.86 146 GLU B O 1
ATOM 2906 N N . SER B 1 147 ? 18.051 6.085 6.989 1.00 119.37 147 SER B N 1
ATOM 2907 C CA . SER B 1 147 ? 19.048 7.150 6.960 1.00 117.68 147 SER B CA 1
ATOM 2908 C C . SER B 1 147 ? 19.231 7.869 8.299 1.00 117.31 147 SER B C 1
ATOM 2909 O O . SER B 1 147 ? 20.297 8.430 8.557 1.00 117.02 147 SER B O 1
ATOM 2912 N N . PHE B 1 148 ? 18.203 7.875 9.144 1.00 117.54 148 PHE B N 1
ATOM 2913 C CA . PHE B 1 148 ? 18.366 8.445 10.482 1.00 117.27 148 PHE B CA 1
ATOM 2914 C C . PHE B 1 148 ? 19.166 7.509 11.380 1.00 115.01 148 PHE B C 1
ATOM 2915 O O . PHE B 1 148 ? 20.205 7.888 11.916 1.00 114.21 148 PHE B O 1
ATOM 2923 N N . LEU B 1 149 ? 18.661 6.292 11.561 1.00 113.86 149 LEU B N 1
ATOM 2924 C CA . LEU B 1 149 ? 19.324 5.319 12.415 1.00 111.73 149 LEU B CA 1
ATOM 2925 C C . LEU B 1 149 ? 20.832 5.387 12.218 1.00 109.39 149 LEU B C 1
ATOM 2926 O O . LEU B 1 149 ? 21.588 5.442 13.187 1.00 108.59 149 LEU B O 1
ATOM 2931 N N . LEU B 1 150 ? 21.262 5.402 10.959 1.00 108.32 150 LEU B N 1
ATOM 2932 C CA . LEU B 1 150 ? 22.680 5.493 10.645 1.00 106.53 150 LEU B CA 1
ATOM 2933 C C . LEU B 1 150 ? 23.270 6.808 11.169 1.00 106.54 150 LEU B C 1
ATOM 2934 O O . LEU B 1 150 ? 24.331 6.817 11.797 1.00 106.21 150 LEU B O 1
ATOM 2939 N N . TRP B 1 151 ? 22.575 7.913 10.921 1.00 106.16 151 TRP B N 1
ATOM 2940 C CA . TRP B 1 151 ? 23.031 9.217 11.388 1.00 105.49 151 TRP B CA 1
ATOM 2941 C C . TRP B 1 151 ? 23.236 9.225 12.906 1.00 104.37 151 TRP B C 1
ATOM 2942 O O . TRP B 1 151 ? 24.263 9.691 13.394 1.00 104.68 151 TRP B O 1
ATOM 2953 N N . ILE B 1 152 ? 22.255 8.708 13.642 1.00 103.40 152 ILE B N 1
ATOM 2954 C CA . ILE B 1 152 ? 22.298 8.692 15.100 1.00 102.75 152 ILE B CA 1
ATOM 2955 C C . ILE B 1 152 ? 23.510 7.912 15.581 1.00 101.33 152 ILE B C 1
ATOM 2956 O O . ILE B 1 152 ? 24.232 8.340 16.485 1.00 100.91 152 ILE B O 1
ATOM 2958 N N . THR B 1 153 ? 23.729 6.769 14.944 1.00 79.12 153 THR B N 1
ATOM 2959 C CA . THR B 1 153 ? 24.796 5.857 15.309 1.00 79.32 153 THR B CA 1
ATOM 2960 C C . THR B 1 153 ? 26.193 6.490 15.249 1.00 80.32 153 THR B C 1
ATOM 2961 O O . THR B 1 153 ? 26.993 6.318 16.171 1.00 79.33 153 THR B O 1
ATOM 2965 N N . SER B 1 154 ? 26.474 7.203 14.160 1.00 81.91 154 SER B N 1
ATOM 2966 C CA . SER B 1 154 ? 27.759 7.875 13.968 1.00 84.40 154 SER B CA 1
ATOM 2967 C C . SER B 1 154 ? 28.006 8.919 15.051 1.00 86.42 154 SER B C 1
ATOM 2968 O O . SER B 1 154 ? 29.120 9.068 15.541 1.00 86.34 154 SER B O 1
ATOM 2971 N N . MET B 1 155 ? 26.957 9.641 15.427 1.00 89.70 155 MET B N 1
ATOM 2972 C CA . MET B 1 155 ? 27.088 10.663 16.455 1.00 91.99 155 MET B CA 1
ATOM 2973 C C . MET B 1 155 ? 27.137 10.036 17.848 1.00 91.78 155 MET B C 1
ATOM 2974 O O . ME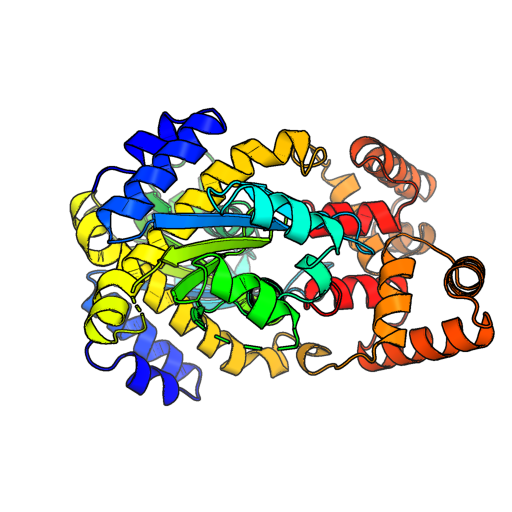T B 1 155 ? 27.711 10.615 18.770 1.00 93.41 155 MET B O 1
ATOM 2979 N N . LEU B 1 156 ? 26.544 8.850 17.985 1.00 90.33 156 LEU B N 1
ATOM 2980 C CA . LEU B 1 156 ? 26.573 8.097 19.242 1.00 90.36 156 LEU B CA 1
ATOM 2981 C C . LEU B 1 156 ? 27.984 7.607 19.529 1.00 90.10 156 LEU B C 1
ATOM 2982 O O . LEU B 1 156 ? 28.549 7.852 20.596 1.00 90.85 156 LEU B O 1
ATOM 2987 N N . GLN B 1 157 ? 28.536 6.899 18.555 1.00 89.18 157 GLN B N 1
ATOM 2988 C CA . GLN B 1 157 ? 29.888 6.385 18.625 1.00 89.22 157 GLN B CA 1
ATOM 2989 C C . GLN B 1 157 ? 30.914 7.494 18.854 1.00 88.56 157 GLN B C 1
ATOM 2990 O O . GLN B 1 157 ? 31.883 7.309 19.594 1.00 89.07 157 GLN B O 1
ATOM 2996 N N . ALA B 1 158 ? 30.702 8.648 18.231 1.00 86.75 158 ALA B N 1
ATOM 2997 C CA . ALA B 1 158 ? 31.605 9.778 18.434 1.00 86.26 158 ALA B CA 1
ATOM 2998 C C . ALA B 1 158 ? 31.726 10.117 19.922 1.00 86.23 158 ALA B C 1
ATOM 2999 O O . ALA B 1 158 ? 32.827 10.169 20.469 1.00 85.12 158 ALA B O 1
ATOM 3001 N N . THR B 1 159 ? 30.584 10.337 20.565 1.00 86.65 159 THR B N 1
ATOM 3002 C CA . THR B 1 159 ? 30.545 10.624 21.993 1.00 89.19 159 THR B CA 1
ATOM 3003 C C . THR B 1 159 ? 31.009 9.421 22.804 1.00 89.22 159 THR B C 1
ATOM 3004 O O . THR B 1 159 ? 31.844 9.555 23.689 1.00 89.22 159 THR B O 1
ATOM 3008 N N . PHE B 1 160 ? 30.468 8.247 22.489 1.00 90.06 160 PHE B N 1
ATOM 3009 C CA . PHE B 1 160 ? 30.805 7.020 23.205 1.00 93.13 160 PHE B CA 1
ATOM 3010 C C . PHE B 1 160 ? 32.314 6.737 23.258 1.00 95.09 160 PHE B C 1
ATOM 3011 O O . PHE B 1 160 ? 32.835 6.272 24.280 1.00 96.42 160 PHE B O 1
ATOM 3019 N N . GLY B 1 161 ? 33.006 7.010 22.154 1.00 94.27 161 GLY B N 1
ATOM 3020 C CA . GLY B 1 161 ? 34.452 6.828 22.095 1.00 94.88 161 GLY B CA 1
ATOM 3021 C C . GLY B 1 161 ? 35.184 7.851 22.944 1.00 96.81 161 GLY B C 1
ATOM 3022 O O . GLY B 1 161 ? 36.159 7.524 23.629 1.00 96.38 161 GLY B O 1
ATOM 3023 N N . ASP B 1 162 ? 34.705 9.094 22.895 1.00 98.25 162 ASP B N 1
ATOM 3024 C CA . ASP B 1 162 ? 35.282 10.189 23.683 1.00 100.48 162 ASP B CA 1
ATOM 3025 C C . ASP B 1 162 ? 35.177 9.880 25.175 1.00 101.85 162 ASP B C 1
ATOM 3026 O O . ASP B 1 162 ? 35.931 10.419 25.984 1.00 103.45 162 ASP B O 1
ATOM 3031 N N . LEU B 1 163 ? 34.235 9.005 25.517 1.00 101.51 163 LEU B N 1
ATOM 3032 C CA . LEU B 1 163 ? 34.039 8.549 26.885 1.00 102.02 163 LEU B CA 1
ATOM 3033 C C . LEU B 1 163 ? 34.906 7.338 27.194 1.00 101.14 163 LEU B C 1
ATOM 3034 O O . LEU B 1 163 ? 35.578 7.294 28.214 1.00 102.63 163 LEU B O 1
ATOM 3039 N N . LEU B 1 164 ? 34.881 6.352 26.308 1.00 99.03 164 LEU B N 1
ATOM 3040 C CA . LEU B 1 164 ? 35.595 5.110 26.550 1.00 99.85 164 LEU B CA 1
ATOM 3041 C C . LEU B 1 164 ? 37.095 5.201 26.328 1.00 98.88 164 LEU B C 1
ATOM 3042 O O . LEU B 1 164 ? 37.870 4.640 27.106 1.00 100.16 164 LEU B O 1
ATOM 3047 N N . ALA B 1 165 ? 37.499 5.894 25.268 1.00 96.51 165 ALA B N 1
ATOM 3048 C CA . ALA B 1 165 ? 38.917 6.034 24.947 1.00 95.11 165 ALA B CA 1
ATOM 3049 C C . ALA B 1 165 ? 39.782 6.052 26.202 1.00 96.34 165 ALA B C 1
ATOM 3050 O O . ALA B 1 165 ? 40.750 5.303 26.285 1.00 97.42 165 ALA B O 1
ATOM 3052 N N . PRO B 1 166 ? 39.438 6.908 27.183 1.00 96.90 166 PRO B N 1
ATOM 3053 C CA . PRO B 1 166 ? 40.160 6.958 28.449 1.00 99.24 166 PRO B CA 1
ATOM 3054 C C . PRO B 1 166 ? 40.485 5.579 29.018 1.00 101.61 166 PRO B C 1
ATOM 3055 O O . PRO B 1 166 ? 41.650 5.163 29.014 1.00 101.34 166 PRO B O 1
ATOM 3059 N N . ARG B 1 167 ? 39.466 4.877 29.502 1.00 103.90 167 ARG B N 1
ATOM 3060 C CA . ARG B 1 167 ? 39.673 3.563 30.100 1.00 107.56 167 ARG B CA 1
ATOM 3061 C C . ARG B 1 167 ? 40.026 2.523 29.042 1.00 105.73 167 ARG B C 1
ATOM 3062 O O . ARG B 1 167 ? 41.022 1.808 29.169 1.00 108.12 167 ARG B O 1
ATOM 3070 N N . ILE B 1 168 ? 39.224 2.471 27.984 1.00 101.91 168 ILE B N 1
ATOM 3071 C CA . ILE B 1 168 ? 39.335 1.427 26.963 1.00 99.59 168 ILE B CA 1
ATOM 3072 C C . ILE B 1 168 ? 40.591 1.480 26.068 1.00 97.41 168 ILE B C 1
ATOM 3073 O O . ILE B 1 168 ? 41.253 0.461 25.880 1.00 99.38 168 ILE B O 1
ATOM 3078 N N . VAL B 1 169 ? 40.913 2.654 25.523 1.00 94.00 169 VAL B N 1
ATOM 3079 C CA . VAL B 1 169 ? 42.146 2.850 24.738 1.00 90.80 169 VAL B CA 1
ATOM 3080 C C . VAL B 1 169 ? 43.054 3.865 25.430 1.00 89.77 169 VAL B C 1
ATOM 3081 O O . VAL B 1 169 ? 43.137 5.019 25.003 1.00 89.05 169 VAL B O 1
ATOM 3085 N N . PRO B 1 170 ? 43.735 3.449 26.509 1.00 90.48 170 PRO B N 1
ATOM 3086 C CA . PRO B 1 170 ? 44.500 4.432 27.271 1.00 90.21 170 PRO B CA 1
ATOM 3087 C C . PRO B 1 170 ? 45.568 5.138 26.451 1.00 86.88 170 PRO B C 1
ATOM 3088 O O . PRO B 1 170 ? 45.991 6.228 26.818 1.00 86.53 170 PRO B O 1
ATOM 3092 N N . GLU B 1 171 ? 45.981 4.541 25.341 1.00 84.20 171 GLU B N 1
ATOM 3093 C CA . GLU B 1 171 ? 47.016 5.143 24.510 1.00 83.52 171 GLU B CA 1
ATOM 3094 C C . GLU B 1 171 ? 46.471 6.281 23.633 1.00 82.69 171 GLU B C 1
ATOM 3095 O O . GLU B 1 171 ? 47.241 6.966 22.956 1.00 81.64 171 GLU B O 1
ATOM 3101 N N . SER B 1 172 ? 45.154 6.495 23.673 1.00 81.95 172 SER B N 1
ATOM 3102 C CA . SER B 1 172 ? 44.492 7.495 22.827 1.00 83.36 172 SER B CA 1
ATOM 3103 C C . SER B 1 172 ? 45.046 8.921 22.952 1.00 84.27 172 SER B C 1
ATOM 3104 O O . SER B 1 172 ? 45.076 9.683 21.970 1.00 82.24 172 SER B O 1
ATOM 3107 N N . ASN B 1 173 ? 45.472 9.293 24.154 1.00 86.56 173 ASN B N 1
ATOM 3108 C CA . ASN B 1 173 ? 46.059 10.616 24.336 1.00 87.94 173 ASN B CA 1
ATOM 3109 C C . ASN B 1 173 ? 47.586 10.619 24.173 1.00 85.62 173 ASN B C 1
ATOM 3110 O O . ASN B 1 173 ? 48.264 11.536 24.637 1.00 86.70 173 ASN B O 1
ATOM 3115 N N . VAL B 1 174 ? 48.121 9.596 23.508 1.00 80.43 174 VAL B N 1
ATOM 3116 C CA . VAL B 1 174 ? 49.539 9.583 23.190 1.00 76.36 174 VAL B CA 1
ATOM 3117 C C . VAL B 1 174 ? 49.827 10.582 22.068 1.00 74.43 174 VAL B C 1
ATOM 3118 O O . VAL B 1 174 ? 49.075 10.696 21.094 1.00 73.00 174 VAL B O 1
ATOM 3122 N N A ARG B 1 175 ? 50.924 11.308 22.247 0.50 74.12 175 ARG B N 1
ATOM 3123 N N B ARG B 1 175 ? 50.901 11.340 22.210 0.50 74.65 175 ARG B N 1
ATOM 3124 C CA A ARG B 1 175 ? 51.408 12.282 21.292 0.50 73.91 175 ARG B CA 1
ATOM 3125 C CA B ARG B 1 175 ? 51.269 12.270 21.163 0.50 74.67 175 ARG B CA 1
ATOM 3126 C C A ARG B 1 175 ? 52.662 11.713 20.685 0.50 74.08 175 ARG B C 1
ATOM 3127 C C B ARG B 1 175 ? 52.653 11.888 20.686 0.50 74.73 175 ARG B C 1
ATOM 3128 O O A ARG B 1 175 ? 53.510 11.190 21.403 0.50 74.28 175 ARG B O 1
ATOM 3129 O O B ARG B 1 175 ? 53.553 11.641 21.486 0.50 74.92 175 ARG B O 1
ATOM 3144 N N . LEU B 1 176 ? 52.804 11.817 19.373 1.00 74.48 176 LEU B N 1
ATOM 3145 C CA . LEU B 1 176 ? 54.019 11.335 18.768 1.00 75.98 176 LEU B CA 1
ATOM 3146 C C . LEU B 1 176 ? 54.770 12.406 18.016 1.00 77.48 176 LEU B C 1
ATOM 3147 O O . LEU B 1 176 ? 54.267 13.025 17.075 1.00 75.62 176 LEU B O 1
ATOM 3152 N N . THR B 1 177 ? 55.989 12.618 18.472 1.00 60.85 177 THR B N 1
ATOM 3153 C CA . THR B 1 177 ? 56.937 13.455 17.781 1.00 69.21 177 THR B CA 1
ATOM 3154 C C . THR B 1 177 ? 57.011 13.106 16.296 1.00 68.07 177 THR B C 1
ATOM 3155 O O . THR B 1 177 ? 56.696 11.981 15.885 1.00 66.08 177 THR B O 1
ATOM 3159 N N . ALA B 1 178 ? 57.422 14.078 15.492 1.00 72.49 178 ALA B N 1
ATOM 3160 C CA . ALA B 1 178 ? 57.567 13.856 14.061 1.00 72.44 178 ALA B CA 1
ATOM 3161 C C . ALA B 1 178 ? 58.488 12.673 13.829 1.00 70.75 178 ALA B C 1
ATOM 3162 O O . ALA B 1 178 ? 58.129 11.740 13.128 1.00 70.71 178 ALA B O 1
ATOM 3164 N N . ARG B 1 179 ? 59.663 12.721 14.454 1.00 75.35 179 ARG B N 1
ATOM 3165 C CA . ARG B 1 179 ? 60.711 11.708 14.320 1.00 74.89 179 ARG B CA 1
ATOM 3166 C C . ARG B 1 179 ? 60.266 10.298 14.686 1.00 70.65 179 ARG B C 1
ATOM 3167 O O . ARG B 1 179 ? 60.603 9.335 13.995 1.00 67.79 179 ARG B O 1
ATOM 3175 N N . GLU B 1 180 ? 59.544 10.189 15.798 1.00 69.64 180 GLU B N 1
ATOM 3176 C CA . GLU B 1 180 ? 59.061 8.916 16.285 1.00 66.18 180 GLU B CA 1
ATOM 3177 C C . GLU B 1 180 ? 58.076 8.350 15.277 1.00 63.84 180 GLU B C 1
ATOM 3178 O O . GLU B 1 180 ? 58.104 7.149 14.962 1.00 59.39 180 GLU B O 1
ATOM 3184 N N . THR B 1 181 ? 57.201 9.231 14.787 1.00 64.69 181 THR B N 1
ATOM 3185 C CA . THR B 1 181 ? 56.209 8.864 13.780 1.00 61.23 181 THR B CA 1
ATOM 3186 C C . THR B 1 181 ? 56.957 8.303 12.584 1.00 61.15 181 THR B C 1
ATOM 3187 O O . THR B 1 181 ? 56.617 7.220 12.089 1.00 57.81 181 THR B O 1
ATOM 3191 N N . GLU B 1 182 ? 58.010 8.993 12.147 1.00 62.85 182 GLU B N 1
ATOM 3192 C CA . GLU B 1 182 ? 58.735 8.484 10.998 1.00 65.32 182 GLU B CA 1
ATOM 3193 C C . GLU B 1 182 ? 59.519 7.197 11.287 1.00 64.33 182 GLU B C 1
ATOM 3194 O O . GLU B 1 182 ? 59.680 6.368 10.385 1.00 65.32 182 GLU B O 1
ATOM 3200 N N . MET B 1 183 ? 59.969 7.000 12.527 1.00 63.07 183 MET B N 1
ATOM 3201 C CA . MET B 1 183 ? 60.648 5.738 12.854 1.00 62.18 183 MET B CA 1
ATOM 3202 C C . MET B 1 183 ? 59.646 4.592 12.837 1.00 57.70 183 MET B C 1
ATOM 3203 O O . MET B 1 183 ? 59.924 3.526 12.286 1.00 57.82 183 MET B O 1
ATOM 3208 N N . LEU B 1 184 ? 58.477 4.819 13.428 1.00 53.42 184 LEU B N 1
ATOM 3209 C CA . LEU B 1 184 ? 57.438 3.801 13.420 1.00 50.28 184 LEU B CA 1
ATOM 3210 C C . LEU B 1 184 ? 56.979 3.432 12.011 1.00 48.68 184 LEU B C 1
ATOM 3211 O O . LEU B 1 184 ? 56.708 2.275 11.758 1.00 48.55 184 LEU B O 1
ATOM 3216 N N . LYS B 1 185 ? 56.895 4.400 11.101 1.00 50.69 185 LYS B N 1
ATOM 3217 C CA . LYS B 1 185 ? 56.432 4.103 9.757 1.00 51.67 185 LYS B CA 1
ATOM 3218 C C . LYS B 1 185 ? 57.415 3.184 9.052 1.00 54.90 185 LYS B C 1
ATOM 3219 O O . LYS B 1 185 ? 57.013 2.191 8.445 1.00 55.07 185 LYS B O 1
ATOM 3225 N N . TRP B 1 186 ? 58.706 3.503 9.119 1.00 55.61 186 TRP B N 1
ATOM 3226 C CA . TRP B 1 186 ? 59.684 2.623 8.499 1.00 57.00 186 TRP B CA 1
ATOM 3227 C C . TRP B 1 186 ? 59.788 1.279 9.226 1.00 55.98 186 TRP B C 1
ATOM 3228 O O . TRP B 1 186 ? 60.177 0.270 8.636 1.00 58.02 186 TRP B O 1
ATOM 3239 N N . THR B 1 187 ? 59.423 1.244 10.499 1.00 53.49 187 THR B N 1
ATOM 3240 C CA . THR B 1 187 ? 59.385 -0.041 11.176 1.00 53.66 187 THR B CA 1
ATOM 3241 C C . THR B 1 187 ? 58.176 -0.875 10.727 1.00 51.59 187 THR B C 1
ATOM 3242 O O . THR B 1 187 ? 58.288 -2.099 10.600 1.00 49.97 187 THR B O 1
ATOM 3246 N N . ALA B 1 188 ? 57.047 -0.210 10.464 1.00 46.75 188 ALA B N 1
ATOM 3247 C CA . ALA B 1 188 ? 55.852 -0.895 9.961 1.00 48.94 188 ALA B CA 1
ATOM 3248 C C . ALA B 1 188 ? 56.168 -1.671 8.687 1.00 52.94 188 ALA B C 1
ATOM 3249 O O . ALA B 1 188 ? 55.563 -2.709 8.410 1.00 57.74 188 ALA B O 1
ATOM 3251 N N . VAL B 1 189 ? 57.130 -1.177 7.925 1.00 51.54 189 VAL B N 1
ATOM 3252 C CA . VAL B 1 189 ? 57.528 -1.825 6.693 1.00 54.99 189 VAL B CA 1
ATOM 3253 C C . VAL B 1 189 ? 58.704 -2.807 6.931 1.00 57.27 189 VAL B C 1
ATOM 3254 O O . VAL B 1 189 ? 59.280 -3.341 5.993 1.00 59.42 189 VAL B O 1
ATOM 3258 N N . GLY B 1 190 ? 59.044 -3.056 8.197 1.00 56.76 190 GLY B N 1
ATOM 3259 C CA . GLY B 1 190 ? 60.107 -4.013 8.540 1.00 56.75 190 GLY B CA 1
ATOM 3260 C C . GLY B 1 190 ? 61.546 -3.573 8.279 1.00 60.79 190 GLY B C 1
ATOM 3261 O O . GLY B 1 190 ? 62.386 -4.376 7.896 1.00 64.48 190 GLY B O 1
ATOM 3262 N N . LYS B 1 191 ? 61.856 -2.301 8.488 1.00 60.89 191 LYS B N 1
ATOM 3263 C CA . LYS B 1 191 ? 63.232 -1.865 8.320 1.00 62.79 191 LYS B CA 1
ATOM 3264 C C . LYS B 1 191 ? 64.017 -2.014 9.623 1.00 62.27 191 LYS B C 1
ATOM 3265 O O . LYS B 1 191 ? 63.498 -1.800 10.720 1.00 59.25 191 LYS B O 1
ATOM 3271 N N . THR B 1 192 ? 65.276 -2.400 9.480 1.00 64.02 192 THR B N 1
ATOM 3272 C CA . THR B 1 192 ? 66.170 -2.558 10.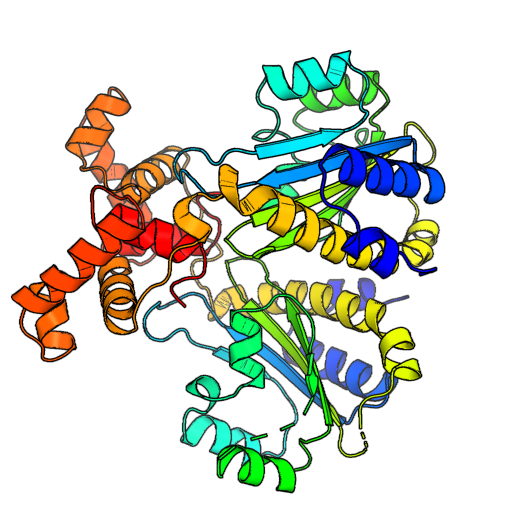607 1.00 65.36 192 THR B CA 1
ATOM 3273 C C . THR B 1 192 ? 66.669 -1.175 10.994 1.00 67.31 192 THR B C 1
ATOM 3274 O O . THR B 1 192 ? 66.621 -0.248 10.182 1.00 69.70 192 THR B O 1
ATOM 3278 N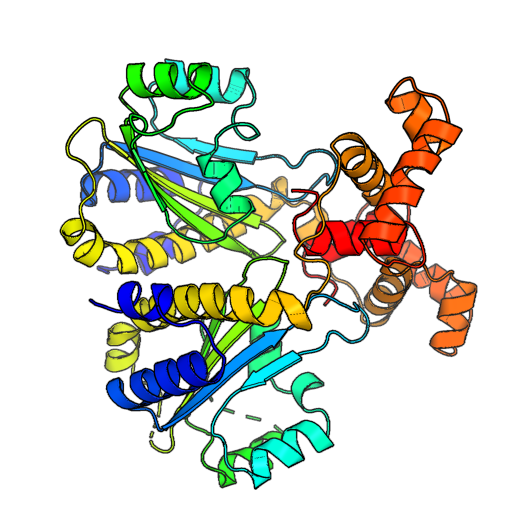 N . TYR B 1 193 ? 67.176 -1.024 12.208 1.00 67.53 193 TYR B N 1
ATOM 3279 C CA . TYR B 1 193 ? 67.709 0.279 12.579 1.00 72.27 193 TYR B CA 1
ATOM 3280 C C . TYR B 1 193 ? 68.710 0.769 11.522 1.00 75.24 193 TYR B C 1
ATOM 3281 O O . TYR B 1 193 ? 68.727 1.954 11.156 1.00 74.72 193 TYR B O 1
ATOM 3290 N N . GLY B 1 194 ? 69.517 -0.164 11.017 1.00 77.87 194 GLY B N 1
ATOM 3291 C CA . GLY B 1 194 ? 70.558 0.150 10.045 1.00 81.88 194 GLY B CA 1
ATOM 3292 C C . GLY B 1 194 ? 70.049 0.629 8.696 1.00 81.58 194 GLY B C 1
ATOM 3293 O O . GLY B 1 194 ? 70.664 1.492 8.063 1.00 84.00 194 GLY B O 1
ATOM 3294 N N . GLU B 1 195 ? 68.925 0.072 8.250 1.00 77.89 195 GLU B N 1
ATOM 3295 C CA . GLU B 1 195 ? 68.377 0.432 6.941 1.00 76.45 195 GLU B CA 1
ATOM 3296 C C . GLU B 1 195 ? 67.750 1.824 6.978 1.00 73.49 195 GLU B C 1
ATOM 3297 O O . GLU B 1 195 ? 67.850 2.584 6.021 1.00 74.63 195 GLU B O 1
ATOM 3303 N N . ILE B 1 196 ? 67.134 2.142 8.112 1.00 70.85 196 ILE B N 1
ATOM 3304 C CA . ILE B 1 196 ? 66.479 3.422 8.349 1.00 69.02 196 ILE B CA 1
ATOM 3305 C C . ILE B 1 196 ? 67.510 4.548 8.294 1.00 73.27 196 ILE B C 1
ATOM 3306 O O . ILE B 1 196 ? 67.282 5.576 7.655 1.00 74.83 196 ILE B O 1
ATOM 3311 N N . GLY B 1 197 ? 68.651 4.342 8.947 1.00 76.75 197 GLY B N 1
ATOM 3312 C CA . GLY B 1 197 ? 69.743 5.327 8.935 1.00 82.22 197 GLY B CA 1
ATOM 3313 C C . GLY B 1 197 ? 70.208 5.692 7.536 1.00 86.71 197 GLY B C 1
ATOM 3314 O O . GLY B 1 197 ? 70.301 6.870 7.201 1.00 89.26 197 GLY B O 1
ATOM 3315 N N . LEU B 1 198 ? 70.503 4.681 6.718 1.00 87.62 198 LEU B N 1
ATOM 3316 C CA . LEU B 1 198 ? 70.893 4.902 5.318 1.00 93.81 198 LEU B CA 1
ATOM 3317 C C . LEU B 1 198 ? 69.811 5.634 4.517 1.00 93.57 198 LEU B C 1
ATOM 3318 O O . LEU B 1 198 ? 70.114 6.395 3.597 1.00 97.84 198 LEU B O 1
ATOM 3323 N N . ILE B 1 199 ? 68.551 5.384 4.852 1.00 88.86 199 ILE B N 1
ATOM 3324 C CA . ILE B 1 199 ? 67.443 6.085 4.213 1.00 88.60 199 ILE B CA 1
ATOM 3325 C C . ILE B 1 199 ? 67.358 7.553 4.672 1.00 91.86 199 ILE B C 1
ATOM 3326 O O . ILE B 1 199 ? 67.199 8.462 3.847 1.00 94.29 199 ILE B O 1
ATOM 3331 N N . LEU B 1 200 ? 67.470 7.772 5.985 1.00 89.73 200 LEU B N 1
ATOM 3332 C CA . LEU B 1 200 ? 67.332 9.108 6.569 1.00 91.19 200 LEU B CA 1
ATOM 3333 C C . LEU B 1 200 ? 68.632 9.910 6.670 1.00 96.84 200 LEU B C 1
ATOM 3334 O O . LEU B 1 200 ? 68.631 11.036 7.179 1.00 98.91 200 LEU B O 1
ATOM 3339 N N . SER B 1 201 ? 69.735 9.344 6.190 1.00 98.78 201 SER B N 1
ATOM 3340 C CA . SER B 1 201 ? 71.029 9.991 6.352 1.00 103.29 201 SER B CA 1
ATOM 3341 C C . SER B 1 201 ? 71.164 10.419 7.799 1.00 103.09 201 SER B C 1
ATOM 3342 O O . SER B 1 201 ? 71.358 11.597 8.090 1.00 106.40 201 SER B O 1
ATOM 3345 N N . ILE B 1 202 ? 71.022 9.455 8.701 1.00 99.69 202 ILE B N 1
ATOM 3346 C CA . ILE B 1 202 ? 71.185 9.694 10.127 1.00 101.58 202 ILE B CA 1
ATOM 3347 C C . ILE B 1 202 ? 71.834 8.477 10.789 1.00 102.41 202 ILE B C 1
ATOM 3348 O O . ILE B 1 202 ? 71.863 7.389 10.210 1.00 101.43 202 ILE B O 1
ATOM 3353 N N . ASP B 1 203 ? 72.338 8.668 12.005 1.00 106.63 203 ASP B N 1
ATOM 3354 C CA . ASP B 1 203 ? 73.066 7.628 12.735 1.00 108.63 203 ASP B CA 1
ATOM 3355 C C . ASP B 1 203 ? 72.113 6.569 13.254 1.00 102.43 203 ASP B C 1
ATOM 3356 O O . ASP B 1 203 ? 70.909 6.783 13.250 1.00 99.44 203 ASP B O 1
ATOM 3361 N N . GLN B 1 204 ? 72.654 5.436 13.704 1.00 101.16 204 GLN B N 1
ATOM 3362 C CA . GLN B 1 204 ? 71.831 4.318 14.197 1.00 96.17 204 GLN B CA 1
ATOM 3363 C C . GLN B 1 204 ? 71.258 4.511 15.596 1.00 92.24 204 GLN B C 1
ATOM 3364 O O . GLN B 1 204 ? 70.064 4.316 15.794 1.00 87.93 204 GLN B O 1
ATOM 3370 N N . ARG B 1 205 ? 72.102 4.865 16.564 1.00 95.77 205 ARG B N 1
ATOM 3371 C CA . ARG B 1 205 ? 71.632 5.117 17.929 1.00 94.46 205 ARG B CA 1
ATOM 3372 C C . ARG B 1 205 ? 70.509 6.151 17.887 1.00 90.74 205 ARG B C 1
ATOM 3373 O O . ARG B 1 205 ? 69.688 6.233 18.799 1.00 86.44 205 ARG B O 1
ATOM 3381 N N . THR B 1 206 ? 70.494 6.935 16.813 1.00 91.51 206 THR B N 1
ATOM 3382 C CA . THR B 1 206 ? 69.489 7.961 16.601 1.00 90.18 206 THR B CA 1
ATOM 3383 C C . THR B 1 206 ? 68.129 7.300 16.355 1.00 85.80 206 THR B C 1
ATOM 3384 O O . THR B 1 206 ? 67.112 7.704 16.929 1.00 83.36 206 THR B O 1
ATOM 3388 N N . VAL B 1 207 ? 68.124 6.271 15.511 1.00 84.40 207 VAL B N 1
ATOM 3389 C CA . VAL B 1 207 ? 66.901 5.567 15.150 1.00 79.46 207 VAL B CA 1
ATOM 3390 C C . VAL B 1 207 ? 66.307 4.924 16.399 1.00 76.44 207 VAL B C 1
ATOM 3391 O O . VAL B 1 207 ? 65.118 5.105 16.706 1.00 72.57 207 VAL B O 1
ATOM 3395 N N . LYS B 1 208 ? 67.158 4.194 17.120 1.00 76.88 208 LYS B N 1
ATOM 3396 C CA . LYS B 1 208 ? 66.780 3.481 18.343 1.00 75.26 208 LYS B CA 1
ATOM 3397 C C . LYS B 1 208 ? 66.202 4.430 19.417 1.00 74.29 208 LYS B C 1
ATOM 3398 O O . LYS B 1 208 ? 65.164 4.150 20.029 1.00 71.60 208 LYS B O 1
ATOM 3404 N N . PHE B 1 209 ? 66.891 5.551 19.622 1.00 75.03 209 PHE B N 1
ATOM 3405 C CA . PHE B 1 209 ? 66.482 6.609 20.548 1.00 73.66 209 PHE B CA 1
ATOM 3406 C C . PHE B 1 209 ? 64.972 6.902 20.447 1.00 68.68 209 PHE B C 1
ATOM 3407 O O . PHE B 1 209 ? 64.219 6.777 21.427 1.00 61.68 209 PHE B O 1
ATOM 3415 N N . HIS B 1 210 ? 64.544 7.264 19.242 1.00 66.98 210 HIS B N 1
ATOM 3416 C CA . HIS B 1 210 ? 63.184 7.711 19.004 1.00 65.51 210 HIS B CA 1
ATOM 3417 C C . HIS B 1 210 ? 62.169 6.600 19.105 1.00 62.84 210 HIS B C 1
ATOM 3418 O O . HIS B 1 210 ? 61.073 6.762 19.677 1.00 62.17 210 HIS B O 1
ATOM 3425 N N . ILE B 1 211 ? 62.545 5.454 18.578 1.00 61.53 211 ILE B N 1
ATOM 3426 C CA . ILE B 1 211 ? 61.697 4.299 18.731 1.00 59.24 211 ILE B CA 1
ATOM 3427 C C . ILE B 1 211 ? 61.520 4.027 20.225 1.00 59.88 211 ILE B C 1
ATOM 3428 O O . ILE B 1 211 ? 60.405 4.097 20.720 1.00 63.88 211 ILE B O 1
ATOM 3433 N N . VAL B 1 212 ? 62.611 3.748 20.938 1.00 61.67 212 VAL B N 1
ATOM 3434 C CA . VAL B 1 212 ? 62.556 3.453 22.375 1.00 64.69 212 VAL B CA 1
ATOM 3435 C C . VAL B 1 212 ? 61.635 4.414 23.164 1.00 66.88 212 VAL B C 1
ATOM 3436 O O . VAL B 1 212 ? 60.948 4.004 24.116 1.00 66.50 212 VAL B O 1
ATOM 3440 N N . ASN B 1 213 ? 61.637 5.692 22.781 1.00 66.09 213 ASN B N 1
ATOM 3441 C CA . ASN B 1 213 ? 60.763 6.668 23.427 1.00 67.20 213 ASN B CA 1
ATOM 3442 C C . ASN B 1 213 ? 59.280 6.357 23.137 1.00 65.74 213 ASN B C 1
ATOM 3443 O O . ASN B 1 213 ? 58.442 6.376 24.057 1.00 66.06 213 ASN B O 1
ATOM 3448 N N . ALA B 1 214 ? 58.966 6.067 21.866 1.00 60.10 214 ALA B N 1
ATOM 3449 C CA . ALA B 1 214 ? 57.586 5.805 21.455 1.00 57.40 214 ALA B CA 1
ATOM 3450 C C . ALA B 1 214 ? 57.061 4.534 22.094 1.00 59.68 214 ALA B C 1
ATOM 3451 O O . ALA B 1 214 ? 55.884 4.469 22.519 1.00 61.14 214 ALA B O 1
ATOM 3453 N N . MET B 1 215 ? 57.927 3.525 22.185 1.00 58.28 215 MET B N 1
ATOM 3454 C CA . MET B 1 215 ? 57.527 2.291 22.857 1.00 59.45 215 MET B CA 1
ATOM 3455 C C . MET B 1 215 ? 56.964 2.652 24.219 1.00 62.11 215 MET B C 1
ATOM 3456 O O . MET B 1 215 ? 55.850 2.247 24.549 1.00 66.53 215 MET B O 1
ATOM 3461 N N . ARG B 1 216 ? 57.717 3.438 24.989 1.00 61.26 216 ARG B N 1
ATOM 3462 C CA . ARG B 1 216 ? 57.299 3.798 26.334 1.00 65.24 216 ARG B CA 1
ATOM 3463 C C . ARG B 1 216 ? 55.935 4.502 26.341 1.00 64.39 216 ARG B C 1
ATOM 3464 O O . ARG B 1 216 ? 54.977 3.979 26.886 1.00 62.38 216 ARG B O 1
ATOM 3472 N N . LYS B 1 217 ? 55.843 5.672 25.715 1.00 66.01 217 LYS B N 1
ATOM 3473 C CA . LYS B 1 217 ? 54.562 6.382 25.632 1.00 66.71 217 LYS B CA 1
ATOM 3474 C C . LYS B 1 217 ? 53.432 5.422 25.294 1.00 66.69 217 LYS B C 1
ATOM 3475 O O . LYS B 1 217 ? 52.345 5.537 25.853 1.00 67.86 217 LYS B O 1
ATOM 3481 N N . LEU B 1 218 ? 53.700 4.503 24.351 1.00 63.65 218 LEU B N 1
ATOM 3482 C CA . LEU B 1 218 ? 52.708 3.542 23.861 1.00 62.96 218 LEU B CA 1
ATOM 3483 C C . LEU B 1 218 ? 52.629 2.263 24.677 1.00 67.20 218 LEU B C 1
ATOM 3484 O O . LEU B 1 218 ? 51.927 1.313 24.280 1.00 67.46 218 LEU B O 1
ATOM 3489 N N . ASN B 1 219 ? 53.377 2.210 25.780 1.00 69.88 219 ASN B N 1
ATOM 3490 C CA . ASN B 1 219 ? 53.267 1.093 26.712 1.00 74.22 219 ASN B CA 1
ATOM 3491 C C . ASN B 1 219 ? 53.355 -0.242 25.978 1.00 71.77 219 ASN B C 1
ATOM 3492 O O . ASN B 1 219 ? 52.460 -1.073 26.075 1.00 73.72 219 ASN B O 1
ATOM 3497 N N . SER B 1 220 ? 54.426 -0.430 25.219 1.00 68.87 220 SER B N 1
ATOM 3498 C CA . SER B 1 220 ? 54.595 -1.655 24.445 1.00 67.76 220 SER B CA 1
ATOM 3499 C C . SER B 1 220 ? 55.902 -2.353 24.801 1.00 67.49 220 SER B C 1
ATOM 3500 O O . SER B 1 220 ? 56.874 -1.707 25.189 1.00 66.93 220 SER B O 1
ATOM 3503 N N . SER B 1 221 ? 55.910 -3.674 24.657 1.00 66.50 221 SER B N 1
ATOM 3504 C CA . SER B 1 221 ? 57.063 -4.488 24.996 1.00 67.27 221 SER B CA 1
ATOM 3505 C C . SER B 1 221 ? 58.164 -4.368 23.956 1.00 64.75 221 SER B C 1
ATOM 3506 O O . SER B 1 221 ? 59.332 -4.603 24.263 1.00 65.65 221 SER B O 1
ATOM 3509 N N . ASN B 1 222 ? 57.780 -4.039 22.723 1.00 58.75 222 ASN B N 1
ATOM 3510 C CA . ASN B 1 222 ? 58.713 -4.038 21.607 1.00 55.97 222 ASN B CA 1
ATOM 3511 C C . ASN B 1 222 ? 58.220 -3.152 20.460 1.00 51.75 222 ASN B C 1
ATOM 3512 O O . ASN B 1 222 ? 57.085 -2.691 20.462 1.00 46.65 222 ASN B O 1
ATOM 3517 N N . LYS B 1 223 ? 59.097 -2.901 19.499 1.00 50.83 223 LYS B N 1
ATOM 3518 C CA . LYS B 1 223 ? 58.804 -1.969 18.429 1.00 49.27 223 LYS B CA 1
ATOM 3519 C C . LYS B 1 223 ? 57.658 -2.423 17.510 1.00 49.98 223 LYS B C 1
ATOM 3520 O O . LYS B 1 223 ? 56.851 -1.598 17.069 1.00 49.40 223 LYS B O 1
ATOM 3526 N N . ALA B 1 224 ? 57.560 -3.723 17.236 1.00 49.43 224 ALA B N 1
ATOM 3527 C CA . ALA B 1 224 ? 56.442 -4.215 16.421 1.00 46.23 224 ALA B CA 1
ATOM 3528 C C . ALA B 1 224 ? 55.107 -3.970 17.120 1.00 47.49 224 ALA B C 1
ATOM 3529 O O . ALA B 1 224 ? 54.184 -3.453 16.508 1.00 46.93 224 ALA B O 1
ATOM 3531 N N . GLU B 1 225 ? 54.991 -4.303 18.404 1.00 51.04 225 GLU B N 1
ATOM 3532 C CA . GLU B 1 225 ? 53.731 -3.995 19.105 1.00 53.37 225 GLU B CA 1
ATOM 3533 C C . GLU B 1 225 ? 53.413 -2.498 19.065 1.00 53.75 225 GLU B C 1
ATOM 3534 O O . GLU B 1 225 ? 52.255 -2.099 18.836 1.00 53.96 225 GLU B O 1
ATOM 3540 N N . ALA B 1 226 ? 54.449 -1.683 19.275 1.00 53.14 226 ALA B N 1
ATOM 3541 C CA . ALA B 1 226 ? 54.333 -0.225 19.245 1.00 51.01 226 ALA B CA 1
ATOM 3542 C C . ALA B 1 226 ? 53.816 0.229 17.902 1.00 49.91 226 ALA B C 1
ATOM 3543 O O . ALA B 1 226 ? 52.763 0.856 17.818 1.00 53.72 226 ALA B O 1
ATOM 3545 N N . THR B 1 227 ? 54.560 -0.102 16.854 1.00 48.28 227 THR B N 1
ATOM 3546 C CA . THR B 1 227 ? 54.175 0.195 15.477 1.00 46.82 227 THR B CA 1
ATOM 3547 C C . THR B 1 227 ? 52.705 -0.160 15.203 1.00 46.54 227 THR B C 1
ATOM 3548 O O . THR B 1 227 ? 51.943 0.669 14.713 1.00 43.95 227 THR B O 1
ATOM 3552 N N . MET B 1 228 ? 52.317 -1.387 15.539 1.00 48.66 228 MET B N 1
ATOM 3553 C CA . MET B 1 228 ? 50.936 -1.870 15.401 1.00 51.30 228 MET B CA 1
ATOM 3554 C C . MET B 1 228 ? 49.943 -1.018 16.198 1.00 54.30 228 MET B C 1
ATOM 3555 O O . MET B 1 228 ? 48.908 -0.610 15.677 1.00 53.37 228 MET B O 1
ATOM 3560 N N . LYS B 1 229 ? 50.265 -0.731 17.462 1.00 55.21 229 LYS B N 1
ATOM 3561 C CA . LYS B 1 229 ? 49.393 0.104 18.303 1.00 54.82 229 LYS B CA 1
ATOM 3562 C C . LYS B 1 229 ? 49.274 1.509 17.754 1.00 53.93 229 LYS B C 1
ATOM 3563 O O . LYS B 1 229 ? 48.181 2.092 17.729 1.00 54.53 229 LYS B O 1
ATOM 3569 N N . ALA B 1 230 ? 50.398 2.058 17.311 1.00 50.09 230 ALA B N 1
ATOM 3570 C CA . ALA B 1 230 ? 50.398 3.412 16.784 1.00 48.25 230 ALA B CA 1
ATOM 3571 C C . ALA B 1 230 ? 49.548 3.440 15.518 1.00 49.99 230 ALA B C 1
ATOM 3572 O O . ALA B 1 230 ? 48.717 4.329 15.332 1.00 54.52 230 ALA B O 1
ATOM 3574 N N . TYR B 1 231 ? 49.734 2.451 14.653 1.00 48.27 231 TYR B N 1
ATOM 3575 C CA . TYR B 1 231 ? 48.943 2.388 13.437 1.00 48.74 231 TYR B CA 1
ATOM 3576 C C . TYR B 1 231 ? 47.468 2.205 13.759 1.00 50.20 231 TYR B C 1
ATOM 3577 O O . TYR B 1 231 ? 46.625 2.908 13.233 1.00 52.31 231 TYR B O 1
ATOM 3586 N N . ALA B 1 232 ? 47.162 1.248 14.624 1.00 52.04 232 ALA B N 1
ATOM 3587 C CA . ALA B 1 232 ? 45.781 0.892 14.900 1.00 55.50 232 ALA B CA 1
ATOM 3588 C C . ALA B 1 232 ? 44.980 2.086 15.384 1.00 58.73 232 ALA B C 1
ATOM 3589 O O . ALA B 1 232 ? 43.761 2.113 15.244 1.00 63.86 232 ALA B O 1
ATOM 3591 N N . ILE B 1 233 ? 45.669 3.086 15.927 1.00 61.38 233 ILE B N 1
ATOM 3592 C CA . ILE B 1 233 ? 45.008 4.250 16.539 1.00 64.43 233 ILE B CA 1
ATOM 3593 C C . ILE B 1 233 ? 44.963 5.482 15.630 1.00 64.74 233 ILE B C 1
ATOM 3594 O O . ILE B 1 233 ? 44.271 6.453 15.930 1.00 68.16 233 ILE B O 1
ATOM 3599 N N . GLY B 1 234 ? 45.699 5.449 14.525 1.00 61.88 234 GLY B N 1
ATOM 3600 C CA . GLY B 1 234 ? 45.733 6.601 13.624 1.00 60.94 234 GLY B CA 1
ATOM 3601 C C . GLY B 1 234 ? 46.966 7.463 13.804 1.00 59.12 234 GLY B C 1
ATOM 3602 O O . GLY B 1 234 ? 47.215 8.374 13.026 1.00 58.53 234 GLY B O 1
ATOM 3603 N N . LEU B 1 235 ? 47.771 7.155 14.810 1.00 58.19 235 LEU B N 1
ATOM 3604 C CA . LEU B 1 235 ? 48.995 7.913 15.030 1.00 61.05 235 LEU B CA 1
ATOM 3605 C C . LEU B 1 235 ? 49.950 7.991 13.811 1.00 61.10 235 LEU B C 1
ATOM 3606 O O . LEU B 1 235 ? 50.734 8.933 13.709 1.00 61.66 235 LEU B O 1
ATOM 3611 N N . LEU B 1 236 ? 49.892 7.028 12.891 1.00 60.13 236 LEU B N 1
ATOM 3612 C CA . LEU B 1 236 ? 50.774 7.087 11.716 1.00 61.17 236 LEU B CA 1
ATOM 3613 C C . LEU B 1 236 ? 50.083 7.652 10.487 1.00 65.16 236 LEU B C 1
ATOM 3614 O O . LEU B 1 236 ? 50.734 7.868 9.458 1.00 68.74 236 LEU B O 1
ATOM 3619 N N . ASN B 1 237 ? 48.770 7.866 10.584 1.00 66.35 237 ASN B N 1
ATOM 3620 C CA . ASN B 1 237 ? 48.013 8.517 9.506 1.00 69.75 237 ASN B CA 1
ATOM 3621 C C . ASN B 1 237 ? 48.493 9.948 9.333 1.00 73.30 237 ASN B C 1
ATOM 3622 O O . ASN B 1 237 ? 48.955 10.376 8.271 1.00 76.94 237 ASN B O 1
#

Organism: Pseudomonas aeruginosa (NCBI:txid287)

Foldseek 3Di:
DVCPVVLLVPDQDPVSLVVSLVVCLVVLPFDKKKKKKWACPPVVDTDMGMDMPFPPVVVVVCVVVVCCVVPVVNVCCVPPPAKDWFFLVPDDPPCVPSVVCLVRQFGIKIKGWDADAQLMIMMMMRGGRDDHDDPVSCVPCVVVVNVVRVSSVVRVCVSPCVPNVVLLVDDADPLLQVLLVVVQVPDDLVRVCVVVVHDSVVSVVSLVVLCVSSVHPDSNSSSVSCVSRVNHD/DCVVVQLVVDDDDVSLVVSVCVVLPVLPFHKKKKKKWAPPPVVDTDMDIDIDFPPVCVVVCVVVVCCVPDPLNVCLPPDQAKDWFVCVVVVRVVRQFGAWIKHWDADAQLMIMIMITGGNPYDDCCSCVVCVVVVNVVSHSSVHSVCVNCCVPRVVLLPQAADPLLLVLLVVVCVPDDLVRVCVVVVHDSVSSVVSQVVQCVSNVHPDSVSSSVSCVSRPVND